Protein AF-A0A2A9MCI5-F1 (afdb_monomer)

Mean predicted aligned error: 17.47 Å

Solvent-accessible surface area (backbone atoms only — not comparable to full-atom values): 37528 Å² total; per-residue (Å²): 136,87,81,88,79,79,71,86,69,61,70,55,54,58,53,49,52,52,51,54,50,52,53,50,52,51,53,53,51,52,49,61,58,54,72,75,67,77,87,86,82,87,84,88,88,86,84,81,88,83,86,83,86,86,81,85,88,79,90,83,85,86,85,89,88,87,91,84,88,92,90,88,88,89,81,91,83,88,88,90,86,91,86,84,89,83,91,88,84,87,89,89,81,87,86,89,83,83,87,79,88,76,83,90,74,82,81,79,84,83,78,82,82,83,82,87,78,84,82,84,88,82,84,90,82,89,87,87,87,89,88,80,90,86,86,80,87,86,83,90,78,90,88,86,88,85,92,82,84,88,84,92,82,83,93,80,86,83,67,77,77,63,57,60,66,56,62,72,70,68,84,73,92,76,84,80,80,80,76,86,64,80,85,74,67,91,73,79,98,67,93,76,64,71,76,56,56,55,51,58,46,51,53,50,50,50,55,50,50,53,54,49,49,55,50,51,48,53,56,47,52,60,44,52,58,49,48,34,71,72,70,70,59,59,53,54,29,35,40,34,37,41,38,38,40,60,43,33,45,30,32,35,37,40,27,32,37,66,39,97,58,64,22,47,13,29,20,67,38,27,55,25,86,73,36,90,57,34,38,38,34,34,44,13,42,30,41,90,39,39,71,34,5,42,48,45,42,76,41,49,52,77,41,61,18,61,51,95,63,91,47,63,69,58,52,32,48,34,39,44,55,48,35,53,48,46,34,70,71,74,31,89,51,85,31,22,21,12,33,32,29,34,36,40,38,35,59,28,85,57,63,46,75,44,46,23,46,81,49,39,49,64,53,93,85,59,67,82,82,79,77,57,69,65,49,63,47,54,52,49,38,49,71,81,35,61,90,55,63,78,77,59,83,78,75,58,70,83,43,79,46,80,46,50,56,58,22,33,38,38,39,27,34,31,22,13,53,33,40,36,35,40,40,38,82,87,77,52,70,44,76,56,57,71,67,33,44,20,76,41,70,75,43,35,54,38,16,44,74,42,72,49,42,72,30,77,82,90,57,42,7,44,70,62,71,41,59,51,28,21,28,36,44,39,33,77,46,54,65,50,87,91,49,58,71,87,45,22,38,37,19,40,55,49,54,71,43,41,33,59,45,52,50,64,28,36,42,36,41,31,35,46,26,54,43,62,18,92,77,35,44,78,66,45,49,48,57,49,50,57,49,32,32,57,74,45,76,61,38,57,67,60,27,52,54,48,55,48,50,51,18,52,74,60,59,27,69,35,46,36,37,44,32,46,34,40,43,42,93,57,66,53,89,71,40,38,36,36,39,36,31,28,41,60,86,68,48,76,76,43,78,49,81,48,65,63,78,80,76,81,67,85,70,79,87,84,79,90,80,88,73,74,62,53,43,75,51,111

Organism: Besnoitia besnoiti (NCBI:txid94643)

Foldseek 3Di:
DDDDDDDPPPVVVLVVLLVVLVVVLVVLVVVVVVVVDDDDDDDDDDDDDDDDDDDDDDDDDDDYDDDDDDDDDDDDDDYDDDDDDDDDDDDDDDDDDDDDDDDDDDDDDDDDDDDDDDDDDDDDDDDDDDDDDDDDDDDDDDDDDDDDDDDDDDDDDDDPVVPVVVVVPPDDDDDDDDDPPVVPDDDDPDDDDPVVVVVVVVVVVVVSVVVSVVSVVVNVVSVVVVCCVVPVDFQLKKWKKFWAFFFKTKIKIWGFFQHPDQLKKWFRWFAQPVDNQKIKTKIKRWFPHNLFNNLCSQCLSVQVSPDPDDDQVSNQVSLQVSLVVQCVPVHLDPWTWIWMKMKMKGAQQAKDKFKDFPFFGDDPPDDPPDDDPVRVVLVVCCVPPVVCRPVADPTHDIDIDIAHGQKMKIKIWTFAAWFKKKAALVLDIGTDDDGAFCPDPVLVVLLVVQVWHWDCDPGTATNVPHRGQETRIPSVQQPSPVDDQCSTSYHSRTDITMGMGDLRMKMKTKGCLLVPQPPSDPSVLSNLLVVQCVVVVNPPNRSQSVSQVVSSVSPRSGMIIMMMMHGHSDGDPWIKMKIFIAGSVGHTPDIDIDTADDPPPPDPDPDDDPDRRTDMDD

Structure (mmCIF, N/CA/C/O backbone):
data_AF-A0A2A9MCI5-F1
#
_entry.id   AF-A0A2A9MCI5-F1
#
loop_
_atom_site.group_PDB
_atom_site.id
_atom_site.type_symbol
_atom_site.label_atom_id
_atom_site.label_alt_id
_atom_site.label_comp_id
_atom_site.label_asym_id
_atom_site.label_entity_id
_atom_site.label_seq_id
_atom_site.pdbx_PDB_ins_code
_atom_site.Cartn_x
_atom_site.Cartn_y
_atom_site.Cartn_z
_atom_site.occupancy
_atom_site.B_iso_or_equiv
_atom_site.auth_seq_id
_atom_site.auth_comp_id
_atom_site.auth_asym_id
_atom_site.auth_atom_id
_atom_site.pdbx_PDB_model_num
ATOM 1 N N . MET A 1 1 ? 26.500 -37.669 -12.107 1.00 36.81 1 MET A N 1
ATOM 2 C CA . MET A 1 1 ? 27.262 -37.295 -13.322 1.00 36.81 1 MET A CA 1
ATOM 3 C C . MET A 1 1 ? 26.331 -36.454 -14.184 1.00 36.81 1 MET A C 1
ATOM 5 O O . MET A 1 1 ? 25.213 -36.901 -14.377 1.00 36.81 1 MET A O 1
ATOM 9 N N . ALA A 1 2 ? 26.699 -35.272 -14.672 1.00 29.69 2 ALA A N 1
ATOM 10 C CA . ALA A 1 2 ? 27.986 -34.579 -14.547 1.00 29.69 2 ALA A CA 1
ATOM 11 C C . ALA A 1 2 ? 27.927 -33.404 -13.548 1.00 29.69 2 ALA A C 1
ATOM 13 O O . ALA A 1 2 ? 26.866 -32.840 -13.326 1.00 29.69 2 ALA A O 1
ATOM 14 N N . VAL A 1 3 ? 29.079 -33.043 -12.979 1.00 28.73 3 VAL A N 1
ATOM 15 C CA . VAL A 1 3 ? 29.325 -31.743 -12.332 1.00 28.73 3 VAL A CA 1
ATOM 16 C C . VAL A 1 3 ? 30.511 -31.146 -13.084 1.00 28.73 3 VAL A C 1
ATOM 18 O O . VAL A 1 3 ? 31.559 -31.788 -13.170 1.00 28.73 3 VAL A O 1
ATOM 21 N N . SER A 1 4 ? 30.323 -29.990 -13.719 1.00 32.84 4 SER A N 1
ATOM 22 C CA . SER A 1 4 ? 31.247 -29.485 -14.741 1.00 32.84 4 SER A CA 1
ATOM 23 C C . SER A 1 4 ? 32.213 -28.432 -14.194 1.00 32.84 4 SER A C 1
ATOM 25 O O . SER A 1 4 ? 31.993 -27.241 -14.365 1.00 32.84 4 SER A O 1
ATOM 27 N N . SER A 1 5 ? 33.302 -28.898 -13.577 1.00 37.72 5 SER A N 1
ATOM 28 C CA . SER A 1 5 ? 34.595 -28.193 -13.457 1.00 37.72 5 SER A CA 1
ATOM 29 C C . SER A 1 5 ? 34.567 -26.659 -13.274 1.00 37.72 5 SER A C 1
ATOM 31 O O . SER A 1 5 ? 34.862 -25.916 -14.212 1.00 37.72 5 SER A O 1
ATOM 33 N N . ALA A 1 6 ? 34.357 -26.190 -12.042 1.00 30.39 6 ALA A N 1
ATOM 34 C CA . ALA A 1 6 ? 34.857 -24.878 -11.625 1.00 30.39 6 ALA A CA 1
ATOM 35 C C . ALA A 1 6 ? 36.385 -24.948 -11.362 1.00 30.39 6 ALA A C 1
ATOM 37 O O . ALA A 1 6 ? 36.874 -25.988 -10.903 1.00 30.39 6 ALA A O 1
ATOM 38 N N . PRO A 1 7 ? 37.173 -23.893 -11.651 1.00 33.22 7 PRO A N 1
ATOM 39 C CA . PRO A 1 7 ? 38.621 -23.907 -11.441 1.00 33.22 7 PRO A CA 1
ATOM 40 C C . PRO A 1 7 ? 38.999 -23.720 -9.951 1.00 33.22 7 PRO A C 1
ATOM 42 O O . PRO A 1 7 ? 38.419 -22.860 -9.286 1.00 33.22 7 PRO A O 1
ATOM 45 N N . PRO A 1 8 ? 40.029 -24.414 -9.412 1.00 39.50 8 PRO A N 1
ATOM 46 C CA . PRO A 1 8 ? 40.414 -24.325 -7.989 1.00 39.50 8 PRO A CA 1
ATOM 47 C C . PRO A 1 8 ? 40.971 -22.969 -7.506 1.00 39.50 8 PRO A C 1
ATOM 49 O O . PRO A 1 8 ? 41.443 -22.863 -6.374 1.00 39.50 8 PRO A O 1
ATOM 52 N N . SER A 1 9 ? 40.997 -21.948 -8.365 1.00 37.62 9 SER A N 1
ATOM 53 C CA . SER A 1 9 ? 41.632 -20.650 -8.115 1.00 37.62 9 SER A CA 1
ATOM 54 C C . SER A 1 9 ? 40.729 -19.620 -7.433 1.00 37.62 9 SER A C 1
ATOM 56 O O . SER A 1 9 ? 41.255 -18.745 -6.752 1.00 37.62 9 SER A O 1
ATOM 58 N N . CYS A 1 10 ? 39.402 -19.708 -7.578 1.00 37.97 10 CYS A N 1
ATOM 59 C CA . CYS A 1 10 ? 38.479 -18.695 -7.042 1.00 37.97 10 CYS A CA 1
ATOM 60 C C . CYS A 1 10 ? 38.286 -18.825 -5.520 1.00 37.97 10 CYS A C 1
ATOM 62 O O . CYS A 1 10 ? 38.455 -17.844 -4.798 1.00 37.97 10 CYS A O 1
ATOM 64 N N . LEU A 1 11 ? 38.071 -20.050 -5.020 1.00 40.00 11 LEU A N 1
ATOM 65 C CA . LEU A 1 11 ? 37.866 -20.363 -3.591 1.00 40.00 11 LEU A CA 1
ATOM 66 C C . LEU A 1 11 ? 38.981 -19.839 -2.664 1.00 40.00 11 LEU A C 1
ATOM 68 O O . LEU A 1 11 ? 38.748 -19.562 -1.488 1.00 40.00 11 LEU A O 1
ATOM 72 N N . ARG A 1 12 ? 40.207 -19.674 -3.181 1.00 47.53 12 ARG A N 1
ATOM 73 C CA . ARG A 1 12 ? 41.339 -19.164 -2.395 1.00 47.53 12 ARG A CA 1
ATOM 74 C C . ARG A 1 12 ? 41.240 -17.668 -2.089 1.00 47.53 12 ARG A C 1
ATOM 76 O O . ARG A 1 12 ? 41.758 -17.257 -1.056 1.00 47.53 12 ARG A O 1
ATOM 83 N N . LEU A 1 13 ? 40.601 -16.861 -2.941 1.00 43.69 13 LEU A N 1
ATOM 84 C CA . LEU A 1 13 ? 40.575 -15.406 -2.752 1.00 43.69 13 LEU A CA 1
ATOM 85 C C . LEU A 1 13 ? 39.591 -15.004 -1.644 1.00 43.69 13 LEU A C 1
ATOM 87 O O . LEU A 1 13 ? 39.982 -14.277 -0.733 1.00 43.69 13 LEU A O 1
ATOM 91 N N . GLY A 1 14 ? 38.376 -15.566 -1.662 1.00 44.47 14 GLY A N 1
ATOM 92 C CA . GLY A 1 14 ? 37.394 -15.411 -0.582 1.00 44.47 14 GLY A CA 1
ATOM 93 C C . GLY A 1 14 ? 37.925 -15.934 0.754 1.00 44.47 14 GLY A C 1
ATOM 94 O O . GLY A 1 14 ? 37.888 -15.219 1.751 1.00 44.47 14 GLY A O 1
ATOM 95 N N . SER A 1 15 ? 38.550 -17.120 0.760 1.00 51.75 15 SER A N 1
ATOM 96 C CA . SER A 1 15 ? 39.195 -17.687 1.959 1.00 51.75 15 SER A CA 1
ATOM 97 C C . SER A 1 15 ? 40.247 -16.756 2.580 1.00 51.75 15 SER A C 1
ATOM 99 O O . SER A 1 15 ? 40.271 -16.576 3.797 1.00 51.75 15 SER A O 1
ATOM 101 N N . VAL A 1 16 ? 41.115 -16.146 1.762 1.00 52.47 16 VAL A N 1
ATOM 102 C CA . VAL A 1 16 ? 42.148 -15.209 2.239 1.00 52.47 16 VAL A CA 1
ATOM 103 C C . VAL A 1 16 ? 41.527 -13.898 2.720 1.00 52.47 16 VAL A C 1
ATOM 105 O O . VAL A 1 16 ? 41.902 -13.421 3.788 1.00 52.47 16 VAL A O 1
ATOM 108 N N . LEU A 1 17 ? 40.547 -13.345 2.000 1.00 52.38 17 LEU A N 1
ATOM 109 C CA . LEU A 1 17 ? 39.847 -12.131 2.423 1.00 52.38 17 LEU A CA 1
ATOM 110 C C . LEU A 1 17 ? 39.128 -12.347 3.766 1.00 52.38 17 LEU A C 1
ATOM 112 O O . LEU A 1 17 ? 39.281 -11.535 4.675 1.00 52.38 17 LEU A O 1
ATOM 116 N N . ARG A 1 18 ? 38.436 -13.482 3.931 1.00 51.47 18 ARG A N 1
ATOM 117 C CA . ARG A 1 18 ? 37.763 -13.905 5.171 1.00 51.47 18 ARG A CA 1
ATOM 118 C C . ARG A 1 18 ? 38.750 -14.055 6.333 1.00 51.47 18 ARG A C 1
ATOM 120 O O . ARG A 1 18 ? 38.462 -13.581 7.426 1.00 51.47 18 ARG A O 1
ATOM 127 N N . LEU A 1 19 ? 39.936 -14.627 6.100 1.00 56.88 19 LEU A N 1
ATOM 128 C CA . LEU A 1 19 ? 41.020 -14.691 7.092 1.00 56.88 19 LEU A CA 1
ATOM 129 C C . LEU A 1 19 ? 41.550 -13.301 7.481 1.00 56.88 19 LEU A C 1
ATOM 131 O O . LEU A 1 19 ? 41.718 -13.029 8.668 1.00 56.88 19 LEU A O 1
ATOM 135 N N . CYS A 1 20 ? 41.779 -12.407 6.515 1.00 55.34 20 CYS A N 1
ATOM 136 C CA . CYS A 1 20 ? 42.218 -11.034 6.785 1.00 55.34 20 CYS A CA 1
ATOM 137 C C . CYS A 1 20 ? 41.161 -10.222 7.551 1.00 55.34 20 CYS A C 1
ATOM 139 O O . CYS A 1 20 ? 41.506 -9.500 8.486 1.00 55.34 20 CYS A O 1
ATOM 141 N N . LEU A 1 21 ? 39.882 -10.371 7.194 1.00 54.50 21 LEU A N 1
ATOM 142 C CA . LEU A 1 21 ? 38.753 -9.736 7.873 1.00 54.50 21 LEU A CA 1
ATOM 143 C C . LEU A 1 21 ? 38.600 -10.268 9.309 1.00 54.50 21 LEU A C 1
ATOM 145 O O . LEU A 1 21 ? 38.561 -9.475 10.245 1.00 54.50 21 LEU A O 1
ATOM 149 N N . LEU A 1 22 ? 38.610 -11.588 9.521 1.00 57.66 22 LEU A N 1
ATOM 150 C CA . LEU A 1 22 ? 38.546 -12.177 10.866 1.00 57.66 22 LEU A CA 1
ATOM 151 C C . LEU A 1 22 ? 39.741 -11.765 11.744 1.00 57.66 22 LEU A C 1
ATOM 153 O O . LEU A 1 22 ? 39.554 -11.463 12.922 1.00 57.66 22 LEU A O 1
ATOM 157 N N . ALA A 1 23 ? 40.951 -11.683 11.181 1.00 59.81 23 ALA A N 1
ATOM 158 C CA . ALA A 1 23 ? 42.127 -11.189 11.900 1.00 59.81 23 ALA A CA 1
ATOM 159 C C . ALA A 1 23 ? 41.989 -9.707 12.298 1.00 59.81 23 ALA A C 1
ATOM 161 O O . ALA A 1 23 ? 42.339 -9.337 13.419 1.00 59.81 23 ALA A O 1
ATOM 162 N N . ALA A 1 24 ? 41.440 -8.866 11.416 1.00 57.31 24 ALA A N 1
ATOM 163 C CA . ALA A 1 24 ? 41.162 -7.462 11.713 1.00 57.31 24 ALA A CA 1
ATOM 164 C C . ALA A 1 24 ? 40.059 -7.300 12.779 1.00 57.31 24 ALA A C 1
ATOM 166 O O . ALA A 1 24 ? 40.243 -6.535 13.723 1.00 57.31 24 ALA A O 1
ATOM 167 N N . LEU A 1 25 ? 38.971 -8.076 12.696 1.00 54.84 25 LEU A N 1
ATOM 168 C CA . LEU A 1 25 ? 37.908 -8.106 13.706 1.00 54.84 25 LEU A CA 1
ATOM 169 C C . LEU A 1 25 ? 38.463 -8.508 15.085 1.00 54.84 25 LEU A C 1
ATOM 171 O O . LEU A 1 25 ? 38.201 -7.838 16.082 1.00 54.84 25 LEU A O 1
ATOM 175 N N . SER A 1 26 ? 39.292 -9.558 15.129 1.00 57.84 26 SER A N 1
ATOM 176 C CA . SER A 1 26 ? 39.973 -10.021 16.345 1.00 57.84 26 SER A CA 1
ATOM 177 C C . SER A 1 26 ? 40.889 -8.943 16.936 1.00 57.84 26 SER A C 1
ATOM 179 O O . SER A 1 26 ? 40.887 -8.735 18.146 1.00 57.84 26 SER A O 1
ATOM 181 N N . ALA A 1 27 ? 41.632 -8.209 16.100 1.00 55.50 27 ALA A N 1
ATOM 182 C CA . ALA A 1 27 ? 42.488 -7.110 16.546 1.00 55.50 27 ALA A CA 1
ATOM 183 C C . ALA A 1 27 ? 41.687 -5.918 17.112 1.00 55.50 27 ALA A C 1
ATOM 185 O O . ALA A 1 27 ? 42.077 -5.353 18.136 1.00 55.50 27 ALA A O 1
ATOM 186 N N . SER A 1 28 ? 40.553 -5.560 16.496 1.00 57.12 28 SER A N 1
ATOM 187 C CA . SER A 1 28 ? 39.644 -4.523 17.008 1.00 57.12 28 SER A CA 1
ATOM 188 C C . SER A 1 28 ? 39.003 -4.919 18.343 1.00 57.12 28 SER A C 1
ATOM 190 O O . SER A 1 28 ? 38.939 -4.099 19.260 1.00 57.12 28 SER A O 1
ATOM 192 N N . LEU A 1 29 ? 38.586 -6.181 18.489 1.00 51.94 29 LEU A N 1
ATOM 193 C CA . LEU A 1 29 ? 38.018 -6.708 19.734 1.00 51.94 29 LEU A CA 1
ATOM 194 C C . LEU A 1 29 ? 39.070 -6.810 20.854 1.00 51.94 29 LEU A C 1
ATOM 196 O O . LEU A 1 29 ? 38.790 -6.422 21.987 1.00 51.94 29 LEU A O 1
ATOM 200 N N . GLU A 1 30 ? 40.301 -7.241 20.552 1.00 51.06 30 GLU A N 1
ATOM 201 C CA . GLU A 1 30 ? 41.417 -7.206 21.513 1.00 51.06 30 GLU A CA 1
ATOM 202 C C . GLU A 1 30 ? 41.738 -5.785 21.995 1.00 51.06 30 GLU A C 1
ATOM 204 O O . GLU A 1 30 ? 42.097 -5.597 23.160 1.00 51.06 30 GLU A O 1
ATOM 209 N N . PHE A 1 31 ? 41.636 -4.782 21.117 1.00 47.50 31 PHE A N 1
ATOM 210 C CA . PHE A 1 31 ? 41.861 -3.386 21.484 1.00 47.50 31 PHE A CA 1
ATOM 211 C C . PHE A 1 31 ? 40.779 -2.885 22.453 1.00 47.50 31 PHE A C 1
ATOM 213 O O . PHE A 1 31 ? 41.113 -2.399 23.534 1.00 47.50 31 PHE A O 1
ATOM 220 N N . ALA A 1 32 ? 39.500 -3.099 22.122 1.00 48.38 32 ALA A N 1
ATOM 221 C CA . ALA A 1 32 ? 38.375 -2.745 22.989 1.00 48.38 32 ALA A CA 1
ATOM 222 C C . ALA A 1 32 ? 38.443 -3.447 24.363 1.00 48.38 32 ALA A C 1
ATOM 224 O O . ALA A 1 32 ? 38.189 -2.824 25.393 1.00 48.38 32 ALA A O 1
ATOM 225 N N . ALA A 1 33 ? 38.848 -4.722 24.396 1.00 46.22 33 ALA A N 1
ATOM 226 C CA . ALA A 1 33 ? 38.978 -5.492 25.632 1.00 46.22 33 ALA A CA 1
ATOM 227 C C . ALA A 1 33 ? 40.143 -5.026 26.529 1.00 46.22 33 ALA A C 1
ATOM 229 O O . ALA A 1 33 ? 40.000 -5.001 27.751 1.00 46.22 33 ALA A O 1
ATOM 230 N N . ARG A 1 34 ? 41.295 -4.642 25.954 1.00 46.84 34 ARG A N 1
ATOM 231 C CA . ARG A 1 34 ? 42.459 -4.158 26.729 1.00 46.84 34 ARG A CA 1
ATOM 232 C C . ARG A 1 34 ? 42.197 -2.816 27.406 1.00 46.84 34 ARG A C 1
ATOM 234 O O . ARG A 1 34 ? 42.654 -2.601 28.530 1.00 46.84 34 ARG A O 1
ATOM 241 N N . ASP A 1 35 ? 41.449 -1.942 26.742 1.00 44.00 35 ASP A N 1
ATOM 242 C CA . ASP A 1 35 ? 41.126 -0.602 27.232 1.00 44.00 35 ASP A CA 1
ATOM 243 C C . ASP A 1 35 ? 40.229 -0.630 28.490 1.00 44.00 35 ASP A C 1
ATOM 245 O O . ASP A 1 35 ? 40.319 0.240 29.356 1.00 44.00 35 ASP A O 1
ATOM 249 N N . ALA A 1 36 ? 39.423 -1.683 28.663 1.00 40.03 36 ALA A N 1
ATOM 250 C CA . ALA A 1 36 ? 38.566 -1.879 29.836 1.00 40.03 36 ALA A CA 1
ATOM 251 C C . ALA A 1 36 ? 39.320 -2.248 31.139 1.00 40.03 36 ALA A C 1
ATOM 253 O O . ALA A 1 36 ? 38.693 -2.357 32.193 1.00 40.03 36 ALA A O 1
ATOM 254 N N . SER A 1 37 ? 40.647 -2.448 31.105 1.00 37.16 37 SER A N 1
ATOM 255 C CA . SER A 1 37 ? 41.427 -2.966 32.245 1.00 37.16 37 SER A CA 1
ATOM 256 C C . SER A 1 37 ? 42.556 -2.036 32.725 1.00 37.16 37 SER A C 1
ATOM 258 O O . SER A 1 37 ? 43.723 -2.219 32.383 1.00 37.16 37 SER A O 1
ATOM 260 N N . ALA A 1 38 ? 42.225 -1.078 33.599 1.00 33.16 38 ALA A N 1
ATOM 261 C CA . ALA A 1 38 ? 43.195 -0.238 34.316 1.00 33.16 38 ALA A CA 1
ATOM 262 C C . ALA A 1 38 ? 42.942 -0.270 35.846 1.00 33.16 38 ALA A C 1
ATOM 264 O O . ALA A 1 38 ? 41.805 -0.066 36.271 1.00 33.16 38 ALA A O 1
ATOM 265 N N . PRO A 1 39 ? 43.954 -0.538 36.701 1.00 34.69 39 PRO A N 1
ATOM 266 C CA . PRO A 1 39 ? 43.739 -0.753 38.135 1.00 34.69 39 PRO A CA 1
ATOM 267 C C . PRO A 1 39 ? 43.819 0.534 38.973 1.00 34.69 39 PRO A C 1
ATOM 269 O O . PRO A 1 39 ? 44.818 1.255 38.942 1.00 34.69 39 PRO A O 1
ATOM 272 N N . THR A 1 40 ? 42.818 0.770 39.823 1.00 30.19 40 THR A N 1
ATOM 273 C CA . THR A 1 40 ? 42.858 1.811 40.862 1.00 30.19 40 THR A CA 1
ATOM 274 C C . THR A 1 40 ? 43.692 1.360 42.069 1.00 30.19 40 THR A C 1
ATOM 276 O O . THR A 1 40 ? 43.537 0.253 42.586 1.00 30.19 40 THR A O 1
ATOM 279 N N . VAL A 1 41 ? 44.609 2.215 42.539 1.00 30.72 41 VAL A N 1
ATOM 280 C CA . VAL A 1 41 ? 45.538 1.889 43.638 1.00 30.72 41 VAL A CA 1
ATOM 281 C C . VAL A 1 41 ? 45.021 2.428 44.973 1.00 30.72 41 VAL A C 1
ATOM 283 O O . VAL A 1 41 ? 44.809 3.627 45.138 1.00 30.72 41 VAL A O 1
ATOM 286 N N . SER A 1 42 ? 44.872 1.543 45.958 1.00 29.44 42 SER A N 1
ATOM 287 C CA . SER A 1 42 ? 44.415 1.886 47.309 1.00 29.44 42 SER A CA 1
ATOM 288 C C . SER A 1 42 ? 45.491 2.559 48.173 1.00 29.44 42 SER A C 1
ATOM 290 O O . SER A 1 42 ? 46.632 2.097 48.217 1.00 29.44 42 SER A O 1
ATOM 292 N N . SER A 1 43 ? 45.091 3.524 49.004 1.00 29.34 43 SER A N 1
ATOM 293 C CA . SER A 1 43 ? 45.783 3.874 50.258 1.00 29.34 43 SER A CA 1
ATOM 294 C C . SER A 1 43 ? 44.748 4.029 51.385 1.00 29.34 43 SER A C 1
ATOM 296 O O . SER A 1 43 ? 43.552 4.087 51.103 1.00 29.34 43 SER A O 1
ATOM 298 N N . SER A 1 44 ? 45.155 3.959 52.660 1.00 29.36 44 SER A N 1
ATOM 299 C CA . SER A 1 44 ? 44.216 3.629 53.750 1.00 29.36 44 SER A CA 1
ATOM 300 C C . SER A 1 44 ? 44.525 4.260 55.117 1.00 29.36 44 SER A C 1
ATOM 302 O O . SER A 1 44 ? 45.664 4.634 55.387 1.00 29.36 44 SER A O 1
ATOM 304 N N . LEU A 1 45 ? 43.490 4.225 55.981 1.00 29.27 45 LEU A N 1
ATOM 305 C CA . LEU A 1 45 ? 43.458 4.301 57.459 1.00 29.27 45 LEU A CA 1
ATOM 306 C C . LEU A 1 45 ? 43.014 5.609 58.155 1.00 29.27 45 LEU A C 1
ATOM 308 O O . LEU A 1 45 ? 43.204 6.719 57.678 1.00 29.27 45 LEU A O 1
ATOM 312 N N . VAL A 1 46 ? 42.513 5.377 59.382 1.00 27.30 46 VAL A N 1
ATOM 313 C CA . VAL A 1 46 ? 42.203 6.291 60.508 1.00 27.30 46 VAL A CA 1
ATOM 314 C C . VAL A 1 46 ? 40.787 6.906 60.568 1.00 27.30 46 VAL A C 1
ATOM 316 O O . VAL A 1 46 ? 40.512 8.003 60.098 1.00 27.30 46 VAL A O 1
ATOM 319 N N . SER A 1 47 ? 39.915 6.190 61.286 1.00 27.42 47 SER A N 1
ATOM 320 C CA . SER A 1 47 ? 38.722 6.664 62.020 1.00 27.42 47 SER A CA 1
ATOM 321 C C . SER A 1 47 ? 39.133 7.054 63.480 1.00 27.42 47 SER A C 1
ATOM 323 O O . SER A 1 47 ? 40.308 6.819 63.789 1.00 27.42 47 SER A O 1
ATOM 325 N N . PRO A 1 48 ? 38.290 7.614 64.407 1.00 39.06 48 PRO A N 1
ATOM 326 C CA . PRO A 1 48 ? 36.824 7.446 64.536 1.00 39.06 48 PRO A CA 1
ATOM 327 C C . PRO A 1 48 ? 35.950 8.638 65.054 1.00 39.06 48 PRO A C 1
ATOM 329 O O . PRO A 1 48 ? 36.467 9.630 65.546 1.00 39.06 48 PRO A O 1
ATOM 332 N N . LEU A 1 49 ? 34.613 8.454 64.948 1.00 25.41 49 LEU A N 1
ATOM 333 C CA . LEU A 1 49 ? 33.454 8.766 65.850 1.00 25.41 49 LEU A CA 1
ATOM 334 C C . LEU A 1 49 ? 33.497 9.923 66.903 1.00 25.41 49 LEU A C 1
ATOM 336 O O . LEU A 1 49 ? 34.566 10.190 67.441 1.00 25.41 49 LEU A O 1
ATOM 340 N N . PRO A 1 50 ? 32.342 10.506 67.357 1.00 35.69 50 PRO A N 1
ATOM 341 C CA . PRO A 1 50 ? 30.941 10.037 67.228 1.00 35.69 50 PRO A CA 1
ATOM 342 C C . PRO A 1 50 ? 29.860 11.105 66.851 1.00 35.69 50 PRO A C 1
ATOM 344 O O . PRO A 1 50 ? 30.146 12.273 66.613 1.00 35.69 50 PRO A O 1
ATOM 347 N N . SER A 1 51 ? 28.593 10.660 66.842 1.00 25.27 51 SER A N 1
ATOM 348 C CA . SER A 1 51 ? 27.288 11.380 66.798 1.00 25.27 51 SER A CA 1
ATOM 349 C C . SER A 1 51 ? 27.053 12.333 68.022 1.00 25.27 51 SER A C 1
ATOM 351 O O . SER A 1 51 ? 27.940 12.324 68.879 1.00 25.27 51 SER A O 1
ATOM 353 N N . PRO A 1 52 ? 25.909 13.076 68.237 1.00 40.31 52 PRO A N 1
ATOM 354 C CA . PRO A 1 52 ? 24.524 12.829 67.742 1.00 40.31 52 PRO A CA 1
ATOM 355 C C . PRO A 1 52 ? 23.496 14.016 67.571 1.00 40.31 52 PRO A C 1
ATOM 357 O O . PRO A 1 52 ? 23.723 15.132 68.012 1.00 40.31 52 PRO A O 1
ATOM 360 N N . LEU A 1 53 ? 22.280 13.661 67.093 1.00 25.95 53 LEU A N 1
ATOM 361 C CA . LEU A 1 53 ? 20.919 14.124 67.514 1.00 25.95 53 LEU A CA 1
ATOM 362 C C . LEU A 1 53 ? 20.385 15.577 67.308 1.00 25.95 53 LEU A C 1
ATOM 364 O O . LEU A 1 53 ? 21.072 16.556 67.553 1.00 25.95 53 LEU A O 1
ATOM 368 N N . LEU A 1 54 ? 19.043 15.642 67.116 1.00 28.67 54 LEU A N 1
ATOM 369 C CA . LEU A 1 54 ? 18.096 16.750 67.438 1.00 28.67 54 LEU A CA 1
ATOM 370 C C . LEU A 1 54 ? 18.188 18.050 66.584 1.00 28.67 54 LEU A C 1
ATOM 372 O O . LEU A 1 54 ? 19.206 18.310 65.966 1.00 28.67 54 LEU A O 1
ATOM 376 N N . SER A 1 55 ? 17.161 18.917 66.458 1.00 26.62 55 SER A N 1
ATOM 377 C CA . SER A 1 55 ? 15.743 18.888 66.890 1.00 26.62 55 SER A CA 1
ATOM 378 C C . SER A 1 55 ? 14.832 19.671 65.920 1.00 26.62 55 SER A C 1
ATOM 380 O O . SER A 1 55 ? 15.209 20.706 65.387 1.00 26.62 55 SER A O 1
ATOM 382 N N . ALA A 1 56 ? 13.588 19.202 65.808 1.00 27.23 56 ALA A N 1
ATOM 383 C CA . ALA A 1 56 ? 12.433 19.766 65.108 1.00 27.23 56 ALA A CA 1
ATOM 384 C C . ALA A 1 56 ? 11.964 21.194 65.506 1.00 27.23 56 ALA A C 1
ATOM 386 O O . ALA A 1 56 ? 12.305 21.686 66.582 1.00 27.23 56 ALA A O 1
ATOM 387 N N . ARG A 1 57 ? 10.989 21.695 64.710 1.00 28.25 57 ARG A N 1
ATOM 388 C CA . ARG A 1 57 ? 10.048 22.835 64.922 1.00 28.25 57 ARG A CA 1
ATOM 389 C C . ARG A 1 57 ? 10.626 24.258 64.770 1.00 28.25 57 ARG A C 1
ATOM 391 O O . ARG A 1 57 ? 11.799 24.462 65.026 1.00 28.25 57 ARG A O 1
ATOM 398 N N . ALA A 1 58 ? 9.842 25.305 64.464 1.00 27.42 58 ALA A N 1
ATOM 399 C CA . ALA A 1 58 ? 8.537 25.477 63.777 1.00 27.42 58 ALA A CA 1
ATOM 400 C C . ALA A 1 58 ? 8.235 27.001 63.664 1.00 27.42 58 ALA A C 1
ATOM 402 O O . ALA A 1 58 ? 8.966 27.794 64.250 1.00 27.42 58 ALA A O 1
ATOM 403 N N . SER A 1 59 ? 7.083 27.374 63.073 1.00 29.27 59 SER A N 1
ATOM 404 C CA . SER A 1 59 ? 6.354 28.659 63.256 1.00 29.27 59 SER A CA 1
ATOM 405 C C . SER A 1 59 ? 6.967 29.950 62.668 1.00 29.27 59 SER A C 1
ATOM 407 O O . SER A 1 59 ? 8.180 30.029 62.539 1.00 29.27 59 SER A O 1
ATOM 409 N N . THR A 1 60 ? 6.235 31.034 62.352 1.00 28.69 60 THR A N 1
ATOM 410 C CA . THR A 1 60 ? 4.857 31.292 61.825 1.00 28.69 60 THR A CA 1
ATOM 411 C C . THR A 1 60 ? 4.739 32.815 61.529 1.00 28.69 60 THR A C 1
ATOM 413 O O . THR A 1 60 ? 5.558 33.567 62.046 1.00 28.69 60 THR A O 1
ATOM 416 N N . LEU A 1 61 ? 3.652 33.258 60.867 1.00 30.62 61 LEU A N 1
ATOM 417 C CA . LEU A 1 61 ? 3.065 34.626 60.874 1.00 30.62 61 LEU A CA 1
ATOM 418 C C . LEU A 1 61 ? 3.627 35.712 59.915 1.00 30.62 61 LEU A C 1
ATOM 420 O O . LEU A 1 61 ? 4.655 36.335 60.152 1.00 30.62 61 LEU A O 1
ATOM 424 N N . ASP A 1 62 ? 2.811 35.961 58.883 1.00 35.41 62 ASP A N 1
ATOM 425 C CA . ASP A 1 62 ? 2.277 37.239 58.334 1.00 35.41 62 ASP A CA 1
ATOM 426 C C . ASP A 1 62 ? 2.068 38.424 59.335 1.00 35.41 62 ASP A C 1
ATOM 428 O O . ASP A 1 62 ? 2.168 38.181 60.543 1.00 35.41 62 ASP A O 1
ATOM 432 N N . PRO A 1 63 ? 1.599 39.650 58.937 1.00 52.31 63 PRO A N 1
ATOM 433 C CA . PRO A 1 63 ? 1.410 40.243 57.583 1.00 52.31 63 PRO A CA 1
ATOM 434 C C . PRO A 1 63 ? 1.747 41.769 57.406 1.00 52.31 63 PRO A C 1
ATOM 436 O O . PRO A 1 63 ? 1.840 42.525 58.371 1.00 52.31 63 PRO A O 1
ATOM 439 N N . GLY A 1 64 ? 1.717 42.265 56.149 1.00 30.73 64 GLY A N 1
ATOM 440 C CA . GLY A 1 64 ? 1.353 43.664 55.765 1.00 30.73 64 GLY A CA 1
ATOM 441 C C . GLY A 1 64 ? 2.446 44.768 55.790 1.00 30.73 64 GLY A C 1
ATOM 442 O O . GLY A 1 64 ? 3.505 44.576 56.370 1.00 30.73 64 GLY A O 1
ATOM 443 N N . SER A 1 65 ? 2.271 45.980 55.211 1.00 36.00 65 SER A N 1
ATOM 444 C CA . SER A 1 65 ? 1.225 46.537 54.304 1.00 36.00 65 SER A CA 1
ATOM 445 C C . SER A 1 65 ? 1.631 47.921 53.693 1.00 36.00 65 SER A C 1
ATOM 447 O O . SER A 1 65 ? 2.502 48.585 54.250 1.00 36.00 65 SER A O 1
ATOM 449 N N . GLY A 1 66 ? 0.964 48.385 52.610 1.00 30.17 66 GLY A N 1
ATOM 450 C CA . GLY A 1 66 ? 1.039 49.755 52.014 1.00 30.17 66 GLY A CA 1
ATOM 451 C C . GLY A 1 66 ? 1.456 49.771 50.519 1.00 30.17 66 GLY A C 1
ATOM 452 O O . GLY A 1 66 ? 2.443 49.125 50.198 1.00 30.17 66 GLY A O 1
ATOM 453 N N . ALA A 1 67 ? 0.736 50.318 49.515 1.00 36.75 67 ALA A N 1
ATOM 454 C CA . ALA A 1 67 ? 0.082 51.637 49.269 1.00 36.75 67 ALA A CA 1
ATOM 455 C C . ALA A 1 67 ? 0.959 52.569 48.372 1.00 36.75 67 ALA A C 1
ATOM 457 O O . ALA A 1 67 ? 2.157 52.641 48.615 1.00 36.75 67 ALA A O 1
ATOM 458 N N . SER A 1 68 ? 0.485 53.340 47.365 1.00 36.94 68 SER A N 1
ATOM 459 C CA . SER A 1 68 ? -0.851 53.550 46.724 1.00 36.94 68 SER A CA 1
ATOM 460 C C . SER A 1 68 ? -0.740 54.481 45.464 1.00 36.94 68 SER A C 1
ATOM 462 O O . SER A 1 68 ? 0.375 54.919 45.197 1.00 36.94 68 SER A O 1
ATOM 464 N N . ILE A 1 69 ? -1.868 54.863 44.803 1.00 33.72 69 ILE A N 1
ATOM 465 C CA . ILE A 1 69 ? -2.064 55.877 43.698 1.00 33.72 69 ILE A CA 1
ATOM 466 C C . ILE A 1 69 ? -1.856 55.301 42.259 1.00 33.72 69 ILE A C 1
ATOM 468 O O . ILE A 1 69 ? -0.810 54.700 42.042 1.00 33.72 69 ILE A O 1
ATOM 472 N N . SER A 1 70 ? -2.761 55.303 41.241 1.00 36.59 70 SER A N 1
ATOM 473 C CA . SER A 1 70 ? -3.923 56.134 40.743 1.00 36.59 70 SER A CA 1
ATOM 474 C C . SER A 1 70 ? -3.494 57.293 39.788 1.00 36.59 70 SER A C 1
ATOM 476 O O . SER A 1 70 ? -2.388 57.785 39.965 1.00 36.59 70 SER A O 1
ATOM 478 N N . VAL A 1 71 ? -4.165 57.791 38.720 1.00 35.75 71 VAL A N 1
ATOM 479 C CA . VAL A 1 71 ? -5.575 58.063 38.259 1.00 35.75 71 VAL A CA 1
ATOM 480 C C . VAL A 1 71 ? -5.540 58.278 36.696 1.00 35.75 71 VAL A C 1
ATOM 482 O O . VAL A 1 71 ? -4.471 58.667 36.232 1.00 35.75 71 VAL A O 1
ATOM 485 N N . GLU A 1 72 ? -6.560 58.240 35.800 1.00 39.78 72 GLU A N 1
ATOM 486 C CA . GLU A 1 72 ? -7.863 57.525 35.600 1.00 39.78 72 GLU A CA 1
ATOM 487 C C . GLU A 1 72 ? -8.611 58.089 34.325 1.00 39.78 72 GLU A C 1
ATOM 489 O O . GLU A 1 72 ? -8.369 59.242 33.971 1.00 39.78 72 GLU A O 1
ATOM 494 N N . GLY A 1 73 ? -9.531 57.345 33.659 1.00 32.28 73 GLY A N 1
ATOM 495 C CA . GLY A 1 73 ? -10.441 57.805 32.549 1.00 32.28 73 GLY A CA 1
ATOM 496 C C . GLY A 1 73 ? -10.041 57.434 31.090 1.00 32.28 73 GLY A C 1
ATOM 497 O O . GLY A 1 73 ? -8.851 57.293 30.826 1.00 32.28 73 GLY A O 1
ATOM 498 N N . GLY A 1 74 ? -10.919 57.237 30.076 1.00 32.59 74 GLY A N 1
ATOM 499 C CA . GLY A 1 74 ? -12.405 57.302 29.920 1.00 32.59 74 GLY A CA 1
ATOM 500 C C . GLY A 1 74 ? -12.860 58.338 28.849 1.00 32.59 74 GLY A C 1
ATOM 501 O O . GLY A 1 74 ? -12.186 59.358 28.738 1.00 32.59 74 GLY A O 1
ATOM 502 N N . ASP A 1 75 ? -13.951 58.239 28.060 1.00 38.41 75 ASP A N 1
ATOM 503 C CA . ASP A 1 75 ? -14.901 57.174 27.619 1.00 38.41 75 ASP A CA 1
ATOM 504 C C . ASP A 1 75 ? -15.805 57.755 26.458 1.00 38.41 75 ASP A C 1
ATOM 506 O O . ASP A 1 75 ? -15.582 58.905 26.075 1.00 38.41 75 ASP A O 1
ATOM 510 N N . ASP A 1 76 ? -16.826 57.023 25.960 1.00 39.50 76 ASP A N 1
ATOM 511 C CA . ASP A 1 76 ? -17.992 57.440 25.107 1.00 39.50 76 ASP A CA 1
ATOM 512 C C . ASP A 1 76 ? -17.805 57.845 23.606 1.00 39.50 76 ASP A C 1
ATOM 514 O O . ASP A 1 76 ? -16.783 58.414 23.224 1.00 39.50 76 ASP A O 1
ATOM 518 N N . GLY A 1 77 ? -18.847 57.661 22.743 1.00 33.25 77 GLY A N 1
ATOM 519 C CA . GLY A 1 77 ? -18.981 58.524 21.531 1.00 33.25 77 GLY A CA 1
ATOM 520 C C . GLY A 1 77 ? -19.754 58.192 20.214 1.00 33.25 77 GLY A C 1
ATOM 521 O O . GLY A 1 77 ? -19.477 58.902 19.261 1.00 33.25 77 GLY A O 1
ATOM 522 N N . ASN A 1 78 ? -20.649 57.193 20.110 1.00 35.03 78 ASN A N 1
ATOM 523 C CA . ASN A 1 78 ? -21.735 56.915 19.100 1.00 35.03 78 ASN A CA 1
ATOM 524 C C . ASN A 1 78 ? -21.876 57.542 17.647 1.00 35.03 78 ASN A C 1
ATOM 526 O O . ASN A 1 78 ? -21.504 58.674 17.370 1.00 35.03 78 ASN A O 1
ATOM 530 N N . ASP A 1 79 ? -22.642 56.818 16.793 1.00 35.34 79 ASP A N 1
ATOM 531 C CA . ASP A 1 79 ? -23.583 57.249 15.699 1.00 35.34 79 ASP A CA 1
ATOM 532 C C . ASP A 1 79 ? -23.213 57.551 14.200 1.00 35.34 79 ASP A C 1
ATOM 534 O O . ASP A 1 79 ? -22.637 58.580 13.854 1.00 35.34 79 ASP A O 1
ATOM 538 N N . SER A 1 80 ? -23.863 56.763 13.306 1.00 38.47 80 SER A N 1
ATOM 539 C CA . SER A 1 80 ? -24.731 57.150 12.140 1.00 38.47 80 SER A CA 1
ATOM 540 C C . SER A 1 80 ? -24.271 57.250 10.644 1.00 38.47 80 SER A C 1
ATOM 542 O O . SER A 1 80 ? -23.351 57.976 10.285 1.00 38.47 80 SER A O 1
ATOM 544 N N . ASP A 1 81 ? -25.058 56.543 9.802 1.00 36.88 81 ASP A N 1
ATOM 545 C CA . ASP A 1 81 ? -25.722 56.858 8.500 1.00 36.88 81 ASP A CA 1
ATOM 546 C C . ASP A 1 81 ? -25.031 57.053 7.105 1.00 36.88 81 ASP A C 1
ATOM 548 O O . ASP A 1 81 ? -24.366 58.046 6.824 1.00 36.88 81 ASP A O 1
ATOM 552 N N . ASP A 1 82 ? -25.404 56.127 6.191 1.00 37.19 82 ASP A N 1
ATOM 553 C CA . ASP A 1 82 ? -26.029 56.259 4.838 1.00 37.19 82 ASP A CA 1
ATOM 554 C C . ASP A 1 82 ? -25.390 56.879 3.555 1.00 37.19 82 ASP A C 1
ATOM 556 O O . ASP A 1 82 ? -24.602 57.821 3.559 1.00 37.19 82 ASP A O 1
ATOM 560 N N . GLY A 1 83 ? -25.868 56.351 2.400 1.00 31.58 83 GLY A N 1
ATOM 561 C CA . GLY A 1 83 ? -25.692 56.842 1.008 1.00 31.58 83 GLY A CA 1
ATOM 562 C C . GLY A 1 83 ? -24.762 55.970 0.132 1.00 31.58 83 GLY A C 1
ATOM 563 O O . GLY A 1 83 ? -23.551 56.054 0.289 1.00 31.58 83 GLY A O 1
ATOM 564 N N . GLU A 1 84 ? -25.157 55.044 -0.762 1.00 36.31 84 GLU A N 1
ATOM 565 C CA . GLU A 1 84 ? -26.246 54.880 -1.768 1.00 36.31 84 GLU A CA 1
ATOM 566 C C . GLU A 1 84 ? -25.849 55.295 -3.224 1.00 36.31 84 GLU A C 1
ATOM 568 O O . GLU A 1 84 ? -25.213 56.321 -3.439 1.00 36.31 84 GLU A O 1
ATOM 573 N N . TYR A 1 85 ? -26.267 54.491 -4.226 1.00 36.41 85 TYR A N 1
ATOM 574 C CA . TYR A 1 85 ? -26.045 54.589 -5.698 1.00 36.41 85 TYR A CA 1
ATOM 575 C C . TYR A 1 85 ? -24.606 54.363 -6.244 1.00 36.41 85 TYR A C 1
ATOM 577 O O . TYR A 1 85 ? -23.615 54.654 -5.593 1.00 36.41 85 TYR A O 1
ATOM 585 N N . GLY A 1 86 ? -24.396 53.858 -7.476 1.00 31.77 86 GLY A N 1
ATOM 586 C CA . GLY A 1 86 ? -25.348 53.195 -8.385 1.00 31.77 86 GLY A CA 1
ATOM 587 C C . GLY A 1 86 ? -24.953 53.132 -9.884 1.00 31.77 86 GLY A C 1
ATOM 588 O O . GLY A 1 86 ? -24.829 54.160 -10.537 1.00 31.77 86 GLY A O 1
ATOM 589 N N . THR A 1 87 ? -24.972 51.917 -10.461 1.00 34.03 87 THR A N 1
ATOM 590 C CA . THR A 1 87 ? -25.234 51.571 -11.894 1.00 34.03 87 THR A CA 1
ATOM 591 C C . THR A 1 87 ? -24.161 51.701 -13.015 1.00 34.03 87 THR A C 1
ATOM 593 O O . THR A 1 87 ? -23.300 52.569 -13.015 1.00 34.03 87 THR A O 1
ATOM 596 N N . HIS A 1 88 ? -24.360 50.844 -14.042 1.00 34.28 88 HIS A N 1
ATOM 597 C CA . HIS A 1 88 ? -24.085 50.996 -15.494 1.00 34.28 88 HIS A CA 1
ATOM 598 C C . HIS A 1 88 ? -22.824 50.428 -16.222 1.00 34.28 88 HIS A C 1
ATOM 600 O O . HIS A 1 88 ? -21.817 51.093 -16.418 1.00 34.28 88 HIS A O 1
ATOM 606 N N . SER A 1 89 ? -23.063 49.288 -16.907 1.00 31.95 89 SER A N 1
ATOM 607 C CA . SER A 1 89 ? -23.016 49.147 -18.393 1.00 31.95 89 SER A CA 1
ATOM 608 C C . SER A 1 89 ? -21.767 48.652 -19.168 1.00 31.95 89 SER A C 1
ATOM 610 O O . SER A 1 89 ? -21.066 49.437 -19.792 1.00 31.95 89 SER A O 1
ATOM 612 N N . ARG A 1 90 ? -21.766 47.324 -19.410 1.00 32.03 90 ARG A N 1
ATOM 613 C CA . ARG A 1 90 ? -21.563 46.621 -20.715 1.00 32.03 90 ARG A CA 1
ATOM 614 C C . ARG A 1 90 ? -20.181 46.655 -21.447 1.00 32.03 90 ARG A C 1
ATOM 616 O O . ARG A 1 90 ? -19.310 47.436 -21.094 1.00 32.03 90 ARG A O 1
ATOM 623 N N . PRO A 1 91 ? -19.938 45.727 -22.414 1.00 45.53 91 PRO A N 1
ATOM 624 C CA . PRO A 1 91 ? -18.581 45.267 -22.758 1.00 45.53 91 PRO A CA 1
ATOM 625 C C . PRO A 1 91 ? -18.043 45.716 -24.131 1.00 45.53 91 PRO A C 1
ATOM 627 O O . PRO A 1 91 ? -18.795 46.152 -25.004 1.00 45.53 91 PRO A O 1
ATOM 630 N N . THR A 1 92 ? -16.749 45.463 -24.363 1.00 32.69 92 THR A N 1
ATOM 631 C CA . THR A 1 92 ? -16.082 45.529 -25.677 1.00 32.69 92 THR A CA 1
ATOM 632 C C . THR A 1 92 ? -15.100 44.365 -25.900 1.00 32.69 92 THR A C 1
ATOM 634 O O . THR A 1 92 ? -14.598 43.753 -24.962 1.00 32.69 92 THR A O 1
ATOM 637 N N . ALA A 1 93 ? -14.845 44.063 -27.175 1.00 29.92 93 ALA A N 1
ATOM 638 C CA . ALA A 1 93 ? -13.833 43.147 -27.722 1.00 29.92 93 ALA A CA 1
ATOM 639 C C . ALA A 1 93 ? -13.587 43.558 -29.199 1.00 29.92 93 ALA A C 1
ATOM 641 O O . ALA A 1 93 ? -14.368 44.375 -29.702 1.00 29.92 93 ALA A O 1
ATOM 642 N N . PRO A 1 94 ? -12.620 42.995 -29.959 1.00 50.19 94 PRO A N 1
ATOM 643 C CA . PRO A 1 94 ? -11.477 42.134 -29.616 1.00 50.19 94 PRO A CA 1
ATOM 644 C C . PRO A 1 94 ? -10.140 42.909 -29.875 1.00 50.19 94 PRO A C 1
ATOM 646 O O . PRO A 1 94 ? -10.179 44.131 -29.730 1.00 50.19 94 PRO A O 1
ATOM 649 N N . PRO A 1 95 ? -8.962 42.307 -30.206 1.00 38.91 95 PRO A N 1
ATOM 650 C CA . PRO A 1 95 ? -8.727 41.623 -31.493 1.00 38.91 95 PRO A CA 1
ATOM 651 C C . PRO A 1 95 ? -7.807 40.376 -31.455 1.00 38.91 95 PRO A C 1
ATOM 653 O O . PRO A 1 95 ? -7.079 40.107 -30.506 1.00 38.91 95 PRO A O 1
ATOM 656 N N . SER A 1 96 ? -7.799 39.627 -32.560 1.00 31.48 96 SER A N 1
ATOM 657 C CA . SER A 1 96 ? -6.921 38.472 -32.805 1.00 31.48 96 SER A CA 1
ATOM 658 C C . SER A 1 96 ? -5.487 38.852 -33.205 1.00 31.48 96 SER A C 1
ATOM 660 O O . SER A 1 96 ? -5.301 39.794 -33.977 1.00 31.48 96 SER A O 1
ATOM 662 N N . SER A 1 97 ? -4.494 38.017 -32.874 1.00 32.09 97 SER A N 1
ATOM 663 C CA . SER A 1 97 ? -3.220 37.963 -33.617 1.00 32.09 97 SER A CA 1
ATOM 664 C C . SER A 1 97 ? -2.692 36.525 -33.754 1.00 32.09 97 SER A C 1
ATOM 666 O O . SER A 1 97 ? -2.981 35.669 -32.922 1.00 32.09 97 SER A O 1
ATOM 668 N N . LYS A 1 98 ? -1.970 36.236 -34.848 1.00 30.97 98 LYS A N 1
ATOM 669 C CA . LYS A 1 98 ? -1.371 34.917 -35.144 1.00 30.97 98 LYS A CA 1
ATOM 670 C C . LYS A 1 98 ? 0.058 34.808 -34.574 1.00 30.97 98 LYS A C 1
ATOM 672 O O . LYS A 1 98 ? 0.712 35.836 -34.394 1.00 30.97 98 LYS A O 1
ATOM 677 N N . PRO A 1 99 ? 0.557 33.590 -34.283 1.00 32.81 99 PRO A N 1
ATOM 678 C CA . PRO A 1 99 ? 1.717 33.405 -33.412 1.00 32.81 99 PRO A CA 1
ATOM 679 C C . PRO A 1 99 ? 3.045 33.829 -34.050 1.00 32.81 99 PRO A C 1
ATOM 681 O O . PRO A 1 99 ? 3.336 33.511 -35.204 1.00 32.81 99 PRO A O 1
ATOM 684 N N . LYS A 1 100 ? 3.909 34.463 -33.248 1.00 29.12 100 LYS A N 1
ATOM 685 C CA . LYS A 1 100 ? 5.344 34.564 -33.541 1.00 29.12 100 LYS A CA 1
ATOM 686 C C . LYS A 1 100 ? 6.048 33.312 -33.025 1.00 29.12 100 LYS A C 1
ATOM 688 O O . LYS A 1 100 ? 6.040 33.063 -31.824 1.00 29.12 100 LYS A O 1
ATOM 693 N N . ARG A 1 101 ? 6.732 32.578 -33.910 1.00 34.12 101 ARG A N 1
ATOM 694 C CA . ARG A 1 101 ? 7.786 31.643 -33.485 1.00 34.12 101 ARG A CA 1
ATOM 695 C C . ARG A 1 101 ? 8.834 32.414 -32.672 1.00 34.12 101 ARG A C 1
ATOM 697 O O . ARG A 1 101 ? 9.307 33.457 -33.125 1.00 34.12 101 ARG A O 1
ATOM 704 N N . ARG A 1 102 ? 9.244 31.869 -31.528 1.00 31.12 102 ARG A N 1
ATOM 705 C CA . ARG A 1 102 ? 10.534 32.173 -30.895 1.00 31.12 102 ARG A CA 1
ATOM 706 C C . ARG A 1 102 ? 11.361 30.895 -30.790 1.00 31.12 102 ARG A C 1
ATOM 708 O O . ARG A 1 102 ? 10.825 29.795 -30.857 1.00 31.12 102 ARG A O 1
ATOM 715 N N . SER A 1 103 ? 12.673 31.081 -30.751 1.00 30.52 103 SER A N 1
ATOM 716 C CA . SER A 1 103 ? 13.684 30.029 -30.788 1.00 30.52 103 SER A CA 1
ATOM 717 C C . SER A 1 103 ? 13.753 29.245 -29.482 1.00 30.52 103 SER A C 1
ATOM 719 O O . SER A 1 103 ? 13.628 29.821 -28.405 1.00 30.52 103 SER A O 1
ATOM 721 N N . SER A 1 104 ? 14.051 27.954 -29.600 1.00 33.81 104 SER A N 1
ATOM 722 C CA . SER A 1 104 ? 14.497 27.103 -28.501 1.00 33.81 104 SER A CA 1
ATOM 723 C C . SER A 1 104 ? 15.781 27.642 -27.862 1.00 33.81 104 SER A C 1
ATOM 725 O O . SER A 1 104 ? 16.777 27.847 -28.557 1.00 33.81 104 SER A O 1
ATOM 727 N N . SER A 1 105 ? 15.775 27.787 -26.542 1.00 31.52 105 SER A N 1
ATOM 728 C CA . SER A 1 105 ? 16.973 27.835 -25.701 1.00 31.52 105 SER A CA 1
ATOM 729 C C . SER A 1 105 ? 16.922 26.625 -24.774 1.00 31.52 105 SER A C 1
ATOM 731 O O . SER A 1 105 ? 15.971 26.504 -24.003 1.00 31.52 105 SER A O 1
ATOM 733 N N . ALA A 1 106 ? 17.899 25.724 -24.873 1.00 35.22 106 ALA A N 1
ATOM 734 C CA . ALA A 1 106 ? 18.011 24.607 -23.940 1.00 35.22 106 ALA A CA 1
ATOM 735 C C . ALA A 1 106 ? 18.354 25.125 -22.527 1.00 35.22 106 ALA A C 1
ATOM 737 O O . ALA A 1 106 ? 19.058 26.137 -22.421 1.00 35.22 106 ALA A O 1
ATOM 738 N N . PRO A 1 107 ? 17.886 24.463 -21.453 1.00 36.97 107 PRO A N 1
ATOM 739 C CA . PRO A 1 107 ? 18.381 24.734 -20.108 1.00 36.97 107 PRO A CA 1
ATOM 740 C C . PRO A 1 107 ? 19.870 24.346 -19.995 1.00 36.97 107 PRO A C 1
ATOM 742 O O . PRO A 1 107 ? 20.336 23.479 -20.742 1.00 36.97 107 PRO A O 1
ATOM 745 N N . PRO A 1 108 ? 20.638 24.975 -19.088 1.00 34.69 108 PRO A N 1
ATOM 746 C CA . PRO A 1 108 ? 22.001 24.544 -18.789 1.00 34.69 108 PRO A CA 1
ATOM 747 C C . PRO A 1 108 ? 22.000 23.173 -18.082 1.00 34.69 108 PRO A C 1
ATOM 749 O O . PRO A 1 108 ? 21.020 22.837 -17.416 1.00 34.69 108 PRO A O 1
ATOM 752 N N . PRO A 1 109 ? 23.088 22.387 -18.184 1.00 34.44 109 PRO A N 1
ATOM 753 C CA . PRO A 1 109 ? 23.235 21.166 -17.398 1.00 34.44 109 PRO A CA 1
ATOM 754 C C . PRO A 1 109 ? 23.347 21.500 -15.904 1.00 34.44 109 PRO A C 1
ATOM 756 O O . PRO A 1 109 ? 24.043 22.445 -15.526 1.00 34.44 109 PRO A O 1
ATOM 759 N N . PHE A 1 110 ? 22.689 20.707 -15.058 1.00 36.88 110 PHE A N 1
ATOM 760 C CA . PHE A 1 110 ? 22.854 20.795 -13.608 1.00 36.88 110 PHE A CA 1
ATOM 761 C C . PHE A 1 110 ? 24.243 20.296 -13.185 1.00 36.88 110 PHE A C 1
ATOM 763 O O . PHE A 1 110 ? 24.782 19.342 -13.747 1.00 36.88 110 PHE A O 1
ATOM 770 N N . SER A 1 111 ? 24.826 20.955 -12.185 1.00 37.50 111 SER A N 1
ATOM 771 C CA . SER A 1 111 ? 26.063 20.528 -11.531 1.00 37.50 111 SER A CA 1
ATOM 772 C C . SER A 1 111 ? 25.799 19.387 -10.548 1.00 37.50 111 SER A C 1
ATOM 774 O O . SER A 1 111 ? 24.793 19.415 -9.842 1.00 37.50 111 SER A O 1
ATOM 776 N N . ALA A 1 112 ? 26.732 18.436 -10.456 1.00 34.47 112 ALA A N 1
ATOM 777 C CA . ALA A 1 112 ? 26.700 17.363 -9.461 1.00 34.47 112 ALA A CA 1
ATOM 778 C C . ALA A 1 112 ? 26.640 17.905 -8.011 1.00 34.47 112 ALA A C 1
ATOM 780 O O . ALA A 1 112 ? 27.158 19.001 -7.755 1.00 34.47 112 ALA A O 1
ATOM 781 N N . PRO A 1 113 ? 26.033 17.162 -7.064 1.00 35.72 113 PRO A N 1
ATOM 782 C CA . PRO A 1 113 ? 25.927 17.583 -5.669 1.00 35.72 113 PRO A CA 1
ATOM 783 C C . PRO A 1 113 ? 27.297 17.633 -4.961 1.00 35.72 113 PRO A C 1
ATOM 785 O O . PRO A 1 113 ? 28.213 16.891 -5.329 1.00 35.72 113 PRO A O 1
ATOM 788 N N . PRO A 1 114 ? 27.460 18.495 -3.939 1.00 34.50 114 PRO A N 1
ATOM 789 C CA . PRO A 1 114 ? 28.661 18.531 -3.108 1.00 34.50 114 PRO A CA 1
ATOM 790 C C . PRO A 1 114 ? 28.716 17.338 -2.128 1.00 34.50 114 PRO A C 1
ATOM 792 O O . PRO A 1 114 ? 27.672 16.788 -1.778 1.00 34.50 114 PRO A O 1
ATOM 795 N N . PRO A 1 115 ? 29.912 16.950 -1.643 1.00 33.84 115 PRO A N 1
ATOM 796 C CA . PRO A 1 115 ? 30.057 15.912 -0.624 1.00 33.84 115 PRO A CA 1
ATOM 797 C C . PRO A 1 115 ? 29.536 16.363 0.753 1.00 33.84 115 PRO A C 1
ATOM 799 O O . PRO A 1 115 ? 29.504 17.554 1.063 1.00 33.84 115 PRO A O 1
ATOM 802 N N . PHE A 1 116 ? 29.163 15.382 1.578 1.00 33.03 116 PHE A N 1
ATOM 803 C CA . PHE A 1 116 ? 28.544 15.558 2.895 1.00 33.03 116 PHE A CA 1
ATOM 804 C C . PHE A 1 116 ? 29.355 16.423 3.877 1.00 33.03 116 PHE A C 1
ATOM 806 O O . PHE A 1 116 ? 30.572 16.283 4.010 1.00 33.03 116 PHE A O 1
ATOM 813 N N . SER A 1 117 ? 28.642 17.247 4.647 1.00 32.78 117 SER A N 1
ATOM 814 C CA . SER A 1 117 ? 29.117 17.866 5.890 1.00 32.78 117 SER A CA 1
ATOM 815 C C . SER A 1 117 ? 28.681 17.031 7.097 1.00 32.78 117 SER A C 1
ATOM 817 O O . SER A 1 117 ? 27.510 16.667 7.184 1.00 32.78 117 SER A O 1
ATOM 819 N N . ALA A 1 118 ? 29.593 16.759 8.033 1.00 32.00 118 ALA A N 1
ATOM 820 C CA . ALA A 1 118 ? 29.298 15.978 9.237 1.00 32.00 118 ALA A CA 1
ATOM 821 C C . ALA A 1 118 ? 28.324 16.702 10.202 1.00 32.00 118 ALA A C 1
ATOM 823 O O . ALA A 1 118 ? 28.361 17.936 10.276 1.00 32.00 118 ALA A O 1
ATOM 824 N N . PRO A 1 119 ? 27.482 15.962 10.952 1.00 35.47 119 PRO A N 1
ATOM 825 C CA . PRO A 1 119 ? 26.568 16.529 11.945 1.00 35.47 119 PRO A CA 1
ATOM 826 C C . PRO A 1 119 ? 27.294 16.997 13.226 1.00 35.47 119 PRO A C 1
ATOM 828 O O . PRO A 1 119 ? 28.410 16.549 13.505 1.00 35.47 119 PRO A O 1
ATOM 831 N N . PRO A 1 120 ? 26.678 17.892 14.025 1.00 32.41 120 PRO A N 1
ATOM 832 C CA . PRO A 1 120 ? 27.174 18.271 15.349 1.00 32.41 120 PRO A CA 1
ATOM 833 C C . PRO A 1 120 ? 26.922 17.166 16.400 1.00 32.41 120 PRO A C 1
ATOM 835 O O . PRO A 1 120 ? 26.027 16.342 16.212 1.00 32.41 120 PRO A O 1
ATOM 838 N N . PRO A 1 121 ? 27.669 17.147 17.521 1.00 32.19 121 PRO A N 1
ATOM 839 C CA . PRO A 1 121 ? 27.449 16.190 18.606 1.00 32.19 121 PRO A CA 1
ATOM 840 C C . PRO A 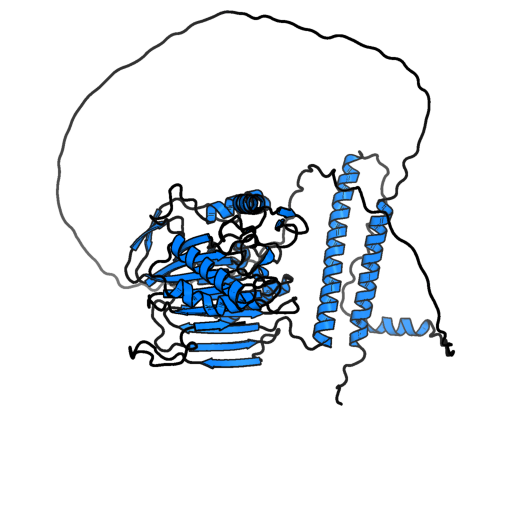1 121 ? 26.169 16.494 19.402 1.00 32.19 121 PRO A C 1
ATOM 842 O O . PRO A 1 121 ? 25.827 17.657 19.627 1.00 32.19 121 PRO A O 1
ATOM 845 N N . LEU A 1 122 ? 25.498 15.437 19.869 1.00 33.34 122 LEU A N 1
ATOM 846 C CA . LEU A 1 122 ? 24.364 15.504 20.797 1.00 33.34 122 LEU A CA 1
ATOM 847 C C . LEU A 1 122 ? 24.833 15.429 22.260 1.00 33.34 122 LEU A C 1
ATOM 849 O O . LEU A 1 122 ? 25.887 14.874 22.564 1.00 33.34 122 LEU A O 1
ATOM 853 N N . SER A 1 123 ? 24.044 16.012 23.163 1.00 30.44 123 SER A N 1
ATOM 854 C CA . SER A 1 123 ? 24.320 16.080 24.604 1.00 30.44 123 SER A CA 1
ATOM 855 C C . SER A 1 123 ? 23.925 14.802 25.349 1.00 30.44 123 SER A C 1
ATOM 857 O O . SER A 1 123 ? 22.915 14.184 25.024 1.00 30.44 123 SER A O 1
ATOM 859 N N . SER A 1 124 ? 24.679 14.459 26.394 1.00 32.91 124 SER A N 1
ATOM 860 C CA . SER A 1 124 ? 24.475 13.269 27.226 1.00 32.91 124 SER A CA 1
ATOM 861 C C . SER A 1 124 ? 23.255 13.343 28.159 1.00 32.91 124 SER A C 1
ATOM 863 O O . SER A 1 124 ? 22.911 14.406 28.679 1.00 32.91 124 SER A O 1
ATOM 865 N N . GLY A 1 125 ? 22.654 12.175 28.414 1.00 29.83 125 GLY A N 1
ATOM 866 C CA . GLY A 1 125 ? 21.599 11.957 29.405 1.00 29.83 125 GLY A CA 1
ATOM 867 C C . GLY A 1 125 ? 21.396 10.465 29.705 1.00 29.83 125 GLY A C 1
ATOM 868 O O . GLY A 1 125 ? 20.983 9.718 28.828 1.00 29.83 125 GLY A O 1
ATOM 869 N N . ASP A 1 126 ? 21.700 10.075 30.944 1.00 29.92 126 ASP A N 1
ATOM 870 C CA . ASP A 1 126 ? 21.194 8.911 31.691 1.00 29.92 126 ASP A CA 1
ATOM 871 C C . ASP A 1 126 ? 21.285 7.485 31.073 1.00 29.92 126 ASP A C 1
ATOM 873 O O . ASP A 1 126 ? 20.276 6.848 30.778 1.00 29.92 126 ASP A O 1
ATOM 877 N N . GLU A 1 127 ? 22.496 6.905 31.045 1.00 29.64 127 GLU A N 1
ATOM 878 C CA . GLU A 1 127 ? 22.701 5.441 31.145 1.00 29.64 127 GLU A CA 1
ATOM 879 C C . GLU A 1 127 ? 23.028 5.051 32.607 1.00 29.64 127 GLU A C 1
ATOM 881 O O . GLU A 1 127 ? 24.137 5.345 33.051 1.00 29.64 127 GLU A O 1
ATOM 886 N N . ASP A 1 128 ? 22.139 4.367 33.357 1.00 29.03 128 ASP A N 1
ATOM 887 C CA . ASP A 1 128 ? 22.534 3.737 34.649 1.00 29.03 128 ASP A CA 1
ATOM 888 C C . ASP A 1 128 ? 21.629 2.591 35.197 1.00 29.03 128 ASP A C 1
ATOM 890 O O . ASP A 1 128 ? 21.449 2.473 36.410 1.00 29.03 128 ASP A O 1
ATOM 894 N N . GLU A 1 129 ? 21.045 1.701 34.369 1.00 33.94 129 GLU A N 1
ATOM 895 C CA . GLU A 1 129 ? 20.420 0.464 34.913 1.00 33.94 129 GLU A CA 1
ATOM 896 C C . GLU A 1 129 ? 20.459 -0.784 33.997 1.00 33.94 129 GLU A C 1
ATOM 898 O O . GLU A 1 129 ? 19.429 -1.348 33.635 1.00 33.94 129 GLU A O 1
ATOM 903 N N . LEU A 1 130 ? 21.656 -1.288 33.650 1.00 27.48 130 LEU A N 1
ATOM 904 C CA . LEU A 1 130 ? 21.787 -2.587 32.953 1.00 27.48 130 LEU A CA 1
ATOM 905 C C . LEU A 1 130 ? 23.077 -3.363 33.309 1.00 27.48 130 LEU A C 1
ATOM 907 O O . LEU A 1 130 ? 23.955 -3.595 32.480 1.00 27.48 130 LEU A O 1
ATOM 911 N N . SER A 1 131 ? 23.230 -3.767 34.580 1.00 27.77 131 SER A N 1
ATOM 912 C CA . SER A 1 131 ? 24.373 -4.594 35.034 1.00 27.77 131 SER A CA 1
ATOM 913 C C . SER A 1 131 ? 24.105 -5.434 36.298 1.00 27.77 131 SER A C 1
ATOM 915 O O . SER A 1 131 ? 24.827 -5.339 37.294 1.00 27.77 131 SER A O 1
ATOM 917 N N . ARG A 1 132 ? 23.089 -6.311 36.264 1.00 28.58 132 ARG A N 1
ATOM 918 C CA . ARG A 1 132 ? 22.954 -7.452 37.197 1.00 28.58 132 ARG A CA 1
ATOM 919 C C . ARG A 1 132 ? 22.398 -8.702 36.497 1.00 28.58 132 ARG A C 1
ATOM 921 O O . ARG A 1 132 ? 21.696 -8.598 35.505 1.00 28.58 132 ARG A O 1
ATOM 928 N N . GLU A 1 133 ? 22.722 -9.860 37.075 1.00 28.45 133 GLU A N 1
ATOM 929 C CA . GLU A 1 133 ? 22.155 -11.195 36.796 1.00 28.45 133 GLU A CA 1
ATOM 930 C C . GLU A 1 133 ? 22.408 -11.839 35.415 1.00 28.45 133 GLU A C 1
ATOM 932 O O . GLU A 1 133 ? 21.487 -12.189 34.686 1.00 28.45 133 GLU A O 1
ATOM 937 N N . VAL A 1 134 ? 23.670 -12.205 35.152 1.00 26.22 134 VAL A N 1
ATOM 938 C CA . VAL A 1 134 ? 23.965 -13.489 34.483 1.00 26.22 134 VAL A CA 1
ATOM 939 C C . VAL A 1 134 ? 24.946 -14.282 35.343 1.00 26.22 134 VAL A C 1
ATOM 941 O O . VAL A 1 134 ? 26.104 -13.896 35.491 1.00 26.22 134 VAL A O 1
ATOM 944 N N . GLY A 1 135 ? 24.490 -15.403 35.910 1.00 25.45 135 GLY A N 1
ATOM 945 C CA . GLY A 1 135 ? 25.374 -16.359 36.577 1.00 25.45 135 GLY A CA 1
ATOM 946 C C . GLY A 1 135 ? 24.718 -17.198 37.669 1.00 25.45 135 GLY A C 1
ATOM 947 O O . GLY A 1 135 ? 24.678 -16.765 38.816 1.00 25.45 135 GLY A O 1
ATOM 948 N N . LEU A 1 136 ? 24.290 -18.418 37.316 1.00 27.44 136 LEU A N 1
ATOM 949 C CA . LEU A 1 136 ? 24.396 -19.657 38.110 1.00 27.44 136 LEU A CA 1
ATOM 950 C C . LEU A 1 136 ? 23.715 -20.832 37.373 1.00 27.44 136 LEU A C 1
ATOM 952 O O . LEU A 1 136 ? 22.787 -20.608 36.604 1.00 27.44 136 LEU A O 1
ATOM 956 N N . PHE A 1 137 ? 24.135 -22.063 37.708 1.00 26.17 137 PHE A N 1
ATOM 957 C CA . PHE A 1 137 ? 23.546 -23.364 37.319 1.00 26.17 137 PHE A CA 1
ATOM 958 C C . PHE A 1 137 ? 23.682 -23.770 35.826 1.00 26.17 137 PHE A C 1
ATOM 960 O O . PHE A 1 137 ? 23.443 -22.966 34.937 1.00 26.17 137 PHE A O 1
ATOM 967 N N . LEU A 1 138 ? 24.073 -25.004 35.464 1.00 26.83 138 LEU A N 1
ATOM 968 C CA . LEU A 1 138 ? 24.351 -26.238 36.234 1.00 26.83 138 LEU A CA 1
ATOM 969 C C . LEU A 1 138 ? 25.520 -27.052 35.620 1.00 26.83 138 LEU A C 1
ATOM 971 O O . LEU A 1 138 ? 25.933 -26.794 34.493 1.00 26.83 138 LEU A O 1
ATOM 975 N N . ASP A 1 139 ? 26.008 -28.043 36.372 1.00 26.94 139 ASP A N 1
ATOM 976 C CA . ASP A 1 139 ? 26.966 -29.097 35.971 1.00 26.94 139 ASP A CA 1
ATOM 977 C C . ASP A 1 139 ? 26.341 -30.486 36.301 1.00 26.94 139 ASP A C 1
ATOM 979 O O . ASP A 1 139 ? 25.200 -30.527 36.767 1.00 26.94 139 ASP A O 1
ATOM 983 N N . ASP A 1 140 ? 27.082 -31.584 36.096 1.00 30.12 140 ASP A N 1
ATOM 984 C CA . ASP A 1 140 ? 26.696 -33.017 36.104 1.00 30.12 140 ASP A CA 1
ATOM 985 C C . ASP A 1 140 ? 25.965 -33.513 34.824 1.00 30.12 140 ASP A C 1
ATOM 987 O O . ASP A 1 140 ? 24.982 -32.931 34.375 1.00 30.12 140 ASP A O 1
ATOM 991 N N . GLY A 1 141 ? 26.333 -34.647 34.200 1.00 28.06 141 GLY A N 1
ATOM 992 C CA . GLY A 1 141 ? 27.510 -35.503 34.426 1.00 28.06 141 GLY A CA 1
ATOM 993 C C . GLY A 1 141 ? 27.442 -36.887 33.733 1.00 28.06 141 GLY A C 1
ATOM 994 O O . GLY A 1 141 ? 26.388 -37.513 33.715 1.00 28.06 141 GLY A O 1
ATOM 995 N N . ALA A 1 142 ? 28.593 -37.387 33.242 1.00 27.38 142 ALA A N 1
ATOM 996 C CA . ALA A 1 142 ? 28.875 -38.747 32.707 1.00 27.38 142 ALA A CA 1
ATOM 997 C C . ALA A 1 142 ? 28.069 -39.227 31.458 1.00 27.38 142 ALA A C 1
ATOM 999 O O . ALA A 1 142 ? 26.848 -39.241 31.433 1.00 27.38 142 ALA A O 1
ATOM 1000 N N . SER A 1 143 ? 28.675 -39.771 30.392 1.00 29.05 143 SER A N 1
ATOM 1001 C CA . SER A 1 143 ? 29.628 -40.902 30.392 1.00 29.05 143 SER A CA 1
ATOM 1002 C C . SER A 1 143 ? 30.319 -41.131 29.013 1.00 29.05 143 SER A C 1
ATOM 1004 O O . SER A 1 143 ? 30.147 -40.357 28.074 1.00 29.05 143 SER A O 1
ATOM 1006 N N . HIS A 1 144 ? 31.165 -42.166 28.908 1.00 30.52 144 HIS A N 1
ATOM 1007 C CA . HIS A 1 144 ? 32.096 -42.492 27.800 1.00 30.52 144 HIS A CA 1
ATOM 1008 C C . HIS A 1 144 ? 32.366 -44.024 27.783 1.00 30.52 144 HIS A C 1
ATOM 1010 O O . HIS A 1 144 ? 31.950 -44.671 28.751 1.00 30.52 144 HIS A O 1
ATOM 1016 N N . PRO A 1 145 ? 33.113 -44.633 26.822 1.00 43.78 145 PRO A N 1
ATOM 1017 C CA . PRO A 1 145 ? 33.716 -44.115 25.576 1.00 43.78 145 PRO A CA 1
ATOM 1018 C C . PRO A 1 145 ? 33.434 -45.015 24.329 1.00 43.78 145 PRO A C 1
ATOM 1020 O O . PRO A 1 145 ? 32.622 -45.937 24.386 1.00 43.78 145 PRO A O 1
ATOM 1023 N N . GLY A 1 146 ? 34.166 -44.804 23.223 1.00 27.17 146 GLY A N 1
ATOM 1024 C CA . GLY A 1 146 ? 34.322 -45.778 22.127 1.00 27.17 146 GLY A CA 1
ATOM 1025 C C . GLY A 1 146 ? 35.503 -45.444 21.198 1.00 27.17 146 GLY A C 1
ATOM 1026 O O . GLY A 1 146 ? 35.469 -44.421 20.521 1.00 27.17 146 GLY A O 1
ATOM 1027 N N . ASP A 1 147 ? 36.545 -46.283 21.178 1.00 27.22 147 ASP A N 1
ATOM 1028 C CA . ASP A 1 147 ? 37.827 -46.010 20.499 1.00 27.22 147 ASP A CA 1
ATOM 1029 C C . ASP A 1 147 ? 37.853 -46.333 18.991 1.00 27.22 147 ASP A C 1
ATOM 1031 O O . ASP A 1 147 ? 37.354 -47.375 18.562 1.00 27.22 147 ASP A O 1
ATOM 1035 N N . VAL A 1 148 ? 38.589 -45.524 18.211 1.00 28.50 148 VAL A N 1
ATOM 1036 C CA . VAL A 1 148 ? 39.240 -45.934 16.946 1.00 28.50 148 VAL A CA 1
ATOM 1037 C C . VAL A 1 148 ? 40.617 -45.253 16.841 1.00 28.50 148 VAL A C 1
ATOM 1039 O O . VAL A 1 148 ? 40.758 -44.079 17.174 1.00 28.50 148 VAL A O 1
ATOM 1042 N N . HIS A 1 149 ? 41.642 -45.986 16.392 1.00 28.55 149 HIS A N 1
ATOM 1043 C CA . HIS A 1 149 ? 43.028 -45.502 16.265 1.00 28.55 149 HIS A CA 1
ATOM 1044 C C . HIS A 1 149 ? 43.269 -44.585 15.041 1.00 28.55 149 HIS A C 1
ATOM 1046 O O . HIS A 1 149 ? 42.616 -44.768 14.012 1.00 28.55 149 HIS A O 1
ATOM 1052 N N . PRO A 1 150 ? 44.273 -43.683 15.097 1.00 32.41 150 PRO A N 1
ATOM 1053 C CA . PRO A 1 150 ? 44.825 -42.996 13.926 1.00 32.41 150 PRO A CA 1
ATOM 1054 C C . PRO A 1 150 ? 45.908 -43.828 13.203 1.00 32.41 150 PRO A C 1
ATOM 1056 O O . PRO A 1 150 ? 46.622 -44.605 13.838 1.00 32.41 150 PRO A O 1
ATOM 1059 N N . GLU A 1 151 ? 46.093 -43.598 11.897 1.00 28.78 151 GLU A N 1
ATOM 1060 C CA . GLU A 1 151 ? 47.320 -43.953 11.156 1.00 28.78 151 GLU A CA 1
ATOM 1061 C C . GLU A 1 151 ? 48.095 -42.689 10.749 1.00 28.78 151 GLU A C 1
ATOM 1063 O O . GLU A 1 151 ? 47.510 -41.650 10.444 1.00 28.78 151 GLU A O 1
ATOM 1068 N N . GLU A 1 152 ? 49.424 -42.792 10.712 1.00 30.47 152 GLU A N 1
ATOM 1069 C CA . GLU A 1 152 ? 50.343 -41.706 10.358 1.00 30.47 152 GLU A CA 1
ATOM 1070 C C . GLU A 1 152 ? 50.530 -41.557 8.834 1.00 30.47 152 GLU A C 1
ATOM 1072 O O . GLU A 1 152 ? 50.648 -42.561 8.114 1.00 30.47 152 GLU A O 1
ATOM 1077 N N . ARG A 1 153 ? 50.718 -40.312 8.354 1.00 28.30 153 ARG A N 1
ATOM 1078 C CA . ARG A 1 153 ? 51.686 -40.022 7.273 1.00 28.30 153 ARG A CA 1
ATOM 1079 C C . ARG A 1 153 ? 51.971 -38.534 7.023 1.00 28.30 153 ARG A C 1
ATOM 1081 O O . ARG A 1 153 ? 51.060 -37.780 6.714 1.00 28.30 153 ARG A O 1
ATOM 1088 N N . GLY A 1 154 ? 53.266 -38.206 6.973 1.00 27.42 154 GLY A N 1
ATOM 1089 C CA . GLY A 1 154 ? 53.829 -37.219 6.042 1.00 27.42 154 GLY A CA 1
ATOM 1090 C C . GLY A 1 154 ? 53.748 -35.741 6.429 1.00 27.42 154 GLY A C 1
ATOM 1091 O O . GLY A 1 154 ? 52.916 -35.014 5.899 1.00 27.42 154 GLY A O 1
ATOM 1092 N N . GLU A 1 155 ? 54.700 -35.275 7.239 1.00 30.33 155 GLU A N 1
ATOM 1093 C CA . GLU A 1 155 ? 55.138 -33.875 7.183 1.00 30.33 155 GLU A CA 1
ATOM 1094 C C . GLU A 1 155 ? 56.143 -33.714 6.028 1.00 30.33 155 GLU A C 1
ATOM 1096 O O . GLU A 1 155 ? 57.254 -34.235 6.107 1.00 30.33 155 GLU A O 1
ATOM 1101 N N . ASP A 1 156 ? 55.773 -32.981 4.974 1.00 32.00 156 ASP A N 1
ATOM 1102 C CA . ASP A 1 156 ? 56.706 -32.467 3.960 1.00 32.00 156 ASP A CA 1
ATOM 1103 C C . ASP A 1 156 ? 56.697 -30.933 4.036 1.00 32.00 156 ASP A C 1
ATOM 1105 O O . ASP A 1 156 ? 55.704 -30.281 3.705 1.00 32.00 156 ASP A O 1
ATOM 1109 N N . ALA A 1 157 ? 57.799 -30.346 4.507 1.00 35.22 157 ALA A N 1
ATOM 1110 C CA . ALA A 1 157 ? 57.935 -28.900 4.652 1.00 35.22 157 ALA A CA 1
ATOM 1111 C C . ALA A 1 157 ? 58.333 -28.240 3.320 1.00 35.22 157 ALA A C 1
ATOM 1113 O O . ALA A 1 157 ? 59.362 -28.578 2.733 1.00 35.22 157 ALA A O 1
ATOM 1114 N N . LEU A 1 158 ? 57.547 -27.258 2.871 1.00 33.34 158 LEU A N 1
ATOM 1115 C CA . LEU A 1 158 ? 57.924 -26.363 1.773 1.00 33.34 158 LEU A CA 1
ATOM 1116 C C . LEU A 1 158 ? 58.815 -25.233 2.313 1.00 33.34 158 LEU A C 1
ATOM 1118 O O . LEU A 1 158 ? 58.517 -24.660 3.360 1.00 33.34 158 LEU A O 1
ATOM 1122 N N . GLY A 1 159 ? 59.916 -24.946 1.615 1.00 33.75 159 GL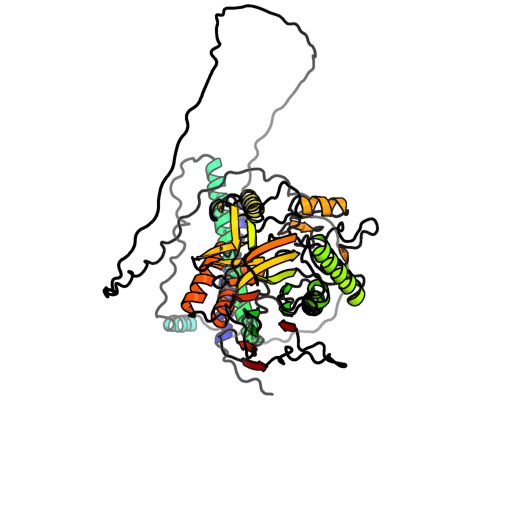Y A N 1
ATOM 1123 C CA . GLY A 1 159 ? 60.905 -23.941 2.021 1.00 33.75 159 GLY A CA 1
ATOM 1124 C C . GLY A 1 159 ? 60.542 -22.510 1.611 1.00 33.75 159 GLY A C 1
ATOM 1125 O O . GLY A 1 159 ? 59.742 -22.296 0.701 1.00 33.75 159 GLY A O 1
ATOM 1126 N N . ASP A 1 160 ? 61.173 -21.531 2.263 1.00 39.81 160 ASP A N 1
ATOM 1127 C CA . ASP A 1 160 ? 60.836 -20.102 2.146 1.00 39.81 160 ASP A CA 1
ATOM 1128 C C . ASP A 1 160 ? 61.016 -19.497 0.732 1.00 39.81 160 ASP A C 1
ATOM 1130 O O . ASP A 1 160 ? 60.381 -18.491 0.406 1.00 39.81 160 ASP A O 1
ATOM 1134 N N . ASP A 1 161 ? 61.837 -20.112 -0.130 1.00 39.62 161 ASP A N 1
ATOM 1135 C CA . ASP A 1 161 ? 62.231 -19.564 -1.441 1.00 39.62 161 ASP A CA 1
ATOM 1136 C C . ASP A 1 161 ? 61.074 -19.451 -2.467 1.00 39.62 161 ASP A C 1
ATOM 1138 O O . ASP A 1 161 ? 61.134 -18.620 -3.376 1.00 39.62 161 ASP A O 1
ATOM 1142 N N . ASP A 1 162 ? 59.992 -20.233 -2.335 1.00 43.47 162 ASP A N 1
ATOM 1143 C CA . ASP A 1 162 ? 58.848 -20.185 -3.272 1.00 43.47 162 ASP A CA 1
ATOM 1144 C C . ASP A 1 162 ? 57.920 -18.967 -3.047 1.00 43.47 162 ASP A C 1
ATOM 1146 O O . ASP A 1 162 ? 57.146 -18.587 -3.935 1.00 43.47 162 ASP A O 1
ATOM 1150 N N . MET A 1 163 ? 57.992 -18.311 -1.881 1.00 37.47 163 MET A N 1
ATOM 1151 C CA . MET A 1 163 ? 57.092 -17.203 -1.526 1.00 37.47 163 MET A CA 1
ATOM 1152 C C . MET A 1 163 ? 57.413 -15.910 -2.299 1.00 37.47 163 MET A C 1
ATOM 1154 O O . MET A 1 163 ? 56.511 -15.181 -2.726 1.00 37.47 163 MET A O 1
ATOM 1158 N N . GLU A 1 164 ? 58.699 -15.624 -2.526 1.00 37.53 164 GLU A N 1
ATOM 1159 C CA . GLU A 1 164 ? 59.147 -14.395 -3.197 1.00 37.53 164 GLU A CA 1
ATOM 1160 C C . GLU A 1 164 ? 58.801 -14.407 -4.702 1.00 37.53 164 GLU A C 1
ATOM 1162 O O . GLU A 1 164 ? 58.394 -13.388 -5.273 1.00 37.53 164 GLU A O 1
ATOM 1167 N N . ALA A 1 165 ? 58.834 -15.589 -5.330 1.00 37.00 165 ALA A N 1
ATOM 1168 C CA . ALA A 1 165 ? 58.419 -15.794 -6.719 1.00 37.00 165 ALA A CA 1
ATOM 1169 C C . ALA A 1 165 ? 56.913 -15.553 -6.951 1.00 37.00 165 ALA A C 1
ATOM 1171 O O . ALA A 1 165 ? 56.511 -15.156 -8.052 1.00 37.00 165 ALA A O 1
ATOM 1172 N N . LEU A 1 166 ? 56.075 -15.760 -5.927 1.00 36.50 166 LEU A N 1
ATOM 1173 C CA . LEU A 1 166 ? 54.640 -15.475 -5.983 1.00 36.50 166 LEU A CA 1
ATOM 1174 C C . LEU A 1 166 ? 54.374 -13.960 -5.924 1.00 36.50 166 LEU A C 1
ATOM 1176 O O . LEU A 1 166 ? 53.644 -13.424 -6.762 1.00 36.50 166 LEU A O 1
ATOM 1180 N N . MET A 1 167 ? 55.028 -13.260 -4.990 1.00 37.44 167 MET A N 1
ATOM 1181 C CA . MET A 1 167 ? 54.900 -11.806 -4.806 1.00 37.44 167 MET A CA 1
ATOM 1182 C C . MET A 1 167 ? 55.331 -11.010 -6.046 1.00 37.44 167 MET A C 1
ATOM 1184 O O . MET A 1 167 ? 54.669 -10.044 -6.429 1.00 37.44 167 MET A O 1
ATOM 1188 N N . ALA A 1 168 ? 56.382 -11.456 -6.743 1.00 36.88 168 ALA A N 1
ATOM 1189 C CA . ALA A 1 168 ? 56.878 -10.820 -7.966 1.00 36.88 168 ALA A CA 1
ATOM 1190 C C . ALA A 1 168 ? 55.856 -10.771 -9.128 1.00 36.88 168 ALA A C 1
ATOM 1192 O O . ALA A 1 168 ? 56.076 -10.062 -10.114 1.00 36.88 168 ALA A O 1
ATOM 1193 N N . ARG A 1 169 ? 54.741 -11.513 -9.041 1.00 35.78 169 ARG A N 1
ATOM 1194 C CA . ARG A 1 169 ? 53.763 -11.686 -10.129 1.00 35.78 169 ARG A CA 1
ATOM 1195 C C . ARG A 1 169 ? 52.480 -10.856 -10.009 1.00 35.78 169 ARG A C 1
ATOM 1197 O O . ARG A 1 169 ? 51.730 -10.802 -10.978 1.00 35.78 169 ARG A O 1
ATOM 1204 N N . VAL A 1 170 ? 52.245 -10.192 -8.874 1.00 34.84 170 VAL A N 1
ATOM 1205 C CA . VAL A 1 170 ? 51.011 -9.416 -8.592 1.00 34.84 170 VAL A CA 1
ATOM 1206 C C . VAL A 1 170 ? 51.190 -7.904 -8.862 1.00 34.84 170 VAL A C 1
ATOM 1208 O O . VAL A 1 170 ? 50.263 -7.107 -8.755 1.00 34.84 170 VAL A O 1
ATOM 1211 N N . GLY A 1 171 ? 52.387 -7.471 -9.269 1.00 29.52 171 GLY A N 1
ATOM 1212 C CA . GLY A 1 171 ? 52.737 -6.055 -9.417 1.00 29.52 171 GLY A CA 1
ATOM 1213 C C . GLY A 1 171 ? 52.166 -5.330 -10.646 1.00 29.52 171 GLY A C 1
ATOM 1214 O O . GLY A 1 171 ? 52.911 -5.099 -11.605 1.00 29.52 171 GLY A O 1
ATOM 1215 N N . ARG A 1 172 ? 50.899 -4.875 -10.585 1.00 31.44 172 ARG A N 1
ATOM 1216 C CA . ARG A 1 172 ? 50.411 -3.632 -11.239 1.00 31.44 172 ARG A CA 1
ATOM 1217 C C . ARG A 1 172 ? 48.985 -3.228 -10.811 1.00 31.44 172 ARG A C 1
ATOM 1219 O O . ARG A 1 172 ? 48.068 -4.027 -10.907 1.00 31.44 172 ARG A O 1
ATOM 1226 N N . HIS A 1 173 ? 48.815 -1.946 -10.467 1.00 36.09 173 HIS A N 1
ATOM 1227 C CA . HIS A 1 173 ? 47.538 -1.235 -10.251 1.00 36.09 173 HIS A CA 1
ATOM 1228 C C . HIS A 1 173 ? 46.612 -1.703 -9.109 1.00 36.09 173 HIS A C 1
ATOM 1230 O O . HIS A 1 173 ? 45.440 -1.987 -9.328 1.00 36.09 173 HIS A O 1
ATOM 1236 N N . GLN A 1 174 ? 47.092 -1.576 -7.871 1.00 29.80 174 GLN A N 1
ATOM 1237 C CA . GLN A 1 174 ? 46.316 -0.911 -6.812 1.00 29.80 174 GLN A CA 1
ATOM 1238 C C . GLN A 1 174 ? 47.238 0.085 -6.090 1.00 29.80 174 GLN A C 1
ATOM 1240 O O . GLN A 1 174 ? 48.437 -0.177 -5.962 1.00 29.80 174 GLN A O 1
ATOM 1245 N N . GLU A 1 175 ? 46.712 1.234 -5.659 1.00 28.42 175 GLU A N 1
ATOM 1246 C CA . GLU A 1 175 ? 47.449 2.134 -4.762 1.00 28.42 175 GLU A CA 1
ATOM 1247 C C . GLU A 1 175 ? 47.322 1.617 -3.319 1.00 28.42 175 GLU A C 1
ATOM 1249 O O . GLU A 1 175 ? 46.226 1.225 -2.912 1.00 28.42 175 GLU A O 1
ATOM 1254 N N . PRO A 1 176 ? 48.414 1.562 -2.536 1.00 30.38 176 PRO A N 1
ATOM 1255 C CA . PRO A 1 176 ? 48.366 0.988 -1.199 1.00 30.38 176 PRO A CA 1
ATOM 1256 C C . PRO A 1 176 ? 47.635 1.915 -0.225 1.00 30.38 176 PRO A C 1
ATOM 1258 O O . PRO A 1 176 ? 47.994 3.085 -0.072 1.00 30.38 176 PRO A O 1
ATOM 1261 N N . ILE A 1 177 ? 46.667 1.356 0.505 1.00 33.09 177 ILE A N 1
ATOM 1262 C CA . ILE A 1 177 ? 46.080 1.995 1.688 1.00 33.09 177 ILE A CA 1
ATOM 1263 C C . ILE A 1 177 ? 47.222 2.351 2.654 1.00 33.09 177 ILE A C 1
ATOM 1265 O O . ILE A 1 177 ? 48.041 1.498 3.005 1.00 33.09 177 ILE A O 1
ATOM 1269 N N . MET A 1 178 ? 47.297 3.623 3.058 1.00 27.03 178 MET A N 1
ATOM 1270 C CA . MET A 1 178 ? 48.348 4.126 3.950 1.00 27.03 178 MET A CA 1
ATOM 1271 C C . MET A 1 178 ? 48.394 3.317 5.260 1.00 27.03 178 MET A C 1
ATOM 1273 O O . MET A 1 178 ? 47.359 3.165 5.912 1.00 27.03 178 MET A O 1
ATOM 1277 N N . PRO A 1 179 ? 49.571 2.830 5.699 1.00 34.72 179 PRO A N 1
ATOM 1278 C CA . PRO A 1 179 ? 49.674 2.069 6.938 1.00 34.72 179 PRO A CA 1
ATOM 1279 C C . PRO A 1 179 ? 49.384 2.952 8.159 1.00 34.72 179 PRO A C 1
ATOM 1281 O O . PRO A 1 179 ? 49.785 4.117 8.205 1.00 34.72 179 PRO A O 1
ATOM 1284 N N . LEU A 1 180 ? 48.751 2.356 9.176 1.00 34.94 180 LEU A N 1
ATOM 1285 C CA . LEU A 1 180 ? 48.293 2.956 10.442 1.00 34.94 180 LEU A CA 1
ATOM 1286 C C . LEU A 1 180 ? 49.442 3.458 11.347 1.00 34.94 180 LEU A C 1
ATOM 1288 O O . LEU A 1 180 ? 49.606 3.019 12.480 1.00 34.94 180 LEU A O 1
ATOM 1292 N N . ARG A 1 181 ? 50.280 4.379 10.858 1.00 28.59 181 ARG A N 1
ATOM 1293 C CA . ARG A 1 181 ? 51.501 4.835 11.547 1.00 28.59 181 ARG A CA 1
ATOM 1294 C C . ARG A 1 181 ? 51.319 6.111 12.377 1.00 28.59 181 ARG A C 1
ATOM 1296 O O . ARG A 1 181 ? 52.172 6.408 13.211 1.00 28.59 181 ARG A O 1
ATOM 1303 N N . GLY A 1 182 ? 50.211 6.831 12.175 1.00 32.00 182 GLY A N 1
ATOM 1304 C CA . GLY A 1 182 ? 49.850 8.030 12.944 1.00 32.00 182 GLY A CA 1
ATOM 1305 C C . GLY A 1 182 ? 49.390 7.742 14.379 1.00 32.00 182 GLY A C 1
ATOM 1306 O O . GLY A 1 182 ? 49.624 8.557 15.260 1.00 32.00 182 GLY A O 1
ATOM 1307 N N . LEU A 1 183 ? 48.823 6.557 14.634 1.00 36.22 183 LEU A N 1
ATOM 1308 C CA . LEU A 1 183 ? 48.293 6.145 15.945 1.00 36.22 183 LEU A CA 1
ATOM 1309 C C . LEU A 1 183 ? 49.366 5.753 16.984 1.00 36.22 183 LEU A C 1
ATOM 1311 O O . LEU A 1 183 ? 49.032 5.496 18.134 1.00 36.22 183 LEU A O 1
ATOM 1315 N N . PHE A 1 184 ? 50.649 5.699 16.604 1.00 37.41 184 PHE A N 1
ATOM 1316 C CA . PHE A 1 184 ? 51.712 5.089 17.423 1.00 37.41 184 PHE A CA 1
ATOM 1317 C C . PHE A 1 184 ? 52.895 6.015 17.762 1.00 37.41 184 PHE A C 1
ATOM 1319 O O . PHE A 1 184 ? 53.969 5.532 18.114 1.00 37.41 184 PHE A O 1
ATOM 1326 N N . HIS A 1 185 ? 52.731 7.340 17.671 1.00 32.84 185 HIS A N 1
ATOM 1327 C CA . HIS A 1 185 ? 53.744 8.307 18.121 1.00 32.84 185 HIS A CA 1
ATOM 1328 C C . HIS A 1 185 ? 53.156 9.284 19.143 1.00 32.84 185 HIS A C 1
ATOM 1330 O O . HIS A 1 185 ? 52.598 10.318 18.787 1.00 32.84 185 HIS A O 1
ATOM 1336 N N . GLY A 1 186 ? 53.305 8.953 20.428 1.00 38.03 186 GLY A N 1
ATOM 1337 C CA . GLY A 1 186 ? 52.882 9.821 21.526 1.00 38.03 186 GLY A CA 1
ATOM 1338 C C . GLY A 1 186 ? 53.704 11.112 21.591 1.00 38.03 186 GLY A C 1
ATOM 1339 O O . GLY A 1 186 ? 54.936 11.076 21.568 1.00 38.03 186 GLY A O 1
ATOM 1340 N N . ALA A 1 187 ? 53.018 12.246 21.721 1.00 32.78 187 ALA A N 1
ATOM 1341 C CA . ALA A 1 187 ? 53.618 13.565 21.880 1.00 32.78 187 ALA A CA 1
ATOM 1342 C C . ALA A 1 187 ? 53.110 14.225 23.169 1.00 32.78 187 ALA A C 1
ATOM 1344 O O . ALA A 1 187 ? 51.908 14.375 23.338 1.00 32.78 187 ALA A O 1
ATOM 1345 N N . GLY A 1 188 ? 54.034 14.645 24.042 1.00 31.98 188 GLY A N 1
ATOM 1346 C CA . GLY A 1 188 ? 53.777 15.577 25.150 1.00 31.98 188 GLY A CA 1
ATOM 1347 C C . GLY A 1 188 ? 52.850 15.089 26.273 1.00 31.98 188 GLY A C 1
ATOM 1348 O O . GLY A 1 188 ? 51.632 15.139 26.160 1.00 31.98 188 GLY A O 1
ATOM 1349 N N . ARG A 1 189 ? 53.422 14.757 27.440 1.00 42.44 189 ARG A N 1
ATOM 1350 C CA . ARG A 1 189 ? 52.663 14.802 28.701 1.00 42.44 189 ARG A CA 1
ATOM 1351 C C . ARG A 1 189 ? 52.402 16.264 29.077 1.00 42.44 189 ARG A C 1
ATOM 1353 O O . ARG A 1 189 ? 53.271 16.896 29.674 1.00 42.44 189 ARG A O 1
ATOM 1360 N N . GLU A 1 190 ? 51.202 16.750 28.802 1.00 38.19 190 GLU A N 1
ATOM 1361 C CA . GLU A 1 190 ? 50.599 17.885 29.505 1.00 38.19 190 GLU A CA 1
ATOM 1362 C C . GLU A 1 190 ? 49.258 17.428 30.088 1.00 38.19 190 GLU A C 1
ATOM 1364 O O . GLU A 1 190 ? 48.557 16.623 29.477 1.00 38.19 190 GLU A O 1
ATOM 1369 N N . ALA A 1 191 ? 48.937 17.863 31.308 1.00 42.78 191 ALA A N 1
ATOM 1370 C CA . ALA A 1 191 ? 47.764 17.373 32.026 1.00 42.78 191 ALA A CA 1
ATOM 1371 C C . ALA A 1 191 ? 46.480 17.977 31.440 1.00 42.78 191 ALA A C 1
ATOM 1373 O O . ALA A 1 191 ? 46.226 19.172 31.601 1.00 42.78 191 ALA A O 1
ATOM 1374 N N . ARG A 1 192 ? 45.679 17.141 30.775 1.00 40.34 192 ARG A N 1
ATOM 1375 C CA . ARG A 1 192 ? 44.282 17.436 30.437 1.00 40.34 192 ARG A CA 1
ATOM 1376 C C . ARG A 1 192 ? 43.374 17.051 31.607 1.00 40.34 192 ARG A C 1
ATOM 1378 O O . ARG A 1 192 ? 43.793 16.337 32.513 1.00 40.34 192 ARG A O 1
ATOM 1385 N N . SER A 1 193 ? 42.156 17.581 31.606 1.00 49.28 193 SER A N 1
ATOM 1386 C CA . SER A 1 193 ? 41.108 17.238 32.569 1.00 49.28 193 SER A CA 1
ATOM 1387 C C . SER A 1 193 ? 40.349 15.991 32.129 1.00 49.28 193 SER A C 1
ATOM 1389 O O . SER A 1 193 ? 39.942 15.918 30.971 1.00 49.28 193 SER A O 1
ATOM 1391 N N . ASP A 1 194 ? 40.101 15.087 33.077 1.00 49.34 194 ASP A N 1
ATOM 1392 C CA . ASP A 1 194 ? 39.514 13.750 32.893 1.00 49.34 194 ASP A CA 1
ATOM 1393 C C . ASP A 1 194 ? 38.295 13.719 31.943 1.00 49.34 194 ASP A C 1
ATOM 1395 O O . ASP A 1 194 ? 38.202 12.853 31.079 1.00 49.34 194 ASP A O 1
ATOM 1399 N N . ALA A 1 195 ? 37.414 14.726 32.016 1.00 48.66 195 ALA A N 1
ATOM 1400 C CA . ALA A 1 195 ? 36.211 14.841 31.181 1.00 48.66 195 ALA A CA 1
ATOM 1401 C C . ALA A 1 195 ? 36.466 14.837 29.656 1.00 48.66 195 ALA A C 1
ATOM 1403 O O . ALA A 1 195 ? 35.595 14.421 28.899 1.00 48.66 195 ALA A O 1
ATOM 1404 N N . ASN A 1 196 ? 37.642 15.275 29.189 1.00 49.31 196 ASN A N 1
ATOM 1405 C CA . ASN A 1 196 ? 37.992 15.202 27.766 1.00 49.31 196 ASN A CA 1
ATOM 1406 C C . ASN A 1 196 ? 38.428 13.796 27.332 1.00 49.31 196 ASN A C 1
ATOM 1408 O O . ASN A 1 196 ? 38.290 13.467 26.158 1.00 49.31 196 ASN A O 1
ATOM 1412 N N . GLU A 1 197 ? 38.966 12.982 28.246 1.00 51.81 197 GLU A N 1
ATOM 1413 C CA . GLU A 1 197 ? 39.418 11.630 27.907 1.00 51.81 197 GLU A CA 1
ATOM 1414 C C . GLU A 1 197 ? 38.222 10.691 27.691 1.00 51.81 197 GLU A C 1
ATOM 1416 O O . GLU A 1 197 ? 38.280 9.848 26.800 1.00 51.81 197 GLU A O 1
ATOM 1421 N N . ASP A 1 198 ? 37.110 10.882 28.411 1.00 49.53 198 ASP A N 1
ATOM 1422 C CA . ASP A 1 198 ? 35.882 10.105 28.194 1.00 49.53 198 ASP A CA 1
ATOM 1423 C C . ASP A 1 198 ? 35.128 10.496 26.903 1.00 49.53 198 ASP A C 1
ATOM 1425 O O . ASP A 1 198 ? 34.604 9.604 26.235 1.00 49.53 198 ASP A O 1
ATOM 1429 N N . GLU A 1 199 ? 35.132 11.769 26.474 1.00 51.09 199 GLU A N 1
ATOM 1430 C CA . GLU A 1 199 ? 34.600 12.168 25.152 1.00 51.09 199 GLU A CA 1
ATOM 1431 C C . GLU A 1 199 ? 35.433 11.582 23.998 1.00 51.09 199 GLU A C 1
ATOM 1433 O O . GLU A 1 199 ? 34.880 10.904 23.124 1.00 51.09 199 GLU A O 1
ATOM 1438 N N . ASP A 1 200 ? 36.764 11.771 24.020 1.00 49.69 200 ASP A N 1
ATOM 1439 C CA . ASP A 1 200 ? 37.691 11.198 23.026 1.00 49.69 200 ASP A CA 1
ATOM 1440 C C . ASP A 1 200 ? 37.513 9.661 22.942 1.00 49.69 200 ASP A C 1
ATOM 1442 O O . ASP A 1 200 ? 37.547 9.062 21.862 1.00 49.69 200 ASP A O 1
ATOM 1446 N N . ARG A 1 201 ? 37.261 9.008 24.085 1.00 51.47 201 ARG A N 1
ATOM 1447 C CA . ARG A 1 201 ? 37.053 7.558 24.210 1.00 51.47 201 ARG A CA 1
ATOM 1448 C C . ARG A 1 201 ? 35.676 7.088 23.748 1.00 51.47 201 ARG A C 1
ATOM 1450 O O . ARG A 1 201 ? 35.593 6.039 23.108 1.00 51.47 201 ARG A O 1
ATOM 1457 N N . ALA A 1 202 ? 34.606 7.830 24.025 1.00 51.75 202 ALA A N 1
ATOM 1458 C CA . ALA A 1 202 ? 33.273 7.543 23.497 1.00 51.75 202 ALA A CA 1
ATOM 1459 C C . ALA A 1 202 ? 33.261 7.661 21.965 1.00 51.75 202 ALA A C 1
ATOM 1461 O O . ALA A 1 202 ? 32.762 6.769 21.273 1.00 51.75 202 ALA A O 1
ATOM 1462 N N . GLN A 1 203 ? 33.908 8.696 21.420 1.00 53.47 203 GLN A N 1
ATOM 1463 C CA . GLN A 1 203 ? 34.039 8.879 19.977 1.00 53.47 203 GLN A CA 1
ATOM 1464 C C . GLN A 1 203 ? 34.919 7.791 19.334 1.00 53.47 203 GLN A C 1
ATOM 1466 O O . GLN A 1 203 ? 34.557 7.254 18.285 1.00 53.47 203 GLN A O 1
ATOM 1471 N N . ALA A 1 204 ? 36.014 7.381 19.987 1.00 52.19 204 ALA A N 1
ATOM 1472 C CA . ALA A 1 204 ? 36.834 6.252 19.543 1.00 52.19 204 ALA A CA 1
ATOM 1473 C C . ALA A 1 204 ? 36.078 4.909 19.575 1.00 52.19 204 ALA A C 1
ATOM 1475 O O . ALA A 1 204 ? 36.224 4.107 18.651 1.00 52.19 204 ALA A O 1
ATOM 1476 N N . ARG A 1 205 ? 35.240 4.663 20.595 1.00 53.75 205 ARG A N 1
ATOM 1477 C CA . ARG A 1 205 ? 34.361 3.480 20.669 1.00 53.75 205 ARG A CA 1
ATOM 1478 C C . ARG A 1 205 ? 33.319 3.482 19.555 1.00 53.75 205 ARG A C 1
ATOM 1480 O O . ARG A 1 205 ? 33.163 2.460 18.898 1.00 53.75 205 ARG A O 1
ATOM 1487 N N . SER A 1 206 ? 32.667 4.618 19.303 1.00 56.56 206 SER A N 1
ATOM 1488 C CA . SER A 1 206 ? 31.694 4.770 18.213 1.00 56.56 206 SER A CA 1
ATOM 1489 C C . SER A 1 206 ? 32.331 4.480 16.846 1.00 56.56 206 SER A C 1
ATOM 1491 O O . SER A 1 206 ? 31.865 3.604 16.119 1.00 56.56 206 SER A O 1
ATOM 1493 N N . ALA A 1 207 ? 33.482 5.094 16.547 1.00 56.16 207 ALA A N 1
ATOM 1494 C CA . ALA A 1 207 ? 34.228 4.834 15.314 1.00 56.16 207 ALA A CA 1
ATOM 1495 C C . ALA A 1 207 ? 34.711 3.372 15.196 1.00 56.16 207 ALA A C 1
ATOM 1497 O O . ALA A 1 207 ? 34.697 2.799 14.105 1.00 56.16 207 ALA A O 1
ATOM 1498 N N . ALA A 1 208 ? 35.111 2.737 16.304 1.00 57.53 208 ALA A N 1
ATOM 1499 C CA . ALA A 1 208 ? 35.465 1.318 16.321 1.00 57.53 208 ALA A CA 1
ATOM 1500 C C . ALA A 1 208 ? 34.249 0.410 16.064 1.00 57.53 208 ALA A C 1
ATOM 1502 O O . ALA A 1 208 ? 34.375 -0.573 15.335 1.00 57.53 208 ALA A O 1
ATOM 1503 N N . MET A 1 209 ? 33.078 0.752 16.608 1.00 59.09 209 MET A N 1
ATOM 1504 C CA . MET A 1 209 ? 31.826 0.020 16.400 1.00 59.09 209 MET A CA 1
ATOM 1505 C C . MET A 1 209 ? 31.323 0.161 14.959 1.00 59.09 209 MET A C 1
ATOM 1507 O O . MET A 1 209 ? 30.907 -0.825 14.357 1.00 59.09 209 MET A O 1
ATOM 1511 N N . GLU A 1 210 ? 31.446 1.351 14.364 1.00 58.19 210 GLU A N 1
ATOM 1512 C CA . GLU A 1 210 ? 31.161 1.575 12.944 1.00 58.19 210 GLU A CA 1
ATOM 1513 C C . GLU A 1 210 ? 32.109 0.754 12.052 1.00 58.19 210 GLU A C 1
ATOM 1515 O O . GLU A 1 210 ? 31.665 0.068 11.129 1.00 58.19 210 GLU A O 1
ATOM 1520 N N . HIS A 1 211 ? 33.411 0.745 12.361 1.00 63.62 211 HIS A N 1
ATOM 1521 C CA . HIS A 1 211 ? 34.384 -0.101 11.667 1.00 63.62 211 HIS A CA 1
ATOM 1522 C C . HIS A 1 211 ? 34.068 -1.597 11.803 1.00 63.62 211 HIS A C 1
ATOM 1524 O O . HIS A 1 211 ? 34.162 -2.318 10.812 1.00 63.62 211 HIS A O 1
ATOM 1530 N N . ILE A 1 212 ? 33.671 -2.065 12.991 1.00 67.25 212 ILE A N 1
ATOM 1531 C CA . ILE A 1 212 ? 33.233 -3.448 13.229 1.00 67.25 212 ILE A CA 1
ATOM 1532 C C . ILE A 1 212 ? 31.973 -3.764 12.415 1.00 67.25 212 ILE A C 1
ATOM 1534 O O . ILE A 1 212 ? 31.937 -4.800 11.754 1.00 67.25 212 ILE A O 1
ATOM 1538 N N . SER A 1 213 ? 30.983 -2.868 12.392 1.00 61.19 213 SER A N 1
ATOM 1539 C CA . SER A 1 213 ? 29.744 -3.032 11.622 1.00 61.19 213 SER A CA 1
ATOM 1540 C C . SER A 1 213 ? 30.025 -3.170 10.122 1.00 61.19 213 SER A C 1
ATOM 1542 O O . SER A 1 213 ? 29.652 -4.176 9.519 1.00 61.19 213 SER A O 1
ATOM 1544 N N . ARG A 1 214 ? 30.808 -2.248 9.540 1.00 64.31 214 ARG A N 1
ATOM 1545 C CA . ARG A 1 214 ? 31.261 -2.322 8.137 1.00 64.31 214 ARG A CA 1
ATOM 1546 C C . ARG A 1 214 ? 32.019 -3.619 7.836 1.00 64.31 214 ARG A C 1
ATOM 1548 O O . ARG A 1 214 ? 31.867 -4.196 6.764 1.00 64.31 214 ARG A O 1
ATOM 1555 N N . LEU A 1 215 ? 32.831 -4.103 8.775 1.00 66.81 215 LEU A N 1
ATOM 1556 C CA . LEU A 1 215 ? 33.620 -5.324 8.597 1.00 66.81 215 LEU A CA 1
ATOM 1557 C C . LEU A 1 215 ? 32.743 -6.589 8.679 1.00 66.81 215 LEU A C 1
ATOM 1559 O O . LEU A 1 215 ? 32.934 -7.520 7.898 1.00 66.81 215 LEU A O 1
ATOM 1563 N N . VAL A 1 216 ? 31.725 -6.597 9.544 1.00 67.75 216 VAL A N 1
ATOM 1564 C CA . VAL A 1 216 ? 30.678 -7.632 9.576 1.00 67.75 216 VAL A CA 1
ATOM 1565 C C . VAL A 1 216 ? 29.831 -7.602 8.299 1.00 67.75 216 VAL A C 1
ATOM 1567 O O . VAL A 1 216 ? 29.568 -8.664 7.743 1.00 67.75 216 VAL A O 1
ATOM 1570 N N . GLN A 1 217 ? 29.471 -6.424 7.779 1.00 65.88 217 GLN A N 1
ATOM 1571 C CA . GLN A 1 217 ? 28.794 -6.278 6.482 1.00 65.88 217 GLN A CA 1
ATOM 1572 C C . GLN A 1 217 ? 29.641 -6.854 5.335 1.00 65.88 217 GLN A C 1
ATOM 1574 O O . GLN A 1 217 ? 29.136 -7.652 4.553 1.00 65.88 217 GLN A O 1
ATOM 1579 N N . MET A 1 218 ? 30.945 -6.549 5.278 1.00 67.38 218 MET A N 1
ATOM 1580 C CA . MET A 1 218 ? 31.862 -7.146 4.292 1.00 67.38 218 MET A CA 1
ATOM 1581 C C . MET A 1 218 ? 31.976 -8.673 4.424 1.00 67.38 218 MET A C 1
ATOM 1583 O O . MET A 1 218 ? 32.076 -9.366 3.415 1.00 67.38 218 MET A O 1
ATOM 1587 N N . LEU A 1 219 ? 31.957 -9.211 5.650 1.00 67.12 219 LEU A N 1
ATOM 1588 C CA . LEU A 1 219 ? 31.953 -10.659 5.893 1.00 67.12 219 LEU A CA 1
ATOM 1589 C C . LEU A 1 219 ? 30.630 -11.326 5.485 1.00 67.12 219 LEU A C 1
ATOM 1591 O O . LEU A 1 219 ? 30.670 -12.466 5.027 1.00 67.12 219 LEU A O 1
ATOM 1595 N N . ARG A 1 220 ? 29.488 -10.637 5.632 1.00 66.50 220 ARG A N 1
ATOM 1596 C CA . ARG A 1 220 ? 28.179 -11.105 5.144 1.00 66.50 220 ARG A CA 1
ATOM 1597 C C . ARG A 1 220 ? 28.127 -11.095 3.622 1.00 66.50 220 ARG A C 1
ATOM 1599 O O . ARG A 1 220 ? 27.905 -12.151 3.052 1.00 66.50 220 ARG A O 1
ATOM 1606 N N . ALA A 1 221 ? 28.446 -9.974 2.974 1.00 63.44 221 ALA A N 1
ATOM 1607 C CA . ALA A 1 221 ? 28.474 -9.870 1.512 1.00 63.44 221 ALA A CA 1
ATOM 1608 C C . ALA A 1 221 ? 29.384 -10.939 0.874 1.00 63.44 221 ALA A C 1
ATOM 1610 O O . ALA A 1 221 ? 28.967 -11.645 -0.034 1.00 63.44 221 ALA A O 1
ATOM 1611 N N . ALA A 1 222 ? 30.583 -11.163 1.426 1.00 64.31 222 ALA A N 1
ATOM 1612 C CA . ALA A 1 222 ? 31.487 -12.211 0.944 1.00 64.31 222 ALA A CA 1
ATOM 1613 C C . ALA A 1 222 ? 30.994 -13.655 1.198 1.00 64.31 222 ALA A C 1
ATOM 1615 O O . ALA A 1 222 ? 31.532 -14.586 0.600 1.00 64.31 222 ALA A O 1
ATOM 1616 N N . GLN A 1 223 ? 30.018 -13.862 2.092 1.00 64.00 223 GLN A N 1
ATOM 1617 C CA . GLN A 1 223 ? 29.317 -15.141 2.256 1.00 64.00 223 GLN A CA 1
ATOM 1618 C C . GLN A 1 223 ? 28.078 -15.225 1.351 1.00 64.00 223 GLN A C 1
ATOM 1620 O O . GLN A 1 223 ? 27.826 -16.290 0.803 1.00 64.00 223 GLN A O 1
ATOM 1625 N N . GLU A 1 224 ? 27.344 -14.130 1.154 1.00 63.19 224 GLU A N 1
ATOM 1626 C CA . GLU A 1 224 ? 26.230 -14.030 0.202 1.00 63.19 224 GLU A CA 1
ATOM 1627 C C . GLU A 1 224 ? 26.717 -14.346 -1.225 1.00 63.19 224 GLU A C 1
ATOM 1629 O O . GLU A 1 224 ? 26.147 -15.225 -1.869 1.00 63.19 224 GLU A O 1
ATOM 1634 N N . ASP A 1 225 ? 27.841 -13.749 -1.651 1.00 64.75 225 ASP A N 1
ATOM 1635 C CA . ASP A 1 225 ? 28.558 -14.067 -2.899 1.00 64.75 225 ASP A CA 1
ATOM 1636 C C . ASP A 1 225 ? 28.921 -15.566 -3.002 1.00 64.75 225 ASP A C 1
ATOM 1638 O O . ASP A 1 225 ? 28.849 -16.171 -4.074 1.00 64.75 225 ASP A O 1
ATOM 1642 N N . GLU A 1 226 ? 29.359 -16.180 -1.894 1.00 65.19 226 GLU A N 1
ATOM 1643 C CA . GLU A 1 226 ? 29.782 -17.587 -1.850 1.00 65.19 226 GLU A CA 1
ATOM 1644 C C . GLU A 1 226 ? 28.574 -18.540 -1.894 1.00 65.19 226 GLU A C 1
ATOM 1646 O O . GLU A 1 226 ? 28.636 -19.556 -2.585 1.00 65.19 226 GLU A O 1
ATOM 1651 N N . GLU A 1 227 ? 27.465 -18.204 -1.228 1.00 64.56 227 GLU A N 1
ATOM 1652 C CA . GLU A 1 227 ? 26.198 -18.948 -1.251 1.00 64.56 227 GLU A CA 1
ATOM 1653 C C . GLU A 1 227 ? 25.503 -18.870 -2.614 1.00 64.56 227 GLU A C 1
ATOM 1655 O O . GLU A 1 227 ? 25.091 -19.903 -3.147 1.00 64.56 227 GLU A O 1
ATOM 1660 N N . GLU A 1 228 ? 25.398 -17.675 -3.201 1.00 66.75 228 GLU A N 1
ATOM 1661 C CA . GLU A 1 228 ? 24.776 -17.471 -4.514 1.00 66.75 228 GLU A CA 1
ATOM 1662 C C . GLU A 1 228 ? 25.522 -18.287 -5.587 1.00 66.75 228 GLU A C 1
ATOM 1664 O O . GLU A 1 228 ? 24.910 -19.044 -6.348 1.00 66.75 228 GLU A O 1
ATOM 1669 N N . LEU A 1 229 ? 26.862 -18.273 -5.542 1.00 66.31 229 LEU A N 1
ATOM 1670 C CA . LEU A 1 229 ? 27.723 -19.066 -6.423 1.00 66.31 229 LEU A CA 1
ATOM 1671 C C . LEU A 1 229 ? 27.693 -20.585 -6.137 1.00 66.31 229 LEU A C 1
ATOM 1673 O O . LEU A 1 229 ? 27.888 -21.376 -7.064 1.00 66.31 229 LEU A O 1
ATOM 1677 N N . LEU A 1 230 ? 27.483 -21.021 -4.885 1.00 66.81 230 LEU A N 1
ATOM 1678 C CA . LEU A 1 230 ? 27.410 -22.450 -4.529 1.00 66.81 230 LEU A CA 1
ATOM 1679 C C . LEU A 1 230 ? 26.080 -23.093 -4.923 1.00 66.81 230 LEU A C 1
ATOM 1681 O O . LEU A 1 230 ? 26.064 -24.244 -5.367 1.00 66.81 230 LEU A O 1
ATOM 1685 N N . PHE A 1 231 ? 24.977 -22.381 -4.693 1.00 71.00 231 PHE A N 1
ATOM 1686 C CA . PHE A 1 231 ? 23.627 -22.924 -4.814 1.00 71.00 231 PHE A CA 1
ATOM 1687 C C . PHE A 1 231 ? 22.937 -22.546 -6.129 1.00 71.00 231 PHE A C 1
ATOM 1689 O O . PHE A 1 231 ? 21.962 -23.202 -6.494 1.00 71.00 231 PHE A O 1
ATOM 1696 N N . GLY A 1 232 ? 23.457 -21.558 -6.868 1.00 70.50 232 GLY A N 1
ATOM 1697 C CA . GLY A 1 232 ? 22.837 -21.077 -8.105 1.00 70.50 232 GLY A CA 1
ATOM 1698 C C . GLY A 1 232 ? 21.499 -20.384 -7.852 1.00 70.50 232 GLY A C 1
ATOM 1699 O O . GLY A 1 232 ? 20.588 -20.495 -8.669 1.00 70.50 232 GLY A O 1
ATOM 1700 N N . LEU A 1 233 ? 21.379 -19.736 -6.691 1.00 77.62 233 LEU A N 1
ATOM 1701 C CA . LEU A 1 233 ? 20.285 -18.820 -6.388 1.00 77.62 233 LEU A CA 1
ATOM 1702 C C . LEU A 1 233 ? 20.484 -17.526 -7.189 1.00 77.62 233 LEU A C 1
ATOM 1704 O O . LEU A 1 233 ? 21.593 -17.228 -7.626 1.00 77.62 233 LEU A O 1
ATOM 1708 N N . ASP A 1 234 ? 19.416 -16.757 -7.357 1.00 85.00 234 ASP A N 1
ATOM 1709 C CA . ASP A 1 234 ? 19.477 -15.388 -7.864 1.00 85.00 234 ASP A CA 1
ATOM 1710 C C . ASP A 1 234 ? 18.681 -14.518 -6.890 1.00 85.00 234 ASP A C 1
ATOM 1712 O O . ASP A 1 234 ? 17.455 -14.421 -6.967 1.00 85.00 234 ASP A O 1
ATOM 1716 N N . ARG A 1 235 ? 19.371 -13.944 -5.899 1.00 85.69 235 ARG A N 1
ATOM 1717 C CA . ARG A 1 235 ? 18.739 -13.170 -4.814 1.00 85.69 235 ARG A CA 1
ATOM 1718 C C . ARG A 1 235 ? 18.116 -11.865 -5.311 1.00 85.69 235 ARG A C 1
ATOM 1720 O O . ARG A 1 235 ? 17.316 -11.253 -4.604 1.00 85.69 235 ARG A O 1
ATOM 1727 N N . LYS A 1 236 ? 18.470 -11.448 -6.530 1.00 92.00 236 LYS A N 1
ATOM 1728 C CA . LYS A 1 236 ? 17.945 -10.266 -7.213 1.00 92.00 236 LYS A CA 1
ATOM 1729 C C . LYS A 1 236 ? 16.934 -10.615 -8.320 1.00 92.00 236 LYS A C 1
ATOM 1731 O O . LYS A 1 236 ? 16.532 -9.687 -9.032 1.00 92.00 236 LYS A O 1
ATOM 1736 N N . GLU A 1 237 ? 16.501 -11.880 -8.453 1.00 95.50 237 GLU A N 1
ATOM 1737 C CA . GLU A 1 237 ? 15.406 -12.276 -9.354 1.00 95.50 237 GLU A CA 1
ATOM 1738 C C . GLU A 1 237 ? 14.133 -11.491 -9.007 1.00 95.50 237 GLU A C 1
ATOM 1740 O O . GLU A 1 237 ? 13.749 -11.387 -7.841 1.00 95.50 237 GLU A O 1
ATOM 1745 N N . LYS A 1 238 ? 13.472 -10.931 -10.025 1.00 96.69 238 LYS A N 1
ATOM 1746 C CA . LYS A 1 238 ? 12.239 -10.149 -9.875 1.00 96.69 238 LYS A CA 1
ATOM 1747 C C . LYS A 1 238 ? 11.108 -10.802 -10.648 1.00 96.69 238 LYS A C 1
ATOM 1749 O O . LYS A 1 238 ? 11.208 -10.999 -11.863 1.00 96.69 238 LYS A O 1
ATOM 1754 N N . ARG A 1 239 ? 10.001 -11.071 -9.962 1.00 97.88 239 ARG A N 1
ATOM 1755 C CA . ARG A 1 239 ? 8.728 -11.453 -10.588 1.00 97.88 239 ARG A CA 1
ATOM 1756 C C . ARG A 1 239 ? 7.902 -10.182 -10.749 1.00 97.88 239 ARG A C 1
ATOM 1758 O O . ARG A 1 239 ? 7.777 -9.419 -9.795 1.00 97.88 239 ARG A O 1
ATOM 1765 N N . THR A 1 240 ? 7.391 -9.912 -11.949 1.00 98.19 240 THR A N 1
ATOM 1766 C CA . THR A 1 240 ? 6.697 -8.652 -12.267 1.00 98.19 240 THR A CA 1
ATOM 1767 C C . THR A 1 240 ? 5.380 -8.883 -13.001 1.00 98.19 240 THR A C 1
ATOM 1769 O O . THR A 1 240 ? 5.208 -9.872 -13.719 1.00 98.19 240 THR A O 1
ATOM 1772 N N . VAL A 1 241 ? 4.445 -7.943 -12.838 1.00 98.25 241 VAL A N 1
ATOM 1773 C CA . VAL A 1 241 ? 3.173 -7.890 -13.566 1.00 98.25 241 VAL A CA 1
ATOM 1774 C C . VAL A 1 241 ? 2.905 -6.473 -14.047 1.00 98.25 241 VAL A C 1
ATOM 1776 O O . VAL A 1 241 ? 2.679 -5.572 -13.241 1.00 98.25 241 VAL A O 1
ATOM 1779 N N . THR A 1 242 ? 2.847 -6.292 -15.365 1.00 98.25 242 THR A N 1
ATOM 1780 C CA . THR A 1 242 ? 2.318 -5.078 -15.999 1.00 98.25 242 THR A CA 1
ATOM 1781 C C . THR A 1 242 ? 0.852 -5.299 -16.375 1.00 98.25 242 THR A C 1
ATOM 1783 O O . THR A 1 242 ? 0.560 -6.098 -17.264 1.00 98.25 242 THR A O 1
ATOM 1786 N N . ALA A 1 243 ? -0.071 -4.573 -15.745 1.00 97.06 243 ALA A N 1
ATOM 1787 C CA . ALA A 1 243 ? -1.503 -4.586 -16.038 1.00 97.06 243 ALA A CA 1
ATOM 1788 C C . ALA A 1 243 ? -1.957 -3.240 -16.632 1.00 97.06 243 ALA A C 1
ATOM 1790 O O . ALA A 1 243 ? -1.895 -2.200 -15.975 1.00 97.06 243 ALA A O 1
ATOM 1791 N N . ASN A 1 244 ? -2.447 -3.263 -17.872 1.00 96.62 244 ASN A N 1
ATOM 1792 C CA . ASN A 1 244 ? -3.084 -2.133 -18.548 1.00 96.62 244 ASN A CA 1
ATOM 1793 C C . ASN A 1 244 ? -4.588 -2.399 -18.616 1.00 96.62 244 ASN A C 1
ATOM 1795 O O . ASN A 1 244 ? -5.041 -3.168 -19.462 1.00 96.62 244 ASN A O 1
ATOM 1799 N N . GLU A 1 245 ? -5.375 -1.797 -17.729 1.00 94.81 245 GLU A N 1
ATOM 1800 C CA . GLU A 1 245 ? -6.829 -1.980 -17.714 1.00 94.81 245 GLU A CA 1
ATOM 1801 C C . GLU A 1 245 ? -7.545 -0.774 -17.098 1.00 94.81 245 GLU A C 1
ATOM 1803 O O . GLU A 1 245 ? -6.920 0.105 -16.503 1.00 94.81 245 GLU A O 1
ATOM 1808 N N . TRP A 1 246 ? -8.867 -0.697 -17.284 1.00 95.06 246 TRP A N 1
ATOM 1809 C CA . TRP A 1 246 ? -9.679 0.429 -16.812 1.00 95.06 246 TRP A CA 1
ATOM 1810 C C . TRP A 1 246 ? -9.069 1.777 -17.247 1.00 95.06 246 TRP A C 1
ATOM 1812 O O . TRP A 1 246 ? -8.919 1.992 -18.448 1.00 95.06 246 TRP A O 1
ATOM 1822 N N . TYR A 1 247 ? -8.724 2.666 -16.316 1.00 97.06 247 TYR A N 1
ATOM 1823 C CA . TYR A 1 247 ? -8.055 3.951 -16.557 1.00 97.06 247 TYR A CA 1
ATOM 1824 C C . TYR A 1 247 ? -6.637 3.977 -15.953 1.00 97.06 247 TYR A C 1
ATOM 1826 O O . TYR A 1 247 ? -6.160 5.033 -15.544 1.00 97.06 247 TYR A O 1
ATOM 1834 N N . THR A 1 248 ? -5.965 2.827 -15.848 1.00 98.00 248 THR A N 1
ATOM 1835 C CA . THR A 1 248 ? -4.675 2.701 -15.147 1.00 98.00 248 THR A CA 1
ATOM 1836 C C . THR A 1 248 ? -3.698 1.782 -15.868 1.00 98.00 248 THR A C 1
ATOM 1838 O O . THR A 1 248 ? -4.074 0.694 -16.305 1.00 98.00 248 THR A O 1
ATOM 1841 N N . THR A 1 249 ? -2.425 2.179 -15.909 1.00 98.25 249 THR A N 1
ATOM 1842 C CA . THR A 1 249 ? -1.317 1.237 -16.105 1.00 98.25 249 THR A CA 1
ATOM 1843 C C . THR A 1 249 ? -0.666 1.014 -14.750 1.00 98.25 249 THR A C 1
ATOM 1845 O O . THR A 1 249 ? -0.142 1.948 -14.144 1.00 98.25 249 THR A O 1
ATOM 1848 N N . THR A 1 250 ? -0.707 -0.224 -14.271 1.00 98.69 250 THR A N 1
ATOM 1849 C CA . THR A 1 250 ? -0.056 -0.654 -13.034 1.00 98.69 250 THR A CA 1
ATOM 1850 C C . THR A 1 250 ? 1.101 -1.575 -13.375 1.00 98.69 250 THR A C 1
ATOM 1852 O O . THR A 1 250 ? 0.926 -2.512 -14.150 1.00 98.69 250 THR A O 1
ATOM 1855 N N . VAL A 1 251 ? 2.256 -1.349 -12.760 1.00 98.81 251 VAL A N 1
ATOM 1856 C CA . VAL A 1 251 ? 3.311 -2.354 -12.638 1.00 98.81 251 VAL A CA 1
ATOM 1857 C C . VAL A 1 251 ? 3.448 -2.717 -11.171 1.00 98.81 251 VAL A C 1
ATOM 1859 O O . VAL A 1 251 ? 3.600 -1.829 -10.338 1.00 98.81 251 VAL A O 1
ATOM 1862 N N . ALA A 1 252 ? 3.410 -4.009 -10.874 1.00 98.81 252 ALA A N 1
ATOM 1863 C CA . ALA A 1 252 ? 3.815 -4.576 -9.595 1.00 98.81 252 ALA A CA 1
ATOM 1864 C C . ALA A 1 252 ? 5.048 -5.462 -9.788 1.00 98.81 252 ALA A C 1
ATOM 1866 O O . ALA A 1 252 ? 5.199 -6.085 -10.842 1.00 98.81 252 ALA A O 1
ATOM 1867 N N . ALA A 1 253 ? 5.898 -5.547 -8.772 1.00 98.69 253 ALA A N 1
ATOM 1868 C CA . ALA A 1 253 ? 6.999 -6.493 -8.712 1.00 98.69 253 ALA A CA 1
ATOM 1869 C C . ALA A 1 253 ? 7.312 -6.887 -7.264 1.00 98.69 253 ALA A C 1
ATOM 1871 O O . ALA A 1 253 ? 7.106 -6.084 -6.355 1.00 98.69 253 ALA A O 1
ATOM 1872 N N . THR A 1 254 ? 7.842 -8.097 -7.082 1.00 98.56 254 THR A N 1
ATOM 1873 C CA . THR A 1 254 ? 8.445 -8.576 -5.826 1.00 98.56 254 THR A CA 1
ATOM 1874 C C . THR A 1 254 ? 9.808 -9.225 -6.101 1.00 98.56 254 THR A C 1
ATOM 1876 O O . THR A 1 254 ? 10.062 -9.714 -7.212 1.00 98.56 254 THR A O 1
ATOM 1879 N N . MET A 1 255 ? 10.683 -9.211 -5.095 1.00 97.50 255 MET A N 1
ATOM 1880 C CA . MET A 1 255 ? 11.892 -10.027 -5.023 1.00 97.50 255 MET A CA 1
ATOM 1881 C C . MET A 1 255 ? 12.153 -10.531 -3.602 1.00 97.50 255 MET A C 1
ATOM 1883 O O . MET A 1 255 ? 11.992 -9.808 -2.619 1.00 97.50 255 MET A O 1
ATOM 1887 N N . THR A 1 256 ? 12.684 -11.749 -3.523 1.00 96.06 256 THR A N 1
ATOM 1888 C CA . THR A 1 256 ? 12.974 -12.444 -2.262 1.00 96.06 256 THR A CA 1
ATOM 1889 C C . THR A 1 256 ? 14.106 -11.778 -1.474 1.00 96.06 256 THR A C 1
ATOM 1891 O O . THR A 1 256 ? 14.107 -11.804 -0.244 1.00 96.06 256 THR A O 1
ATOM 1894 N N . GLY A 1 257 ? 15.062 -11.158 -2.174 1.00 94.31 257 GLY A N 1
ATOM 1895 C CA . GLY A 1 257 ? 16.148 -10.402 -1.564 1.00 94.31 257 GLY A CA 1
ATOM 1896 C C . GLY A 1 257 ? 17.059 -11.269 -0.695 1.00 94.31 257 GLY A C 1
ATOM 1897 O O . GLY A 1 257 ? 17.595 -12.295 -1.128 1.00 94.31 257 GLY A O 1
ATOM 1898 N N . LYS A 1 258 ? 17.294 -10.828 0.545 1.00 92.56 258 LYS A N 1
ATOM 1899 C CA . LYS A 1 258 ? 18.219 -11.517 1.463 1.00 92.56 258 LYS A CA 1
ATOM 1900 C C . LYS A 1 258 ? 17.542 -12.597 2.310 1.00 92.56 258 LYS A C 1
ATOM 1902 O O . LYS A 1 258 ? 18.234 -13.509 2.779 1.00 92.56 258 LYS A O 1
ATOM 1907 N N . ARG A 1 259 ? 16.211 -12.559 2.437 1.00 93.00 259 ARG A N 1
ATOM 1908 C CA . ARG A 1 259 ? 15.404 -13.574 3.133 1.00 93.00 259 ARG A CA 1
ATOM 1909 C C . ARG A 1 259 ? 15.470 -14.950 2.430 1.00 93.00 259 ARG A C 1
ATOM 1911 O O . ARG A 1 259 ? 15.878 -15.039 1.272 1.00 93.00 259 ARG A O 1
ATOM 1918 N N . PRO A 1 260 ? 15.137 -16.056 3.128 1.00 89.81 260 PRO A N 1
ATOM 1919 C CA . PRO A 1 260 ? 15.140 -17.408 2.551 1.00 89.81 260 PRO A CA 1
ATOM 1920 C C . PRO A 1 260 ? 13.851 -17.753 1.783 1.00 89.81 260 PRO A C 1
ATOM 1922 O O . PRO A 1 260 ? 13.820 -18.740 1.049 1.00 89.81 260 PRO A O 1
ATOM 1925 N N . THR A 1 261 ? 12.793 -16.974 1.996 1.00 94.50 261 THR A N 1
ATOM 1926 C CA . THR A 1 261 ? 11.435 -17.137 1.468 1.00 94.50 261 THR A CA 1
ATOM 1927 C C . THR A 1 261 ? 10.878 -15.769 1.096 1.00 94.50 261 THR A C 1
ATOM 1929 O O . THR A 1 261 ? 11.365 -14.751 1.585 1.00 94.50 261 THR A O 1
ATOM 1932 N N . ASP A 1 262 ? 9.887 -15.761 0.208 1.00 96.62 262 ASP A N 1
ATOM 1933 C CA . ASP A 1 262 ? 9.166 -14.571 -0.244 1.00 96.62 262 ASP A CA 1
ATOM 1934 C C . ASP A 1 262 ? 7.767 -14.628 0.373 1.00 96.62 262 ASP A C 1
ATOM 1936 O O . ASP A 1 262 ? 6.928 -15.438 -0.042 1.00 96.62 262 ASP A O 1
ATOM 1940 N N . GLU A 1 263 ? 7.565 -13.876 1.454 1.00 97.81 263 GLU A N 1
ATOM 1941 C CA . GLU A 1 263 ? 6.317 -13.917 2.224 1.00 97.81 263 GLU A CA 1
ATOM 1942 C C . GLU A 1 263 ? 5.320 -12.835 1.780 1.00 97.81 263 GLU A C 1
ATOM 1944 O O . GLU A 1 263 ? 4.170 -12.857 2.218 1.00 97.81 263 GLU A O 1
ATOM 1949 N N . ASP A 1 264 ? 5.707 -11.976 0.836 1.00 98.69 264 ASP A N 1
ATOM 1950 C CA . ASP A 1 264 ? 4.870 -10.934 0.245 1.00 98.69 264 ASP A CA 1
ATOM 1951 C C . ASP A 1 264 ? 3.766 -11.483 -0.678 1.00 98.69 264 ASP A C 1
ATOM 1953 O O . ASP A 1 264 ? 3.884 -12.526 -1.332 1.00 98.69 264 ASP A O 1
ATOM 1957 N N . ALA A 1 265 ? 2.676 -10.723 -0.784 1.00 98.81 265 ALA A N 1
ATOM 1958 C CA . ALA A 1 265 ? 1.616 -10.936 -1.759 1.00 98.81 265 ALA A CA 1
ATOM 1959 C C . ALA A 1 265 ? 1.027 -9.605 -2.245 1.00 98.81 265 ALA A C 1
ATOM 1961 O O . ALA A 1 265 ? 0.718 -8.707 -1.459 1.00 98.81 265 ALA A O 1
ATOM 1962 N N . ILE A 1 266 ? 0.812 -9.481 -3.555 1.00 98.88 266 ILE A N 1
ATOM 1963 C CA . ILE A 1 266 ? 0.363 -8.236 -4.184 1.00 98.88 266 ILE A CA 1
ATOM 1964 C C . ILE A 1 266 ? -0.967 -8.444 -4.910 1.00 98.88 266 ILE A C 1
ATOM 1966 O O . ILE A 1 266 ? -1.075 -9.247 -5.839 1.00 98.88 266 ILE A O 1
ATOM 1970 N N . LEU A 1 267 ? -1.968 -7.637 -4.553 1.00 98.75 267 LEU A N 1
ATOM 1971 C CA . LEU A 1 267 ? -3.189 -7.457 -5.334 1.00 98.75 267 LEU A CA 1
ATOM 1972 C C . LEU A 1 267 ? -2.960 -6.341 -6.363 1.00 98.75 267 LEU A C 1
ATOM 1974 O O . LEU A 1 267 ? -3.118 -5.156 -6.067 1.00 98.75 267 LEU A O 1
ATOM 1978 N N . VAL A 1 268 ? -2.586 -6.724 -7.584 1.00 98.50 268 VAL A N 1
ATOM 1979 C CA . VAL A 1 268 ? -2.214 -5.802 -8.671 1.00 98.50 268 VAL A CA 1
ATOM 1980 C C . VAL A 1 268 ? -3.429 -5.018 -9.176 1.00 98.50 268 VAL A C 1
ATOM 1982 O O . VAL A 1 268 ? -3.336 -3.817 -9.438 1.00 98.50 268 VAL A O 1
ATOM 1985 N N . THR A 1 269 ? -4.585 -5.675 -9.315 1.00 97.56 269 THR A N 1
ATOM 1986 C CA . THR A 1 269 ? -5.886 -5.023 -9.551 1.00 97.56 269 THR A CA 1
ATOM 1987 C C . THR A 1 269 ? -7.028 -5.989 -9.217 1.00 97.56 269 THR A C 1
ATOM 1989 O O . THR A 1 269 ? -6.925 -7.186 -9.481 1.00 97.56 269 THR A O 1
ATOM 1992 N N . ALA A 1 270 ? -8.146 -5.467 -8.720 1.00 96.88 270 ALA A N 1
ATOM 1993 C CA . ALA A 1 270 ? -9.453 -6.121 -8.774 1.00 96.88 270 ALA A CA 1
ATOM 1994 C C . ALA A 1 270 ? -10.556 -5.091 -9.047 1.00 96.88 270 ALA A C 1
ATOM 1996 O O . ALA A 1 270 ? -10.473 -3.937 -8.613 1.00 96.88 270 ALA A O 1
ATOM 1997 N N . ALA A 1 271 ? -11.606 -5.507 -9.754 1.00 94.19 271 ALA A N 1
ATOM 1998 C CA . ALA A 1 271 ? -12.827 -4.719 -9.902 1.00 94.19 271 ALA A CA 1
ATOM 1999 C C . ALA A 1 271 ? -13.725 -4.831 -8.654 1.00 94.19 271 ALA A C 1
ATOM 2001 O O . ALA A 1 271 ? -13.801 -5.885 -8.026 1.00 94.19 271 ALA A O 1
ATOM 2002 N N . SER A 1 272 ? -14.462 -3.767 -8.315 1.00 94.50 272 SER A N 1
ATOM 2003 C CA . SER A 1 272 ? -15.599 -3.902 -7.394 1.00 94.50 272 SER A CA 1
ATOM 2004 C C . SER A 1 272 ? -16.771 -4.574 -8.114 1.00 94.50 272 SER A C 1
ATOM 2006 O O . SER A 1 272 ? -17.124 -4.197 -9.232 1.00 94.50 272 SER A O 1
ATOM 2008 N N . SER A 1 273 ? -17.409 -5.535 -7.443 1.00 92.56 273 SER A N 1
ATOM 2009 C CA . SER A 1 273 ? -18.576 -6.266 -7.951 1.00 92.56 273 SER A CA 1
ATOM 2010 C C . SER A 1 273 ? -19.861 -5.429 -7.966 1.00 92.56 273 SER A C 1
ATOM 2012 O O . SER A 1 273 ? -20.816 -5.785 -8.656 1.00 92.56 273 SER A O 1
ATOM 2014 N N . VAL A 1 274 ? -19.886 -4.306 -7.237 1.00 94.75 274 VAL A N 1
ATOM 2015 C CA . VAL A 1 274 ? -21.022 -3.369 -7.167 1.00 94.75 274 VAL A CA 1
ATOM 2016 C C . VAL A 1 274 ? -20.733 -1.997 -7.792 1.00 94.75 274 VAL A C 1
ATOM 2018 O O . VAL A 1 274 ? -21.676 -1.281 -8.133 1.00 94.75 274 VAL A O 1
ATOM 2021 N N . ARG A 1 275 ? -19.458 -1.625 -7.982 1.00 93.75 275 ARG A N 1
ATOM 2022 C CA . ARG A 1 275 ? -19.030 -0.311 -8.491 1.00 93.75 275 ARG A CA 1
ATOM 2023 C C . ARG A 1 275 ? -18.069 -0.422 -9.692 1.00 93.75 275 ARG A C 1
ATOM 2025 O O . ARG A 1 275 ? -16.859 -0.563 -9.511 1.00 93.75 275 ARG A O 1
ATOM 2032 N N . PRO A 1 276 ? -18.556 -0.297 -10.945 1.00 91.81 276 PRO A N 1
ATOM 2033 C CA . PRO A 1 276 ? -17.717 -0.402 -12.149 1.00 91.81 276 PRO A CA 1
ATOM 2034 C C . PRO A 1 276 ? -16.768 0.798 -12.352 1.00 91.81 276 PRO A C 1
ATOM 2036 O O . PRO A 1 276 ? -15.922 0.787 -13.250 1.00 91.81 276 PRO A O 1
ATOM 2039 N N . ASP A 1 277 ? -16.921 1.841 -11.536 1.00 95.06 277 ASP A N 1
ATOM 2040 C CA . ASP A 1 277 ? -16.071 3.026 -11.433 1.00 95.06 277 ASP A CA 1
ATOM 2041 C C . ASP A 1 277 ? -14.947 2.885 -10.389 1.00 95.06 277 ASP A C 1
ATOM 2043 O O . ASP A 1 277 ? -14.281 3.878 -10.102 1.00 95.06 277 ASP A O 1
ATOM 2047 N N . VAL A 1 278 ? -14.727 1.681 -9.838 1.00 97.62 278 VAL A N 1
ATOM 2048 C CA . VAL A 1 278 ? -13.733 1.412 -8.786 1.00 97.62 278 VAL A CA 1
ATOM 2049 C C . VAL A 1 278 ? -12.716 0.336 -9.183 1.00 97.62 278 VAL A C 1
ATOM 2051 O O . VAL A 1 278 ? -13.039 -0.645 -9.868 1.00 97.62 278 VAL A O 1
ATOM 2054 N N . ARG A 1 279 ? -11.483 0.501 -8.689 1.00 98.06 279 ARG A N 1
ATOM 2055 C CA . ARG A 1 279 ? -10.453 -0.543 -8.590 1.00 98.06 279 ARG A CA 1
ATOM 2056 C C . ARG A 1 279 ? -9.910 -0.669 -7.175 1.00 98.06 279 ARG A C 1
ATOM 2058 O O . ARG A 1 279 ? -9.862 0.313 -6.447 1.00 98.06 279 ARG A O 1
ATOM 2065 N N . ILE A 1 280 ? -9.486 -1.873 -6.811 1.00 98.75 280 ILE A N 1
ATOM 2066 C CA . ILE A 1 280 ? -8.816 -2.177 -5.543 1.00 98.75 280 ILE A CA 1
ATOM 2067 C C . ILE A 1 280 ? -7.405 -2.664 -5.864 1.00 98.75 280 ILE A C 1
ATOM 2069 O O . ILE A 1 280 ? -7.229 -3.477 -6.775 1.00 98.75 280 ILE A O 1
ATOM 2073 N N . LYS A 1 281 ? -6.413 -2.147 -5.139 1.00 98.88 281 LYS A N 1
ATOM 2074 C CA . LYS A 1 281 ? -5.001 -2.544 -5.217 1.00 98.88 281 LYS A CA 1
ATOM 2075 C C . LYS A 1 281 ? -4.443 -2.664 -3.805 1.00 98.88 281 LYS A C 1
ATOM 2077 O O . LYS A 1 281 ? -4.869 -1.903 -2.939 1.00 98.88 281 LYS A O 1
ATOM 2082 N N . ALA A 1 282 ? -3.521 -3.589 -3.563 1.00 98.94 282 ALA A N 1
ATOM 2083 C CA . ALA A 1 282 ? -2.891 -3.727 -2.252 1.00 98.94 282 ALA A CA 1
ATOM 2084 C C . ALA A 1 282 ? -1.530 -4.425 -2.311 1.00 98.94 282 ALA A C 1
ATOM 2086 O O . ALA A 1 282 ? -1.265 -5.186 -3.243 1.00 98.94 282 ALA A O 1
ATOM 2087 N N . ILE A 1 283 ? -0.714 -4.203 -1.281 1.00 98.88 283 ILE A N 1
ATOM 2088 C CA . ILE A 1 283 ? 0.437 -5.042 -0.928 1.00 98.88 283 ILE A CA 1
ATOM 2089 C C . ILE A 1 283 ? 0.210 -5.558 0.495 1.00 98.88 283 ILE A C 1
ATOM 2091 O O . ILE A 1 283 ? -0.259 -4.815 1.360 1.00 98.88 283 ILE A O 1
ATOM 2095 N N . PHE A 1 284 ? 0.515 -6.834 0.698 1.00 98.94 284 PHE A N 1
ATOM 2096 C CA . PHE A 1 284 ? 0.462 -7.546 1.966 1.00 98.94 284 PHE A CA 1
ATOM 2097 C C . PHE A 1 284 ? 1.840 -8.179 2.175 1.00 98.94 284 PHE A C 1
ATOM 2099 O O . PHE A 1 284 ? 2.120 -9.207 1.558 1.00 98.94 284 PHE A O 1
ATOM 2106 N N . ASP A 1 285 ? 2.713 -7.570 2.980 1.00 98.81 285 ASP A N 1
ATOM 2107 C CA . ASP A 1 285 ? 3.934 -8.259 3.422 1.00 98.81 285 ASP A CA 1
ATOM 2108 C C . ASP A 1 285 ? 3.543 -9.310 4.479 1.00 98.81 285 ASP A C 1
ATOM 2110 O O . ASP A 1 285 ? 2.542 -9.147 5.191 1.00 98.81 285 ASP A O 1
ATOM 2114 N N . GLY A 1 286 ? 4.241 -10.442 4.504 1.00 98.50 286 GLY A N 1
ATOM 2115 C CA . GLY A 1 286 ? 3.912 -11.588 5.351 1.00 98.50 286 GLY A CA 1
ATOM 2116 C C . GLY A 1 286 ? 4.999 -11.882 6.375 1.00 98.50 286 GLY A C 1
ATOM 2117 O O . GLY A 1 286 ? 6.188 -11.808 6.070 1.00 98.50 286 GLY A O 1
ATOM 2118 N N . HIS A 1 287 ? 4.596 -12.299 7.580 1.00 98.00 287 HIS A N 1
ATOM 2119 C CA . HIS A 1 287 ? 5.551 -12.677 8.621 1.00 98.00 287 HIS A CA 1
ATOM 2120 C C . HIS A 1 287 ? 5.202 -13.995 9.316 1.00 98.00 287 HIS A C 1
ATOM 2122 O O . HIS A 1 287 ? 4.075 -14.238 9.756 1.00 98.00 287 HIS A O 1
ATOM 2128 N N . ALA A 1 288 ? 6.226 -14.841 9.459 1.00 96.12 288 ALA A N 1
ATOM 2129 C CA . ALA A 1 288 ? 6.131 -16.224 9.933 1.00 96.12 288 ALA A CA 1
ATOM 2130 C C . ALA A 1 288 ? 5.291 -17.150 9.022 1.00 96.12 288 ALA A C 1
ATOM 2132 O O . ALA A 1 288 ? 4.828 -18.206 9.463 1.00 96.12 288 ALA A O 1
ATOM 2133 N N . GLY A 1 289 ? 5.145 -16.780 7.747 1.00 95.38 289 GLY A N 1
ATOM 2134 C CA . GLY A 1 289 ? 4.658 -17.622 6.663 1.00 95.38 289 GLY A CA 1
ATOM 2135 C C . GLY A 1 289 ? 3.699 -16.913 5.701 1.00 95.38 289 GLY A C 1
ATOM 2136 O O . GLY A 1 289 ? 2.605 -16.506 6.089 1.00 95.38 289 GLY A O 1
ATOM 2137 N N . GLU A 1 290 ? 4.039 -16.960 4.409 1.00 97.00 290 GLU A N 1
ATOM 2138 C CA . GLU A 1 290 ? 3.266 -16.582 3.199 1.00 97.00 290 GLU A CA 1
ATOM 2139 C C . GLU A 1 290 ? 1.748 -16.911 3.173 1.00 97.00 290 GLU A C 1
ATOM 2141 O O . GLU A 1 290 ? 1.009 -16.450 2.304 1.00 97.00 290 GLU A O 1
ATOM 2146 N N . SER A 1 291 ? 1.254 -17.754 4.082 1.00 97.94 291 SER A N 1
ATOM 2147 C CA . SER A 1 291 ? -0.132 -18.232 4.099 1.00 97.94 291 SER A CA 1
ATOM 2148 C C . SER A 1 291 ? -1.179 -17.139 4.345 1.00 97.94 291 SER A C 1
ATOM 2150 O O . SER A 1 291 ? -2.281 -17.239 3.807 1.00 97.94 291 SER A O 1
ATOM 2152 N N . THR A 1 292 ? -0.853 -16.103 5.127 1.00 98.56 292 THR A N 1
ATOM 2153 C CA . THR A 1 292 ? -1.803 -15.034 5.479 1.00 98.56 292 THR A CA 1
ATOM 2154 C C . THR A 1 292 ? -1.815 -13.934 4.422 1.00 98.56 292 THR A C 1
ATOM 2156 O O . THR A 1 292 ? -2.890 -13.580 3.943 1.00 98.56 292 THR A O 1
ATOM 2159 N N . SER A 1 293 ? -0.645 -13.457 3.991 1.00 98.75 293 SER A N 1
ATOM 2160 C CA . SER A 1 293 ? -0.493 -12.442 2.937 1.00 98.75 293 SER A CA 1
ATOM 2161 C C . SER A 1 293 ? -1.152 -12.873 1.626 1.00 98.75 293 SER A C 1
ATOM 2163 O O . SER A 1 293 ? -1.988 -12.145 1.082 1.00 98.75 293 SER A O 1
ATOM 2165 N N . ARG A 1 294 ? -0.879 -14.099 1.151 1.00 98.56 294 ARG A N 1
ATOM 2166 C CA . ARG A 1 294 ? -1.526 -14.638 -0.060 1.00 98.56 294 ARG A CA 1
ATOM 2167 C C . ARG A 1 294 ? -3.035 -14.784 0.112 1.00 98.56 294 ARG A C 1
ATOM 2169 O O . ARG A 1 294 ? -3.783 -14.433 -0.795 1.00 98.56 294 ARG A O 1
ATOM 2176 N N . TYR A 1 295 ? -3.508 -15.203 1.290 1.00 98.44 295 TYR A N 1
ATOM 2177 C CA . TYR A 1 295 ? -4.947 -15.252 1.558 1.00 98.44 295 TYR A CA 1
ATOM 2178 C C . TYR A 1 295 ? -5.597 -13.860 1.503 1.00 98.44 295 TYR A C 1
ATOM 2180 O O . TYR A 1 295 ? -6.684 -13.714 0.933 1.00 98.44 295 TYR A O 1
ATOM 2188 N N . CYS A 1 296 ? -4.940 -12.838 2.058 1.00 98.75 296 CYS A N 1
ATOM 2189 C CA . CYS A 1 296 ? -5.385 -11.450 1.974 1.00 98.75 296 CYS A CA 1
ATOM 2190 C C . CYS A 1 296 ? -5.463 -10.974 0.518 1.00 98.75 296 CYS A C 1
ATOM 2192 O O . CYS A 1 296 ? -6.524 -10.504 0.102 1.00 98.75 296 CYS A O 1
ATOM 2194 N N . ALA A 1 297 ? -4.398 -11.161 -0.270 1.00 98.50 297 ALA A N 1
ATOM 2195 C CA . ALA A 1 297 ? -4.365 -10.799 -1.689 1.00 98.50 297 ALA A CA 1
ATOM 2196 C C . ALA A 1 297 ? -5.503 -11.461 -2.486 1.00 98.50 297 ALA A C 1
ATOM 2198 O O . ALA A 1 297 ? -6.204 -10.784 -3.241 1.00 98.50 297 ALA A O 1
ATOM 2199 N N . ASP A 1 298 ? -5.749 -12.751 -2.255 1.00 97.69 298 ASP A N 1
ATOM 2200 C CA . ASP A 1 298 ? -6.774 -13.537 -2.948 1.00 97.69 298 ASP A CA 1
ATOM 2201 C C . ASP A 1 298 ? -8.215 -13.141 -2.593 1.00 97.69 298 ASP A C 1
ATOM 2203 O O . ASP A 1 298 ? -9.113 -13.281 -3.426 1.00 97.69 298 ASP A O 1
ATOM 2207 N N . ASN A 1 299 ? -8.470 -12.664 -1.366 1.00 98.06 299 ASN A N 1
ATOM 2208 C CA . ASN A 1 299 ? -9.837 -12.557 -0.837 1.00 98.06 299 ASN A CA 1
ATOM 2209 C C . ASN A 1 299 ? -10.289 -11.136 -0.464 1.00 98.06 299 ASN A C 1
ATOM 2211 O O . ASN A 1 299 ? -11.498 -10.902 -0.443 1.00 98.06 299 ASN A O 1
ATOM 2215 N N . ILE A 1 300 ? -9.393 -10.168 -0.225 1.00 98.12 300 ILE A N 1
ATOM 2216 C CA . ILE A 1 300 ? -9.760 -8.800 0.211 1.00 98.12 300 ILE A CA 1
ATOM 2217 C C . ILE A 1 300 ? -10.773 -8.111 -0.724 1.00 98.12 300 ILE A C 1
ATOM 2219 O O . ILE A 1 300 ? -11.680 -7.408 -0.270 1.00 98.12 300 ILE A O 1
ATOM 2223 N N . SER A 1 301 ? -10.676 -8.369 -2.030 1.00 97.12 301 SER A N 1
ATOM 2224 C CA . SER A 1 301 ? -11.589 -7.862 -3.061 1.00 97.12 301 SER A CA 1
ATOM 2225 C C . SER A 1 301 ? -13.023 -8.377 -2.897 1.00 97.12 301 SER A C 1
ATOM 2227 O O . SER A 1 301 ? -13.971 -7.651 -3.187 1.00 97.12 301 SER A O 1
ATOM 2229 N N . SER A 1 302 ? -13.205 -9.594 -2.374 1.00 96.81 302 SER A N 1
ATOM 2230 C CA . SER A 1 302 ? -14.524 -10.180 -2.099 1.00 96.81 302 SER A CA 1
ATOM 2231 C C . SER A 1 302 ? -15.214 -9.538 -0.891 1.00 96.81 302 SER A C 1
ATOM 2233 O O . SER A 1 302 ? -16.429 -9.666 -0.758 1.00 96.81 302 SER A O 1
ATOM 2235 N N . TYR A 1 303 ? -14.464 -8.822 -0.048 1.00 98.00 303 TYR A N 1
ATOM 2236 C CA . TYR A 1 303 ? -14.991 -8.023 1.056 1.00 98.00 303 TYR A CA 1
ATOM 2237 C C . TYR A 1 303 ? -15.173 -6.565 0.616 1.00 98.00 303 TYR A C 1
ATOM 2239 O O . TYR A 1 303 ? -16.300 -6.129 0.368 1.00 98.00 303 TYR A O 1
ATOM 2247 N N . LEU A 1 304 ? -14.074 -5.827 0.422 1.00 98.00 304 LEU A N 1
ATOM 2248 C CA . LEU A 1 304 ? -14.104 -4.396 0.089 1.00 98.00 304 LEU A CA 1
ATOM 2249 C C . LEU A 1 304 ? -14.796 -4.110 -1.251 1.00 98.00 304 LEU A C 1
ATOM 2251 O O . LEU A 1 304 ? -15.496 -3.110 -1.387 1.00 98.00 304 LEU A O 1
ATOM 2255 N N . GLY A 1 305 ? -14.676 -5.008 -2.231 1.00 95.75 305 GLY A N 1
ATOM 2256 C CA . GLY A 1 305 ? -15.307 -4.861 -3.544 1.00 95.75 305 GLY A CA 1
ATOM 2257 C C . GLY A 1 305 ? -16.830 -4.985 -3.537 1.00 95.75 305 GLY A C 1
ATOM 2258 O O . GLY A 1 305 ? -17.431 -4.715 -4.575 1.00 95.75 305 GLY A O 1
ATOM 2259 N N . THR A 1 306 ? -17.453 -5.342 -2.408 1.00 96.31 306 THR A N 1
ATOM 2260 C CA . THR A 1 306 ? -18.919 -5.369 -2.235 1.00 96.31 306 THR A CA 1
ATOM 2261 C C . THR A 1 306 ? -19.492 -4.103 -1.588 1.00 96.31 306 THR A C 1
ATOM 2263 O O . THR A 1 306 ? -20.712 -3.932 -1.574 1.00 96.31 306 THR A O 1
ATOM 2266 N N . LEU A 1 307 ? -18.641 -3.206 -1.076 1.00 97.25 307 LEU A N 1
ATOM 2267 C CA . LEU A 1 307 ? -19.071 -1.985 -0.397 1.00 97.25 307 LEU A CA 1
ATOM 2268 C C . LEU A 1 307 ? -19.566 -0.931 -1.398 1.00 97.25 307 LEU A C 1
ATOM 2270 O O . LEU A 1 307 ? -18.964 -0.707 -2.450 1.00 97.25 307 LEU A O 1
ATOM 2274 N N . THR A 1 308 ? -20.654 -0.239 -1.056 1.00 95.69 308 THR A N 1
ATOM 2275 C CA . THR A 1 308 ? -21.170 0.884 -1.859 1.00 95.69 308 THR A CA 1
ATOM 2276 C C . THR A 1 308 ? -20.433 2.193 -1.579 1.00 95.69 308 THR A C 1
ATOM 2278 O O . THR A 1 308 ? -20.320 3.032 -2.471 1.00 95.69 308 THR A O 1
ATOM 2281 N N . GLU A 1 309 ? -19.911 2.365 -0.363 1.00 93.50 309 GLU A N 1
ATOM 2282 C CA . GLU A 1 309 ? -19.192 3.555 0.101 1.00 93.50 309 GLU A CA 1
ATOM 2283 C C . GLU A 1 309 ? -18.005 3.125 0.977 1.00 93.50 309 GLU A C 1
ATOM 2285 O O . GLU A 1 309 ? -18.129 2.196 1.773 1.00 93.50 309 GLU A O 1
ATOM 2290 N N . PHE A 1 310 ? -16.855 3.795 0.852 1.00 96.00 310 PHE A N 1
ATOM 2291 C CA . PHE A 1 310 ? -15.631 3.456 1.593 1.00 96.00 310 PHE A CA 1
ATOM 2292 C C . PHE A 1 310 ? -15.483 4.283 2.878 1.00 96.00 310 PHE A C 1
ATOM 2294 O O . PHE A 1 310 ? -14.468 4.938 3.110 1.00 96.00 310 PHE A O 1
ATOM 2301 N N . VAL A 1 311 ? -16.528 4.272 3.707 1.00 94.25 311 VAL A N 1
ATOM 2302 C CA . VAL A 1 311 ? -16.522 4.897 5.040 1.00 94.25 311 VAL A CA 1
ATOM 2303 C C . VAL A 1 311 ? -15.816 4.006 6.067 1.00 94.25 311 VAL A C 1
ATOM 2305 O O . VAL A 1 311 ? -15.808 2.782 5.930 1.00 94.25 311 VAL A O 1
ATOM 2308 N N . TYR A 1 312 ? -15.244 4.618 7.111 1.00 95.12 312 TYR A N 1
ATOM 2309 C CA . TYR A 1 312 ? -14.418 3.934 8.116 1.00 95.12 312 TYR A CA 1
ATOM 2310 C C . TYR A 1 312 ? -15.065 2.663 8.686 1.00 95.12 312 TYR A C 1
ATOM 2312 O O . TYR A 1 312 ? -14.423 1.619 8.676 1.00 95.12 312 TYR A O 1
ATOM 2320 N N . ASP A 1 313 ? -16.325 2.719 9.132 1.00 95.88 313 ASP A N 1
ATOM 2321 C CA . ASP A 1 313 ? -16.976 1.576 9.791 1.00 95.88 313 ASP A CA 1
ATOM 2322 C C . ASP A 1 313 ? -17.180 0.373 8.853 1.00 95.88 313 ASP A C 1
ATOM 2324 O O . ASP A 1 313 ? -16.958 -0.766 9.262 1.00 95.88 313 ASP A O 1
ATOM 2328 N N . GLU A 1 314 ? -17.538 0.608 7.587 1.00 97.25 314 GLU A N 1
ATOM 2329 C CA . GLU A 1 314 ? -17.718 -0.453 6.585 1.00 97.25 314 GLU A CA 1
ATOM 2330 C C . GLU A 1 314 ? -16.373 -1.071 6.171 1.00 97.25 314 GLU A C 1
ATOM 2332 O O . GLU A 1 314 ? -16.245 -2.293 6.087 1.00 97.25 314 GLU A O 1
ATOM 2337 N N . VAL A 1 315 ? -15.336 -0.244 5.989 1.00 98.38 315 VAL A N 1
ATOM 2338 C CA . VAL A 1 315 ? -13.972 -0.703 5.669 1.00 98.38 315 VAL A CA 1
ATOM 2339 C C . VAL A 1 315 ? -13.353 -1.458 6.856 1.00 98.38 315 VAL A C 1
ATOM 2341 O O . VAL A 1 315 ? -12.804 -2.545 6.676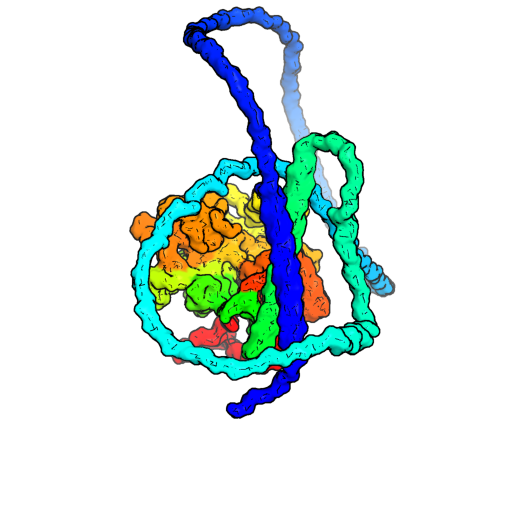 1.00 98.38 315 VAL A O 1
ATOM 2344 N N . LYS A 1 316 ? -13.519 -0.955 8.087 1.00 98.50 316 LYS A N 1
ATOM 2345 C CA . LYS A 1 316 ? -13.142 -1.646 9.330 1.00 98.50 316 LYS A CA 1
ATOM 2346 C C . LYS A 1 316 ? -13.841 -2.995 9.446 1.00 98.50 316 LYS A C 1
ATOM 2348 O O . LYS A 1 316 ? -13.187 -3.996 9.733 1.00 98.50 316 LYS A O 1
ATOM 2353 N N . LYS A 1 317 ? -15.157 -3.035 9.225 1.00 98.56 317 LYS A N 1
ATOM 2354 C CA . LYS A 1 317 ? -15.938 -4.273 9.281 1.00 98.56 317 LYS A CA 1
ATOM 2355 C C . LYS A 1 317 ? -15.449 -5.282 8.239 1.00 98.56 317 LYS A C 1
ATOM 2357 O O . LYS A 1 317 ? -15.252 -6.441 8.586 1.00 98.56 317 LYS A O 1
ATOM 2362 N N . ALA A 1 318 ? -15.199 -4.848 7.005 1.00 98.69 318 ALA A N 1
ATOM 2363 C CA . ALA A 1 318 ? -14.676 -5.699 5.940 1.00 98.69 318 ALA A CA 1
ATOM 2364 C C . ALA A 1 318 ? -13.313 -6.330 6.292 1.00 98.69 318 ALA A C 1
ATOM 2366 O O . ALA A 1 318 ? -13.136 -7.531 6.089 1.00 98.69 318 ALA A O 1
ATOM 2367 N N . CYS A 1 319 ? -12.379 -5.566 6.874 1.00 98.88 319 CYS A N 1
ATOM 2368 C CA . CYS A 1 319 ? -11.094 -6.110 7.330 1.00 98.88 319 CYS A CA 1
ATOM 2369 C C . CYS A 1 319 ? -11.250 -7.082 8.513 1.00 98.88 319 CYS A C 1
ATOM 2371 O O . CYS A 1 319 ? -10.629 -8.144 8.514 1.00 98.88 319 CYS A O 1
ATOM 2373 N N . LEU A 1 320 ? -12.114 -6.778 9.488 1.00 98.81 320 LEU A N 1
ATOM 2374 C CA . LEU A 1 320 ? -12.376 -7.671 10.625 1.00 98.81 320 LEU A CA 1
ATOM 2375 C C . LEU A 1 320 ? -13.088 -8.974 10.214 1.00 98.81 320 LEU A C 1
ATOM 2377 O O . LEU A 1 320 ? -12.781 -10.031 10.764 1.00 98.81 320 LEU A O 1
ATOM 2381 N N . ASP A 1 321 ? -14.003 -8.925 9.242 1.00 98.75 321 ASP A N 1
ATOM 2382 C CA . ASP A 1 321 ? -14.663 -10.122 8.705 1.00 98.75 321 ASP A CA 1
ATOM 2383 C C . ASP A 1 321 ? -13.681 -11.009 7.905 1.00 98.75 321 ASP A C 1
ATOM 2385 O O . ASP A 1 321 ? -13.800 -12.237 7.942 1.00 98.75 321 ASP A O 1
ATOM 2389 N N . LEU A 1 322 ? -12.702 -10.411 7.208 1.00 98.69 322 LEU A N 1
ATOM 2390 C CA . LEU A 1 322 ? -11.617 -11.135 6.533 1.00 98.69 322 LEU A CA 1
ATOM 2391 C C . LEU A 1 322 ? -10.659 -11.785 7.545 1.00 98.69 322 LEU A C 1
ATOM 2393 O O . LEU A 1 322 ? -10.358 -12.968 7.417 1.00 98.69 322 LEU A O 1
ATOM 2397 N N . ASP A 1 323 ? -10.221 -11.052 8.573 1.00 98.69 323 ASP A N 1
ATOM 2398 C CA . ASP A 1 323 ? -9.344 -11.567 9.638 1.00 98.69 323 ASP A CA 1
ATOM 2399 C C . ASP A 1 323 ? -9.987 -12.747 10.391 1.00 98.69 323 ASP A C 1
ATOM 2401 O O . ASP A 1 323 ? -9.343 -13.761 10.673 1.00 98.69 323 ASP A O 1
ATOM 2405 N N . ALA A 1 324 ? -11.299 -12.666 10.632 1.00 98.19 324 ALA A N 1
ATOM 2406 C CA . ALA A 1 324 ? -12.075 -13.766 11.189 1.00 98.19 324 ALA A CA 1
ATOM 2407 C C . ALA A 1 324 ? -12.129 -14.992 10.254 1.00 98.19 324 ALA A C 1
ATOM 2409 O O . ALA A 1 324 ? -12.075 -16.124 10.741 1.00 98.19 324 ALA A O 1
ATOM 2410 N N . GLU A 1 325 ? -12.209 -14.806 8.930 1.00 98.19 325 GLU A N 1
ATOM 2411 C CA . GLU A 1 325 ? -12.172 -15.920 7.971 1.00 98.19 325 GLU A CA 1
ATOM 2412 C C . GLU A 1 325 ? -10.769 -16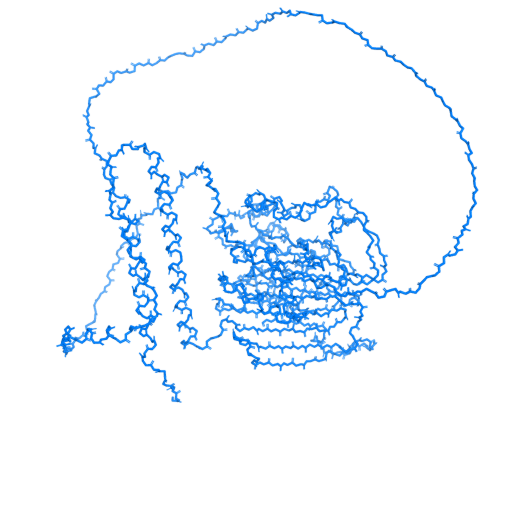.543 7.857 1.00 98.19 325 GLU A C 1
ATOM 2414 O O . GLU A 1 325 ? -10.651 -17.770 7.831 1.00 98.19 325 GLU A O 1
ATOM 2419 N N . ILE A 1 326 ? -9.715 -15.720 7.870 1.00 98.12 326 ILE A N 1
ATOM 2420 C CA . ILE A 1 326 ? -8.304 -16.138 7.910 1.00 98.12 326 ILE A CA 1
ATOM 2421 C C . ILE A 1 326 ? -8.065 -17.070 9.100 1.00 98.12 326 ILE A C 1
ATOM 2423 O O . ILE A 1 326 ? -7.649 -18.217 8.919 1.00 98.12 326 ILE A O 1
ATOM 2427 N N . ILE A 1 327 ? -8.407 -16.630 10.314 1.00 97.12 327 ILE A N 1
ATOM 2428 C CA . ILE A 1 327 ? -8.219 -17.425 11.537 1.00 97.12 327 ILE A CA 1
ATOM 2429 C C . ILE A 1 327 ? -9.129 -18.670 11.533 1.00 97.12 327 ILE A C 1
ATOM 2431 O O . ILE A 1 327 ? -8.730 -19.739 11.999 1.00 97.12 327 ILE A O 1
ATOM 2435 N N . ALA A 1 328 ? -10.329 -18.595 10.949 1.00 96.44 328 ALA A N 1
ATOM 2436 C CA . ALA A 1 328 ? -11.212 -19.756 10.818 1.00 96.44 328 ALA A CA 1
ATOM 2437 C C . ALA A 1 328 ? -10.707 -20.819 9.819 1.00 96.44 328 ALA A C 1
ATOM 2439 O O . ALA A 1 328 ? -11.010 -22.001 10.003 1.00 96.44 328 ALA A O 1
ATOM 2440 N N . LYS A 1 329 ? -9.962 -20.430 8.771 1.00 95.12 329 LYS A N 1
ATOM 2441 C CA . LYS A 1 329 ? -9.465 -21.340 7.720 1.00 95.12 329 LYS A CA 1
ATOM 2442 C C . LYS A 1 329 ? -8.045 -21.845 7.956 1.00 95.12 329 LYS A C 1
ATOM 2444 O O . LYS A 1 329 ? -7.809 -23.037 7.774 1.00 95.12 329 LYS A O 1
ATOM 2449 N N . LEU A 1 330 ? -7.118 -20.969 8.343 1.00 92.69 330 LEU A N 1
ATOM 2450 C CA . LEU A 1 330 ? -5.709 -21.324 8.557 1.00 92.69 330 LEU A CA 1
ATOM 2451 C C . LEU A 1 330 ? -5.491 -22.012 9.918 1.00 92.69 330 LEU A C 1
ATOM 2453 O O . LEU A 1 330 ? -4.604 -22.852 10.051 1.00 92.69 330 LEU A O 1
ATOM 2457 N N . GLY A 1 331 ? -6.360 -21.740 10.897 1.00 82.50 331 GLY A N 1
ATOM 2458 C CA . GLY A 1 331 ? -6.443 -22.463 12.166 1.00 82.50 331 GLY A CA 1
ATOM 2459 C C . GLY A 1 331 ? -6.568 -21.532 13.377 1.00 82.50 331 GLY A C 1
ATOM 2460 O O . GLY A 1 331 ? -6.179 -20.375 13.323 1.00 82.50 331 GLY A O 1
ATOM 2461 N N . PRO A 1 332 ? -7.065 -22.006 14.531 1.00 82.56 332 PRO A N 1
ATOM 2462 C CA . PRO A 1 332 ? -7.287 -21.143 15.695 1.00 82.56 332 PRO A CA 1
ATOM 2463 C C . PRO A 1 332 ? -6.006 -20.780 16.476 1.00 82.56 332 PRO A C 1
ATOM 2465 O O . PRO A 1 332 ? -6.119 -20.226 17.567 1.00 82.56 332 PRO A O 1
ATOM 2468 N N . ARG A 1 333 ? -4.813 -21.164 15.995 1.00 87.62 333 ARG A N 1
ATOM 2469 C CA . ARG A 1 333 ? -3.493 -20.963 16.628 1.00 87.62 333 ARG A CA 1
ATOM 2470 C C . ARG A 1 333 ? -2.387 -20.964 15.584 1.00 87.62 333 ARG A C 1
ATOM 2472 O O . ARG A 1 333 ? -2.536 -21.634 14.566 1.00 87.62 333 ARG A O 1
ATOM 2479 N N . HIS A 1 334 ? -1.270 -20.306 15.894 1.00 91.62 334 HIS A N 1
ATOM 2480 C CA . HIS A 1 334 ? -0.063 -20.256 15.053 1.00 91.62 334 HIS A CA 1
ATOM 2481 C C . HIS A 1 334 ? -0.315 -19.838 13.588 1.00 91.62 334 HIS A C 1
ATOM 2483 O O . HIS A 1 334 ? 0.457 -20.188 12.700 1.00 91.62 334 HIS A O 1
ATOM 2489 N N . VAL A 1 335 ? -1.389 -19.082 13.337 1.00 96.12 335 VAL A N 1
ATOM 2490 C CA . VAL A 1 335 ? -1.604 -18.378 12.066 1.00 96.12 335 VAL A CA 1
ATOM 2491 C C . VAL A 1 335 ? -0.532 -17.306 11.936 1.00 96.12 335 VAL A C 1
ATOM 2493 O O . VAL A 1 335 ? -0.419 -16.471 12.839 1.00 96.12 335 VAL A O 1
ATOM 2496 N N . ALA A 1 336 ? 0.213 -17.346 10.831 1.00 97.38 336 ALA A N 1
ATOM 2497 C CA . ALA A 1 336 ? 1.154 -16.308 10.422 1.00 97.38 336 ALA A CA 1
ATOM 2498 C C . ALA A 1 336 ? 0.472 -14.934 10.373 1.00 97.38 336 ALA A C 1
ATOM 2500 O O . ALA A 1 336 ? -0.752 -14.851 10.220 1.00 97.38 336 ALA A O 1
ATOM 2501 N N . GLY A 1 337 ? 1.230 -13.855 10.499 1.00 98.44 337 GLY A N 1
ATOM 2502 C CA . GLY A 1 337 ? 0.676 -12.518 10.331 1.00 98.44 337 GLY A CA 1
ATOM 2503 C C . GLY A 1 337 ? 0.905 -11.961 8.933 1.00 98.44 337 GLY A C 1
ATOM 2504 O O . GLY A 1 337 ? 1.553 -12.582 8.088 1.00 98.44 337 GLY A O 1
ATOM 2505 N N . SER A 1 338 ? 0.308 -10.803 8.677 1.00 98.81 338 SER A N 1
ATOM 2506 C CA . SER A 1 338 ? 0.564 -10.018 7.474 1.00 98.81 338 SER A CA 1
ATOM 2507 C C . SER A 1 338 ? 0.138 -8.567 7.681 1.00 98.81 338 SER A C 1
ATOM 2509 O O . SER A 1 338 ? -0.924 -8.305 8.263 1.00 98.81 338 SER A O 1
ATOM 2511 N N . THR A 1 339 ? 0.940 -7.627 7.185 1.00 98.81 339 THR A N 1
ATOM 2512 C CA . THR A 1 339 ? 0.523 -6.230 7.013 1.00 98.81 339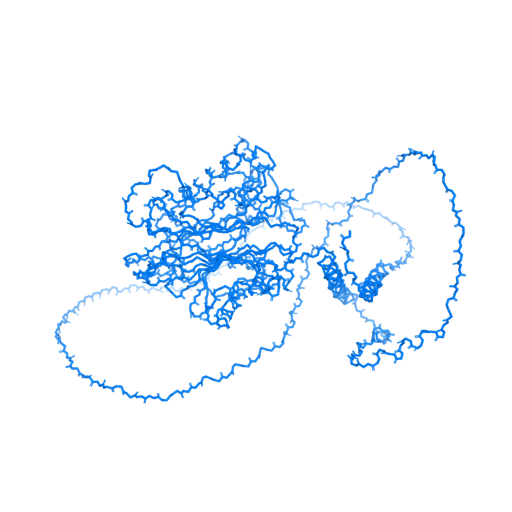 THR A CA 1
ATOM 2513 C C . THR A 1 339 ? -0.480 -6.117 5.860 1.00 98.81 339 THR A C 1
ATOM 2515 O O . THR A 1 339 ? -0.886 -7.110 5.261 1.00 98.81 339 THR A O 1
ATOM 2518 N N . GLY A 1 340 ? -0.954 -4.915 5.553 1.00 98.75 340 GLY A N 1
ATOM 2519 C CA . GLY A 1 340 ? -1.850 -4.682 4.430 1.00 98.75 340 GLY A CA 1
ATOM 2520 C C . GLY A 1 340 ? -2.031 -3.203 4.145 1.00 98.75 340 GLY A C 1
ATOM 2521 O O . GLY A 1 340 ? -2.831 -2.539 4.807 1.00 98.75 340 GLY A O 1
ATOM 2522 N N . ILE A 1 341 ? -1.340 -2.709 3.116 1.00 98.94 341 ILE A N 1
ATOM 2523 C CA . ILE A 1 341 ? -1.575 -1.379 2.553 1.00 98.94 341 ILE A CA 1
ATOM 2524 C C . ILE A 1 341 ? -2.525 -1.504 1.359 1.00 98.94 341 ILE A C 1
ATOM 2526 O O . ILE A 1 341 ? -2.168 -2.027 0.304 1.00 98.94 341 ILE A O 1
ATOM 2530 N N . ILE A 1 342 ? -3.768 -1.055 1.532 1.00 98.94 342 ILE A N 1
ATOM 2531 C CA . ILE A 1 342 ? -4.861 -1.250 0.571 1.00 98.94 342 ILE A CA 1
ATOM 2532 C C . ILE A 1 342 ? -5.339 0.109 0.056 1.00 98.94 342 ILE A C 1
ATOM 2534 O O . ILE A 1 342 ? -5.528 1.042 0.834 1.00 98.94 342 ILE A O 1
ATOM 2538 N N . VAL A 1 343 ? -5.586 0.227 -1.251 1.00 98.94 343 VAL A N 1
ATOM 2539 C CA . VAL A 1 343 ? -6.124 1.441 -1.881 1.00 98.94 343 VAL A CA 1
ATOM 2540 C C . VAL A 1 343 ? -7.331 1.115 -2.760 1.00 98.94 343 VAL A C 1
ATOM 2542 O O . VAL A 1 343 ? -7.228 0.383 -3.748 1.00 98.94 343 VAL A O 1
ATOM 2545 N N . MET A 1 344 ? -8.470 1.724 -2.431 1.00 98.75 344 MET A N 1
ATOM 2546 C CA . MET A 1 344 ? -9.657 1.792 -3.280 1.00 98.75 344 MET A CA 1
ATOM 2547 C C . MET A 1 344 ? -9.586 3.064 -4.130 1.00 98.75 344 MET A C 1
ATOM 2549 O O . MET A 1 344 ? -9.544 4.178 -3.609 1.00 98.75 344 MET A O 1
ATOM 2553 N N . ILE A 1 345 ? -9.557 2.894 -5.450 1.00 98.69 345 ILE A N 1
ATOM 2554 C CA . ILE A 1 345 ? -9.400 3.956 -6.444 1.00 98.69 345 ILE A CA 1
ATOM 2555 C C . ILE A 1 345 ? -10.745 4.183 -7.139 1.00 98.69 345 ILE A C 1
ATOM 2557 O O . ILE A 1 345 ? -11.215 3.300 -7.856 1.00 98.69 345 ILE A O 1
ATOM 2561 N N . GLU A 1 346 ? -11.352 5.360 -6.975 1.00 98.12 346 GLU A N 1
ATOM 2562 C CA . GLU A 1 346 ? -12.627 5.730 -7.614 1.00 98.12 346 GLU A CA 1
ATOM 2563 C C . GLU A 1 346 ? -12.425 6.731 -8.761 1.00 98.12 346 GLU A C 1
ATOM 2565 O O . GLU A 1 346 ? -11.740 7.739 -8.583 1.00 98.12 346 GLU A O 1
ATOM 2570 N N . LEU A 1 347 ? -13.081 6.544 -9.912 1.00 97.75 347 LEU A N 1
ATOM 2571 C CA . LEU A 1 347 ? -13.073 7.538 -10.996 1.00 97.75 347 LEU A CA 1
ATOM 2572 C C . LEU A 1 347 ? -14.063 8.686 -10.725 1.00 97.75 347 LEU A C 1
ATOM 2574 O O . LEU A 1 347 ? -15.280 8.495 -10.666 1.00 97.75 347 LEU A O 1
ATOM 2578 N N . VAL A 1 348 ? -13.567 9.925 -10.678 1.00 97.06 348 VAL A N 1
ATOM 2579 C CA . VAL A 1 348 ? -14.397 11.129 -10.528 1.00 97.06 348 VAL A CA 1
ATOM 2580 C C . VAL A 1 348 ? -15.109 11.436 -11.853 1.00 97.06 348 VAL A C 1
ATOM 2582 O O . VAL A 1 348 ? -14.614 12.162 -12.710 1.00 97.06 348 VAL A O 1
ATOM 2585 N N . SER A 1 349 ? -16.304 10.871 -12.037 1.00 94.12 349 SER A N 1
ATOM 2586 C CA . SER A 1 349 ? -17.110 11.021 -13.264 1.00 94.12 349 SER A CA 1
ATOM 2587 C C . SER A 1 349 ? -17.760 12.404 -13.450 1.00 94.12 349 SER A C 1
ATOM 2589 O O . SER A 1 349 ? -18.185 12.748 -14.555 1.00 94.12 349 SER A O 1
ATOM 2591 N N . LYS A 1 350 ? -17.847 13.210 -12.386 1.00 94.81 350 LYS A N 1
ATOM 2592 C CA . LYS A 1 350 ? -18.377 14.586 -12.369 1.00 94.81 350 LYS A CA 1
ATOM 2593 C C . LYS A 1 350 ? -17.520 15.438 -11.429 1.00 94.81 350 LYS A C 1
ATOM 2595 O O . LYS A 1 350 ? -17.126 14.899 -10.394 1.00 94.81 350 LYS A O 1
ATOM 2600 N N . PRO A 1 351 ? -17.274 16.730 -11.719 1.00 95.00 351 PRO A N 1
ATOM 2601 C CA . PRO A 1 351 ? -16.511 17.580 -10.814 1.00 95.00 351 PRO A CA 1
ATOM 2602 C C . PRO A 1 351 ? -17.194 17.679 -9.446 1.00 95.00 351 PRO A C 1
ATOM 2604 O O . PRO A 1 351 ? -18.426 17.735 -9.375 1.00 95.00 351 PRO A O 1
ATOM 2607 N N . ARG A 1 352 ? -16.401 17.713 -8.375 1.00 94.62 352 ARG A N 1
ATOM 2608 C CA . ARG A 1 352 ? -16.878 17.891 -6.995 1.00 94.62 352 ARG A CA 1
ATOM 2609 C C . ARG A 1 352 ? -16.011 18.913 -6.262 1.00 94.62 352 ARG A C 1
ATOM 2611 O O . ARG A 1 352 ? -14.830 19.040 -6.567 1.00 94.62 352 ARG A O 1
ATOM 2618 N N . VAL A 1 353 ? -16.592 19.617 -5.295 1.00 95.31 353 VAL A N 1
ATOM 2619 C CA . VAL A 1 353 ? -15.855 20.493 -4.371 1.00 95.31 353 VAL A CA 1
ATOM 2620 C C . VAL A 1 353 ? -15.771 19.795 -3.017 1.00 95.31 353 VAL A C 1
ATOM 2622 O O . VAL A 1 353 ? -16.758 19.198 -2.591 1.00 95.31 353 VAL A O 1
ATOM 2625 N N . ALA A 1 354 ? -14.612 19.849 -2.364 1.00 94.88 354 ALA A N 1
ATOM 2626 C CA . ALA A 1 354 ? -14.379 19.255 -1.047 1.00 94.88 354 ALA A CA 1
ATOM 2627 C C . ALA A 1 354 ? -13.474 20.153 -0.187 1.00 94.88 354 ALA A C 1
ATOM 2629 O O . ALA A 1 354 ? -12.660 20.902 -0.729 1.00 94.88 354 ALA A O 1
ATOM 2630 N N . ARG A 1 355 ? -13.579 20.045 1.145 1.00 95.94 355 ARG A N 1
ATOM 2631 C CA . ARG A 1 355 ? -12.546 20.542 2.070 1.00 95.94 355 ARG A CA 1
ATOM 2632 C C . ARG A 1 355 ? -11.332 19.614 1.989 1.00 95.94 355 ARG A C 1
ATOM 2634 O O . ARG A 1 355 ? -11.507 18.396 2.003 1.00 95.94 355 ARG A O 1
ATOM 2641 N N . ALA A 1 356 ? -10.125 20.168 1.943 1.00 96.69 356 ALA A N 1
ATOM 2642 C CA . ALA A 1 356 ? -8.895 19.386 1.888 1.00 96.69 356 ALA A CA 1
ATOM 2643 C C . ALA A 1 356 ? -7.737 20.028 2.663 1.00 96.69 356 ALA A C 1
ATOM 2645 O O . ALA A 1 356 ? -7.685 21.247 2.818 1.00 96.69 356 ALA A O 1
ATOM 2646 N N . VAL A 1 357 ? -6.784 19.192 3.083 1.00 97.38 357 VAL A N 1
ATOM 2647 C CA . VAL A 1 357 ? -5.433 19.586 3.508 1.00 97.38 357 VAL A CA 1
ATOM 2648 C C . VAL A 1 357 ? -4.458 19.062 2.453 1.00 97.38 357 VAL A C 1
ATOM 2650 O O . VAL A 1 357 ? -4.119 17.879 2.409 1.00 97.38 357 VAL A O 1
ATOM 2653 N N . GLY A 1 358 ? -4.063 19.935 1.523 1.00 96.88 358 GLY A N 1
ATOM 2654 C CA . GLY A 1 358 ? -3.237 19.571 0.367 1.00 96.88 358 GLY A CA 1
ATOM 2655 C C . GLY A 1 358 ? -3.937 18.593 -0.588 1.00 96.88 358 GLY A C 1
ATOM 2656 O O . GLY A 1 358 ? -4.629 19.008 -1.517 1.00 96.88 358 GLY A O 1
ATOM 2657 N N . ARG A 1 359 ? -3.731 17.284 -0.386 1.00 97.94 359 ARG A N 1
ATOM 2658 C CA . ARG A 1 359 ? -4.415 16.209 -1.136 1.00 97.94 359 ARG A CA 1
ATOM 2659 C C . ARG A 1 359 ? -5.391 15.387 -0.299 1.00 97.94 359 ARG A C 1
ATOM 2661 O O . ARG A 1 359 ? -6.203 14.681 -0.893 1.00 97.94 359 ARG A O 1
ATOM 2668 N N . GLU A 1 360 ? -5.306 15.449 1.027 1.00 98.31 360 GLU A N 1
ATOM 2669 C CA . GLU A 1 360 ? -6.180 14.706 1.939 1.00 98.31 360 GLU A CA 1
ATOM 2670 C C . GLU A 1 360 ? -7.546 15.391 2.019 1.00 98.31 360 GLU A C 1
ATOM 2672 O O . GLU A 1 360 ? -7.613 16.610 2.163 1.00 98.31 360 GLU A O 1
ATOM 2677 N N . LEU A 1 361 ? -8.631 14.629 1.896 1.00 97.00 361 LEU A N 1
ATOM 2678 C CA . LEU A 1 361 ? -10.000 15.135 1.914 1.00 97.00 361 LEU A CA 1
ATOM 2679 C C . LEU A 1 361 ? -10.602 15.008 3.312 1.00 97.00 361 LEU A C 1
ATOM 2681 O O . LEU A 1 361 ? -10.625 13.921 3.885 1.00 97.00 361 LEU A O 1
ATOM 2685 N N . ILE A 1 362 ? -11.160 16.108 3.817 1.00 94.31 362 ILE A N 1
ATOM 2686 C CA . ILE A 1 362 ? -11.904 16.117 5.079 1.00 94.31 362 ILE A CA 1
ATOM 2687 C C . ILE A 1 362 ? -13.316 15.606 4.789 1.00 94.31 362 ILE A C 1
ATOM 2689 O O . ILE A 1 362 ? -14.095 16.280 4.107 1.00 94.31 362 ILE A O 1
ATOM 2693 N N . LEU A 1 363 ? -13.645 14.412 5.282 1.00 86.81 363 LEU A N 1
ATOM 2694 C CA . LEU A 1 363 ? -14.958 13.799 5.080 1.00 86.81 363 LEU A CA 1
ATOM 2695 C C . LEU A 1 363 ? -15.961 14.313 6.120 1.00 86.81 363 LEU A C 1
ATOM 2697 O O . LEU A 1 363 ? -15.645 14.387 7.303 1.00 86.81 363 LEU A O 1
ATOM 2701 N N . GLU A 1 364 ? -17.205 14.586 5.714 1.00 73.44 364 GLU A N 1
ATOM 2702 C CA . GLU A 1 364 ? -18.271 15.056 6.626 1.00 73.44 364 GLU A CA 1
ATOM 2703 C C . GLU A 1 364 ? -18.618 14.049 7.745 1.00 73.44 364 GLU A C 1
ATOM 2705 O O . GLU A 1 364 ? -19.239 14.416 8.740 1.00 73.44 364 GLU A O 1
ATOM 2710 N N . SER A 1 365 ? -18.214 12.784 7.591 1.00 66.12 365 SER A N 1
ATOM 2711 C CA . SER A 1 365 ? -18.366 11.715 8.584 1.00 66.12 365 SER A CA 1
ATOM 2712 C C . SER A 1 365 ? -17.244 11.660 9.629 1.00 66.12 365 SER A C 1
ATOM 2714 O O . SER A 1 365 ? -17.370 10.919 10.602 1.00 66.12 365 SER A O 1
ATOM 2716 N N . GLN A 1 366 ? -16.136 12.383 9.438 1.00 64.69 366 GLN A N 1
ATOM 2717 C CA . GLN A 1 366 ? -15.051 12.463 10.419 1.00 64.69 366 GLN A CA 1
ATOM 2718 C C . GLN A 1 366 ? -15.400 13.528 11.467 1.00 64.69 366 GLN A C 1
ATOM 2720 O O . GLN A 1 366 ? -15.723 14.667 11.133 1.00 64.69 366 GLN A O 1
ATOM 2725 N N . GLY A 1 367 ? -15.372 13.147 12.746 1.00 58.50 367 GLY A N 1
ATOM 2726 C CA . GLY A 1 367 ? -15.680 14.061 13.845 1.00 58.50 367 GLY A CA 1
ATOM 2727 C C . GLY A 1 367 ? -14.628 15.163 13.982 1.00 58.50 367 GLY A C 1
ATOM 2728 O O . GLY A 1 367 ? -13.434 14.890 13.914 1.00 58.50 367 GLY A O 1
ATOM 2729 N N . GLU A 1 368 ? -15.066 16.403 14.203 1.00 62.00 368 GLU A N 1
ATOM 2730 C CA . GLU A 1 368 ? -14.154 17.514 14.499 1.00 62.00 368 GLU A CA 1
ATOM 2731 C C . GLU A 1 368 ? -13.614 17.393 15.949 1.00 62.00 368 GLU A C 1
ATOM 2733 O O . GLU A 1 368 ? -14.397 17.088 16.859 1.00 62.00 368 GLU A O 1
ATOM 2738 N N . PRO A 1 369 ? -12.320 17.669 16.207 1.00 80.19 369 PRO A N 1
ATOM 2739 C CA . PRO A 1 369 ? -11.340 18.213 15.266 1.00 80.19 369 PRO A CA 1
ATOM 2740 C C . PRO A 1 369 ? -10.746 17.151 14.329 1.00 80.19 369 PRO A C 1
ATOM 2742 O O . PRO A 1 369 ? -10.171 16.161 14.777 1.00 80.19 369 PRO A O 1
ATOM 2745 N N . PHE A 1 370 ? -10.810 17.408 13.022 1.00 89.44 370 PHE A N 1
ATOM 2746 C CA . PHE A 1 370 ? -10.026 16.657 12.043 1.00 89.44 370 PHE A CA 1
ATOM 2747 C C . PHE A 1 370 ? -8.526 16.977 12.193 1.00 89.44 370 PHE A C 1
ATOM 2749 O O . PHE A 1 370 ? -8.145 18.148 12.242 1.00 89.44 370 PHE A O 1
ATOM 2756 N N . VAL A 1 371 ? -7.675 15.945 12.198 1.00 93.88 371 VAL A N 1
ATOM 2757 C CA . VAL A 1 371 ? -6.207 16.071 12.171 1.00 93.88 371 VAL A CA 1
ATOM 2758 C C . VAL A 1 371 ? -5.676 15.383 10.915 1.00 93.88 371 VAL A C 1
ATOM 2760 O O . VAL A 1 371 ? -5.942 14.200 10.694 1.00 93.88 371 VAL A O 1
ATOM 2763 N N . ALA A 1 372 ? -4.931 16.121 10.091 1.00 96.19 372 ALA A N 1
ATOM 2764 C CA . ALA A 1 372 ? -4.370 15.606 8.844 1.00 96.19 372 ALA A CA 1
ATOM 2765 C C . ALA A 1 372 ? -3.292 14.542 9.104 1.00 96.19 372 ALA A C 1
ATOM 2767 O O . ALA A 1 372 ? -2.505 14.663 10.044 1.00 96.19 372 ALA A O 1
ATOM 2768 N N . LEU A 1 373 ? -3.205 13.535 8.237 1.00 97.50 373 LEU A N 1
ATOM 2769 C CA . LEU A 1 373 ? -2.195 12.479 8.319 1.00 97.50 373 LEU A CA 1
ATOM 2770 C C . LEU A 1 373 ? -0.771 13.058 8.266 1.00 97.50 373 LEU A C 1
ATOM 2772 O O . LEU A 1 373 ? 0.087 12.691 9.061 1.00 97.50 373 LEU A O 1
ATOM 2776 N N . GLU A 1 374 ? -0.534 14.025 7.377 1.00 97.94 374 GLU A N 1
ATOM 2777 C CA . GLU A 1 374 ? 0.771 14.691 7.241 1.00 97.94 374 GLU A CA 1
ATOM 2778 C C . GLU A 1 374 ? 1.164 15.475 8.510 1.00 97.94 374 GLU A C 1
ATOM 2780 O O . GLU A 1 374 ? 2.351 15.623 8.786 1.00 97.94 374 GLU A O 1
ATOM 2785 N N . GLN A 1 375 ? 0.196 15.918 9.325 1.00 96.88 375 GLN A N 1
ATOM 2786 C CA . GLN A 1 375 ? 0.482 16.487 10.645 1.00 96.88 375 GLN A CA 1
ATOM 2787 C C . GLN A 1 375 ? 0.919 15.391 11.629 1.00 96.88 375 GLN A C 1
ATOM 2789 O O . GLN A 1 375 ? 1.973 15.521 12.240 1.00 96.88 375 GLN A O 1
ATOM 2794 N N . GLN A 1 376 ? 0.173 14.286 11.717 1.00 96.50 376 GLN A N 1
ATOM 2795 C CA . GLN A 1 376 ? 0.490 13.156 12.608 1.00 96.50 376 GLN A CA 1
ATOM 2796 C C . GLN A 1 376 ? 1.807 12.440 12.260 1.00 96.50 376 GLN A C 1
ATOM 2798 O O . GLN A 1 376 ? 2.379 11.745 13.103 1.00 96.50 376 GLN A O 1
ATOM 2803 N N . LEU A 1 377 ? 2.264 12.570 11.012 1.00 96.81 377 LEU A N 1
ATOM 2804 C CA . LEU A 1 377 ? 3.576 12.119 10.557 1.00 96.81 377 LEU A CA 1
ATOM 2805 C C . LEU A 1 377 ? 4.675 13.114 10.951 1.00 96.81 377 LEU A C 1
ATOM 2807 O O . LEU A 1 377 ? 5.670 12.694 11.526 1.00 96.81 377 LEU A O 1
ATOM 2811 N N . GLN A 1 378 ? 4.486 14.421 10.729 1.00 96.19 378 GLN A N 1
ATOM 2812 C CA . GLN A 1 378 ? 5.469 15.438 11.140 1.00 96.19 378 GLN A CA 1
ATOM 2813 C C . GLN A 1 378 ? 5.606 15.574 12.667 1.00 96.19 378 GLN A C 1
ATOM 2815 O O . GLN A 1 378 ? 6.671 15.960 13.142 1.00 96.19 378 GLN A O 1
ATOM 2820 N N . GLU A 1 379 ? 4.558 15.258 13.430 1.00 94.94 379 GLU A N 1
ATOM 2821 C CA . GLU A 1 379 ? 4.598 15.182 14.895 1.00 94.94 379 GLU A CA 1
ATOM 2822 C C . GLU A 1 379 ? 5.419 13.966 15.365 1.00 94.94 379 GLU A C 1
ATOM 2824 O O . GLU A 1 379 ? 6.340 14.139 16.157 1.00 94.94 379 GLU A O 1
ATOM 2829 N N . GLU A 1 380 ? 5.189 12.771 14.805 1.00 93.44 380 GLU A N 1
ATOM 2830 C CA . GLU A 1 380 ? 5.993 11.573 15.115 1.00 93.44 380 GLU A CA 1
ATOM 2831 C C . GLU A 1 380 ? 7.458 11.721 14.681 1.00 93.44 380 GLU A C 1
ATOM 2833 O O . GLU A 1 380 ? 8.365 11.411 15.447 1.00 93.44 380 GLU A O 1
ATOM 2838 N N . GLU A 1 381 ? 7.716 12.263 13.489 1.00 93.12 381 GLU A N 1
ATOM 2839 C CA . GLU A 1 381 ? 9.081 12.518 13.013 1.00 93.12 381 GLU A CA 1
ATOM 2840 C C . GLU A 1 381 ? 9.814 13.562 13.866 1.00 93.12 381 GLU A C 1
ATOM 2842 O O . GLU A 1 381 ? 11.033 13.501 13.969 1.00 93.12 381 GLU A O 1
ATOM 2847 N N . ALA A 1 382 ? 9.111 14.496 14.514 1.00 93.81 382 ALA A N 1
ATOM 2848 C CA . ALA A 1 382 ? 9.732 15.443 15.440 1.00 93.81 382 ALA A CA 1
ATOM 2849 C C . ALA A 1 382 ? 10.078 14.827 16.810 1.00 93.81 382 ALA A C 1
ATOM 2851 O O . ALA A 1 382 ? 10.939 15.371 17.505 1.00 93.81 382 ALA A O 1
ATOM 2852 N N . GLU A 1 383 ? 9.431 13.720 17.189 1.00 91.94 383 GLU A N 1
ATOM 2853 C CA . GLU A 1 383 ? 9.692 12.982 18.432 1.00 91.94 383 GLU A CA 1
ATOM 2854 C C . GLU A 1 383 ? 10.730 11.862 18.236 1.00 91.94 383 GLU A C 1
ATOM 2856 O O . GLU A 1 383 ? 11.669 11.764 19.025 1.00 91.94 383 GLU A O 1
ATOM 2861 N N . GLU A 1 384 ? 10.606 11.052 17.177 1.00 88.81 384 GLU A N 1
ATOM 2862 C CA . GLU A 1 384 ? 11.526 9.940 16.885 1.00 88.81 384 GLU A CA 1
ATOM 2863 C C . GLU A 1 384 ? 12.803 10.388 16.143 1.00 88.81 384 GLU A C 1
ATOM 2865 O O . GLU A 1 384 ? 13.868 9.814 16.366 1.00 88.81 384 GLU A O 1
ATOM 2870 N N . HIS A 1 385 ? 12.719 11.418 15.287 1.00 89.06 385 HIS A N 1
ATOM 2871 C CA . HIS A 1 385 ? 13.776 11.814 14.339 1.00 89.06 385 HIS A CA 1
ATOM 2872 C C . HIS A 1 385 ? 13.988 13.344 14.252 1.00 89.06 385 HIS A C 1
ATOM 2874 O O . HIS A 1 385 ? 13.833 13.950 13.179 1.00 89.06 385 HIS A O 1
ATOM 2880 N N . PRO A 1 386 ? 14.369 14.020 15.356 1.00 90.12 386 PRO A N 1
ATOM 2881 C CA . PRO A 1 386 ? 14.515 15.479 15.407 1.00 90.12 386 PRO A CA 1
ATOM 2882 C C . PRO A 1 386 ? 15.497 16.059 14.366 1.00 90.12 386 PRO A C 1
ATOM 2884 O O . PRO A 1 386 ? 15.391 17.230 13.997 1.00 90.12 386 PRO A O 1
ATOM 2887 N N . GLU A 1 387 ? 16.431 15.258 13.846 1.00 88.38 387 GLU A N 1
ATOM 2888 C CA . GLU A 1 387 ? 17.344 15.601 12.750 1.00 88.38 387 GLU A CA 1
ATOM 2889 C C . GLU A 1 387 ? 16.675 15.719 11.366 1.00 88.38 387 GLU A C 1
ATOM 2891 O O . GLU A 1 387 ? 17.233 16.363 10.473 1.00 88.38 387 GLU A O 1
ATOM 2896 N N . LEU A 1 388 ? 15.483 15.140 11.178 1.00 85.50 388 LEU A N 1
ATOM 2897 C CA . LEU A 1 388 ? 14.701 15.201 9.936 1.00 85.50 388 LEU A CA 1
ATOM 2898 C C . LEU A 1 388 ? 13.671 16.348 9.927 1.00 85.50 388 LEU A C 1
ATOM 2900 O O . LEU A 1 388 ? 13.027 16.597 8.903 1.00 85.50 388 LEU A O 1
ATOM 2904 N N . VAL A 1 389 ? 13.520 17.089 11.029 1.00 89.06 389 VAL A N 1
ATOM 2905 C CA . VAL A 1 389 ? 12.536 18.177 11.151 1.00 89.06 389 VAL A CA 1
ATOM 2906 C C . VAL A 1 389 ? 12.764 19.258 10.088 1.00 89.06 389 VAL A C 1
ATOM 2908 O O . VAL A 1 389 ? 13.831 19.861 9.976 1.00 89.06 389 VAL A O 1
ATOM 2911 N N . GLY A 1 390 ? 11.723 19.531 9.296 1.00 89.56 390 GLY A N 1
ATOM 2912 C CA . GLY A 1 390 ? 11.772 20.478 8.175 1.00 89.56 390 GLY A CA 1
ATOM 2913 C C . GLY A 1 390 ? 12.263 19.891 6.844 1.00 89.56 390 GLY A C 1
ATOM 2914 O O . GLY A 1 390 ? 12.371 20.635 5.868 1.00 89.56 390 GLY A O 1
ATOM 2915 N N . ARG A 1 391 ? 12.517 18.575 6.765 1.00 90.00 391 ARG A N 1
ATOM 2916 C CA . ARG A 1 391 ? 12.754 17.846 5.502 1.00 90.00 391 ARG A CA 1
ATOM 2917 C C . ARG A 1 391 ? 11.532 17.853 4.576 1.00 90.00 391 ARG A C 1
ATOM 2919 O O . ARG A 1 391 ? 11.689 17.863 3.353 1.00 90.00 391 ARG A O 1
ATOM 2926 N N . TYR A 1 392 ? 10.335 17.874 5.159 1.00 94.12 392 TYR A N 1
ATOM 2927 C CA . TYR A 1 392 ? 9.051 17.928 4.461 1.00 94.12 392 TYR A CA 1
ATOM 2928 C C . TYR A 1 392 ? 8.485 19.358 4.437 1.00 94.12 392 TYR A C 1
ATOM 2930 O O . TYR A 1 392 ? 8.775 20.155 5.337 1.00 94.12 392 TYR A O 1
ATOM 2938 N N . PRO A 1 393 ? 7.669 19.721 3.428 1.00 94.69 393 PRO A N 1
ATOM 2939 C CA . PRO A 1 393 ? 6.921 20.974 3.439 1.00 94.69 393 PRO A CA 1
ATOM 2940 C C . PRO A 1 393 ? 5.986 21.050 4.650 1.00 94.69 393 PRO A C 1
ATOM 2942 O O . PRO A 1 393 ? 5.432 20.040 5.072 1.00 94.69 393 PRO A O 1
ATOM 2945 N N . LYS A 1 394 ? 5.746 22.256 5.176 1.00 96.00 394 LYS A N 1
ATOM 2946 C CA . LYS A 1 394 ? 4.746 22.451 6.237 1.00 96.00 394 LYS A CA 1
ATOM 2947 C C . LYS A 1 394 ? 3.368 21.963 5.786 1.00 96.00 394 LYS A C 1
ATOM 2949 O O . LYS A 1 394 ? 2.976 22.228 4.648 1.00 96.00 394 LYS A O 1
ATOM 2954 N N . VAL A 1 395 ? 2.633 21.340 6.709 1.00 97.31 395 VAL A N 1
ATOM 2955 C CA . VAL A 1 395 ? 1.218 20.975 6.543 1.00 97.31 395 VAL A CA 1
ATOM 2956 C C . VAL A 1 395 ? 0.428 22.178 5.982 1.00 97.31 395 VAL A C 1
ATOM 2958 O O . VAL A 1 395 ? 0.513 23.267 6.559 1.00 97.31 395 VAL A O 1
ATOM 2961 N N . PRO A 1 396 ? -0.303 22.031 4.858 1.00 96.38 396 PRO A N 1
ATOM 2962 C CA . PRO A 1 396 ? -1.133 23.102 4.308 1.00 96.38 396 PRO A CA 1
ATOM 2963 C C . PRO A 1 396 ? -2.283 23.520 5.236 1.00 96.38 396 PRO A C 1
ATOM 2965 O O . PRO A 1 396 ? -2.752 22.738 6.060 1.00 96.38 396 PRO A O 1
ATOM 2968 N N . GLU A 1 397 ? -2.796 24.737 5.052 1.00 95.69 397 GLU A N 1
ATOM 2969 C CA . GLU A 1 397 ? -4.072 25.142 5.654 1.00 95.69 397 GLU A CA 1
ATOM 2970 C C . GLU A 1 397 ? -5.259 24.437 4.964 1.00 95.69 397 GLU A C 1
ATOM 2972 O O . GLU A 1 397 ? -5.145 23.943 3.840 1.00 95.69 397 GLU A O 1
ATOM 2977 N N . VAL A 1 398 ? -6.416 24.396 5.636 1.00 95.94 398 VAL A N 1
ATOM 2978 C CA . VAL A 1 398 ? -7.642 23.794 5.088 1.00 95.94 398 VAL A CA 1
ATOM 2979 C C . VAL A 1 398 ? -8.222 24.682 3.985 1.00 95.94 398 VAL A C 1
ATOM 2981 O O . VAL A 1 398 ? -8.678 25.794 4.256 1.00 95.94 398 VAL A O 1
ATOM 2984 N N . GLU A 1 399 ? -8.295 24.168 2.759 1.00 95.88 399 GLU A N 1
ATOM 2985 C CA . GLU A 1 399 ? -8.876 24.868 1.606 1.00 95.88 399 GLU A CA 1
ATOM 2986 C C . GLU A 1 399 ? -10.063 24.114 0.980 1.00 95.88 399 GLU A C 1
ATOM 2988 O O . GLU A 1 399 ? -10.316 22.947 1.276 1.00 95.88 399 GLU A O 1
ATOM 2993 N N . ASN A 1 400 ? -10.829 24.798 0.119 1.00 96.38 400 ASN A N 1
ATOM 2994 C CA . ASN A 1 400 ? -11.878 24.174 -0.694 1.00 96.38 400 ASN A CA 1
ATOM 2995 C C . ASN A 1 400 ? -11.325 23.894 -2.097 1.00 96.38 400 ASN A C 1
ATOM 2997 O O . ASN A 1 400 ? -11.140 24.827 -2.879 1.00 96.38 400 ASN A O 1
ATOM 3001 N N . VAL A 1 401 ? -11.093 22.622 -2.421 1.00 96.62 401 VAL A N 1
ATOM 3002 C CA . VAL A 1 401 ? -10.537 22.189 -3.712 1.00 96.62 401 VAL A CA 1
ATOM 3003 C C . VAL A 1 401 ? -11.641 21.818 -4.702 1.00 96.62 401 VAL A C 1
ATOM 3005 O O . VAL A 1 401 ? -12.609 21.148 -4.342 1.00 96.62 401 VAL A O 1
ATOM 3008 N N . GLU A 1 402 ? -11.484 22.209 -5.971 1.00 97.00 402 GLU A N 1
ATOM 3009 C CA . GLU A 1 402 ? -12.261 21.641 -7.080 1.00 97.00 402 GLU A CA 1
ATOM 3010 C C . GLU A 1 402 ? -11.535 20.401 -7.617 1.00 97.00 402 GLU A C 1
ATOM 3012 O O . GLU A 1 402 ? -10.441 20.492 -8.175 1.00 97.00 402 GLU A O 1
ATOM 3017 N N . ILE A 1 403 ? -12.159 19.234 -7.463 1.00 97.19 403 ILE A N 1
ATOM 3018 C CA . ILE A 1 403 ? -11.685 17.961 -8.005 1.00 97.19 403 ILE A CA 1
ATOM 3019 C C . ILE A 1 403 ? -12.385 17.764 -9.360 1.00 97.19 403 ILE A C 1
ATOM 3021 O O . ILE A 1 403 ? -13.602 17.543 -9.380 1.00 97.19 403 ILE A O 1
ATOM 3025 N N . PRO A 1 404 ? -11.675 17.869 -10.500 1.00 96.00 404 PRO A N 1
ATOM 3026 C CA . PRO A 1 404 ? -12.291 17.866 -11.824 1.00 96.00 404 PRO A CA 1
ATOM 3027 C C . PRO A 1 404 ? -12.798 16.477 -12.237 1.00 96.00 404 PRO A C 1
ATOM 3029 O O . PRO A 1 404 ? -12.391 15.447 -11.701 1.00 96.00 404 PRO A O 1
ATOM 3032 N N . ALA A 1 405 ? -13.656 16.427 -13.260 1.00 96.06 405 ALA A N 1
ATOM 3033 C CA . ALA A 1 405 ? -13.995 15.154 -13.890 1.00 96.06 405 ALA A CA 1
ATOM 3034 C C . ALA A 1 405 ? -12.755 14.531 -14.557 1.00 96.06 405 ALA A C 1
ATOM 3036 O O . ALA A 1 405 ? -12.003 15.224 -15.244 1.00 96.06 405 ALA A O 1
ATOM 3037 N N . GLY A 1 406 ? -12.559 13.228 -14.364 1.00 95.81 406 GLY A N 1
ATOM 3038 C CA . GLY A 1 406 ? -11.362 12.499 -14.788 1.00 95.81 406 GLY A CA 1
ATOM 3039 C C . GLY A 1 406 ? -10.234 12.464 -13.750 1.00 95.81 406 GLY A C 1
ATOM 3040 O O . GLY A 1 406 ? -9.259 11.760 -13.978 1.00 95.81 406 GLY A O 1
ATOM 3041 N N . SER A 1 407 ? -10.354 13.168 -12.618 1.00 97.56 407 SER A N 1
ATOM 3042 C CA . SER A 1 407 ? -9.530 12.884 -11.431 1.00 97.56 407 SER A CA 1
ATOM 3043 C C . SER A 1 407 ? -9.948 11.564 -10.769 1.00 97.56 407 SER A C 1
ATOM 3045 O O . SER A 1 407 ? -10.953 10.954 -11.141 1.00 97.56 407 SER A O 1
ATOM 3047 N N . PHE A 1 408 ? -9.191 11.138 -9.760 1.00 98.44 408 PHE A N 1
ATOM 3048 C CA . PHE A 1 408 ? -9.449 9.920 -8.996 1.00 98.44 408 PHE A CA 1
ATOM 3049 C C . PHE A 1 408 ? -9.530 10.240 -7.505 1.00 98.44 408 PHE A C 1
ATOM 3051 O O . PHE A 1 408 ? -8.842 11.147 -7.034 1.00 98.44 408 PHE A O 1
ATOM 3058 N N . LEU A 1 409 ? -10.355 9.501 -6.766 1.00 98.44 409 LEU A N 1
ATOM 3059 C CA . LEU A 1 409 ? -10.258 9.434 -5.308 1.00 98.44 409 LEU A CA 1
ATOM 3060 C C . LEU A 1 409 ? -9.464 8.196 -4.913 1.00 98.44 409 LEU A C 1
ATOM 3062 O O . LEU A 1 409 ? -9.578 7.165 -5.572 1.00 98.44 409 LEU A O 1
ATOM 3066 N N . LEU A 1 410 ? -8.680 8.316 -3.848 1.00 98.81 410 LEU A N 1
ATOM 3067 C CA . LEU A 1 410 ? -7.887 7.242 -3.264 1.00 98.81 410 LEU A CA 1
ATOM 3068 C C . LEU A 1 410 ? -8.305 7.098 -1.803 1.00 98.81 410 LEU A C 1
ATOM 3070 O O . LEU A 1 410 ? -7.875 7.898 -0.973 1.00 98.81 410 LEU A O 1
ATOM 3074 N N . THR A 1 411 ? -9.137 6.110 -1.483 1.00 98.75 411 THR A N 1
ATOM 3075 C CA . THR A 1 411 ? -9.377 5.735 -0.085 1.00 98.75 411 THR A CA 1
ATOM 3076 C C . THR A 1 411 ? -8.363 4.670 0.294 1.00 98.75 411 THR A C 1
ATOM 3078 O O . THR A 1 411 ? -8.380 3.568 -0.252 1.00 98.75 411 THR A O 1
ATOM 3081 N N . VAL A 1 412 ? -7.455 5.026 1.196 1.00 98.88 412 VAL A N 1
ATOM 3082 C CA . VAL A 1 412 ? -6.363 4.178 1.671 1.00 98.88 412 VAL A CA 1
ATOM 3083 C C . VAL A 1 412 ? -6.752 3.589 3.017 1.00 98.88 412 VAL A C 1
ATOM 3085 O O . VAL A 1 412 ? -7.190 4.318 3.904 1.00 98.88 412 VAL A O 1
ATOM 3088 N N . ALA A 1 413 ? -6.596 2.277 3.151 1.00 98.88 413 ALA A N 1
ATOM 3089 C CA . ALA A 1 413 ? -6.769 1.527 4.382 1.00 98.88 413 ALA A CA 1
ATOM 3090 C C . ALA A 1 413 ? -5.427 0.864 4.722 1.00 98.88 413 ALA A C 1
ATOM 3092 O O . ALA A 1 413 ? -4.986 -0.015 3.982 1.00 98.88 413 ALA A O 1
ATOM 3093 N N . ASN A 1 414 ? -4.768 1.304 5.800 1.00 98.88 414 ASN A N 1
ATOM 3094 C CA . ASN A 1 414 ? -3.477 0.752 6.224 1.00 98.88 414 ASN A CA 1
ATOM 3095 C C . ASN A 1 414 ? -3.590 -0.087 7.501 1.00 98.88 414 ASN A C 1
ATOM 3097 O O . ASN A 1 414 ? -4.208 0.346 8.474 1.00 98.88 414 ASN A O 1
ATOM 3101 N N . ILE A 1 415 ? -2.940 -1.250 7.505 1.00 98.94 415 ILE A N 1
ATOM 3102 C CA . ILE A 1 415 ? -2.756 -2.154 8.642 1.00 98.94 415 ILE A CA 1
ATOM 3103 C C . ILE A 1 415 ? -1.270 -2.545 8.651 1.00 98.94 415 ILE A C 1
ATOM 3105 O O . ILE A 1 415 ? -0.823 -3.244 7.749 1.00 98.94 415 ILE A O 1
ATOM 3109 N N . GLY A 1 416 ? -0.506 -2.097 9.648 1.00 98.62 416 GLY A N 1
ATOM 3110 C CA . GLY A 1 416 ? 0.948 -2.310 9.706 1.00 98.62 416 GLY A CA 1
ATOM 3111 C C . GLY A 1 416 ? 1.766 -1.129 9.173 1.00 98.62 416 GLY A C 1
ATOM 3112 O O . GLY A 1 416 ? 1.316 0.017 9.243 1.00 98.62 416 GLY A O 1
ATOM 3113 N N . ASP A 1 417 ? 2.972 -1.401 8.686 1.00 98.25 417 ASP A N 1
ATOM 3114 C CA . ASP A 1 417 ? 4.020 -0.440 8.294 1.00 98.25 417 ASP A CA 1
ATOM 3115 C C . ASP A 1 417 ? 4.420 -0.500 6.806 1.00 98.25 417 ASP A C 1
ATOM 3117 O O . ASP A 1 417 ? 5.251 0.289 6.362 1.00 98.25 417 ASP A O 1
ATOM 3121 N N . SER A 1 418 ? 3.747 -1.327 5.998 1.00 98.69 418 SER A N 1
ATOM 3122 C CA . SER A 1 418 ? 3.696 -1.146 4.541 1.00 98.69 418 SER A CA 1
ATOM 3123 C C . SER A 1 418 ? 3.134 0.243 4.171 1.00 98.69 418 SER A C 1
ATOM 3125 O O . SER A 1 418 ? 2.221 0.773 4.815 1.00 98.69 418 SER 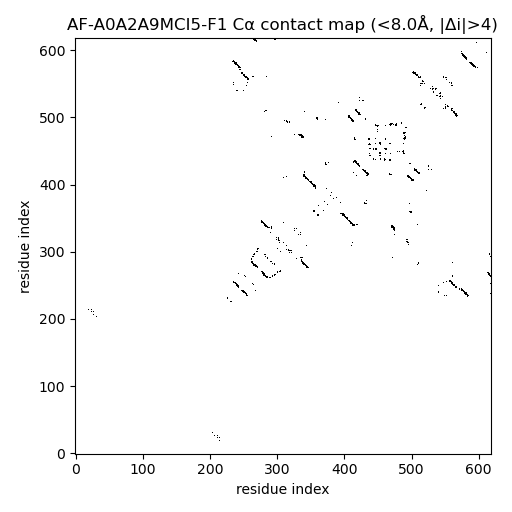A O 1
ATOM 3127 N N . ARG A 1 419 ? 3.662 0.865 3.108 1.00 98.81 419 ARG A N 1
ATOM 3128 C CA . ARG A 1 419 ? 3.487 2.305 2.830 1.00 98.81 419 ARG A CA 1
ATOM 3129 C C . ARG A 1 419 ? 2.857 2.611 1.477 1.00 98.81 419 ARG A C 1
ATOM 3131 O O . ARG A 1 419 ? 3.132 1.953 0.475 1.00 98.81 419 ARG A O 1
ATOM 3138 N N . ALA A 1 420 ? 2.058 3.680 1.435 1.00 98.88 420 ALA A N 1
ATOM 3139 C CA . ALA A 1 420 ? 1.540 4.265 0.198 1.00 98.88 420 ALA A CA 1
ATOM 3140 C C . ALA A 1 420 ? 1.869 5.762 0.086 1.00 98.88 420 ALA A C 1
ATOM 3142 O O . ALA A 1 420 ? 1.726 6.523 1.045 1.00 98.88 420 ALA A O 1
ATOM 3143 N N . MET A 1 421 ? 2.259 6.209 -1.111 1.00 98.69 421 MET A N 1
ATOM 3144 C CA . MET A 1 421 ? 2.488 7.623 -1.432 1.00 98.69 421 MET A CA 1
ATOM 3145 C C . MET A 1 421 ? 1.926 7.996 -2.814 1.00 98.69 421 MET A C 1
ATOM 3147 O O . MET A 1 421 ? 1.813 7.157 -3.708 1.00 98.69 421 MET A O 1
ATOM 3151 N N . LEU A 1 422 ? 1.589 9.272 -3.001 1.00 98.88 422 LEU A N 1
ATOM 3152 C CA . LEU A 1 422 ? 1.171 9.846 -4.282 1.00 98.88 422 LEU A CA 1
ATOM 3153 C C . LEU A 1 422 ? 2.228 10.847 -4.755 1.00 98.88 422 LEU A C 1
ATOM 3155 O O . LEU A 1 422 ? 2.359 11.916 -4.161 1.00 98.88 422 LEU A O 1
ATOM 3159 N N . LEU A 1 423 ? 2.966 10.497 -5.806 1.00 98.69 423 LEU A N 1
ATOM 3160 C CA . LEU A 1 423 ? 3.989 11.332 -6.430 1.00 98.69 423 LEU A CA 1
ATOM 3161 C C . LEU A 1 423 ? 3.317 12.292 -7.420 1.00 98.69 423 LEU A C 1
ATOM 3163 O O . LEU A 1 423 ? 2.448 11.883 -8.194 1.00 98.69 423 LEU A O 1
ATOM 3167 N N . HIS A 1 424 ? 3.723 13.560 -7.424 1.00 98.06 424 HIS A N 1
ATOM 3168 C CA . HIS A 1 424 ? 3.101 14.616 -8.226 1.00 98.06 424 HIS A CA 1
ATOM 3169 C C . HIS A 1 424 ? 3.991 15.021 -9.404 1.00 98.06 424 HIS A C 1
ATOM 3171 O O . HIS A 1 424 ? 5.218 15.027 -9.326 1.00 98.06 424 HIS A O 1
ATOM 3177 N N . SER A 1 425 ? 3.371 15.455 -10.504 1.00 94.62 425 SER A N 1
ATOM 3178 C CA . SER A 1 425 ? 4.065 15.852 -11.745 1.00 94.62 425 SER A CA 1
ATOM 3179 C C . SER A 1 425 ? 5.001 17.072 -11.636 1.00 94.62 425 SER A C 1
ATOM 3181 O O . SER A 1 425 ? 5.605 17.467 -12.632 1.00 94.62 425 SER A O 1
ATOM 3183 N N . ASP A 1 426 ? 5.088 17.704 -10.465 1.00 95.50 426 ASP A N 1
ATOM 3184 C CA . ASP A 1 426 ? 6.017 18.796 -10.141 1.00 95.50 426 ASP A CA 1
ATOM 3185 C C . ASP A 1 426 ? 7.210 18.350 -9.265 1.00 95.50 426 ASP A C 1
ATOM 3187 O O . ASP A 1 426 ? 8.078 19.168 -8.961 1.00 95.50 426 ASP A O 1
ATOM 3191 N N . GLY A 1 427 ? 7.284 17.063 -8.901 1.00 95.94 427 GLY A N 1
ATOM 3192 C CA . GLY A 1 427 ? 8.333 16.479 -8.057 1.00 95.94 427 GLY A CA 1
ATOM 3193 C C . GLY A 1 427 ? 8.035 16.493 -6.554 1.00 95.94 427 GLY A C 1
ATOM 3194 O O . GLY A 1 427 ? 8.828 15.956 -5.780 1.00 95.94 427 GLY A O 1
ATOM 3195 N N . SER A 1 428 ? 6.915 17.086 -6.128 1.00 97.50 428 SER A N 1
ATOM 3196 C CA . SER A 1 428 ? 6.401 16.932 -4.762 1.00 97.50 428 SER A CA 1
ATOM 3197 C C . SER A 1 428 ? 5.602 15.628 -4.605 1.00 97.50 428 SER A C 1
ATOM 3199 O O . SER A 1 428 ? 5.335 14.936 -5.583 1.00 97.50 428 SER A O 1
ATOM 3201 N N . PHE A 1 429 ? 5.216 15.275 -3.378 1.00 98.56 429 PHE A N 1
ATOM 3202 C CA . PHE A 1 429 ? 4.435 14.069 -3.090 1.00 98.56 429 PHE A CA 1
ATOM 3203 C C . PHE A 1 429 ? 3.495 14.272 -1.898 1.00 98.56 429 PHE A C 1
ATOM 3205 O O . PHE A 1 429 ? 3.547 15.287 -1.202 1.00 98.56 429 PHE A O 1
ATOM 3212 N N . THR A 1 430 ? 2.622 13.296 -1.664 1.00 98.81 430 THR A N 1
ATOM 3213 C CA . THR A 1 430 ? 1.806 13.173 -0.451 1.00 98.81 430 THR A CA 1
ATOM 3214 C C . THR A 1 430 ? 1.971 11.776 0.133 1.00 98.81 430 THR A C 1
ATOM 3216 O O . THR A 1 430 ? 1.893 10.793 -0.604 1.00 98.81 430 THR A O 1
ATOM 3219 N N . ARG A 1 431 ? 2.174 11.684 1.450 1.00 98.75 431 ARG A N 1
ATOM 3220 C CA . ARG A 1 431 ? 2.162 10.423 2.204 1.00 98.75 431 ARG A CA 1
ATOM 3221 C C . ARG A 1 431 ? 0.713 10.016 2.465 1.00 98.75 431 ARG A C 1
ATOM 3223 O O . ARG A 1 431 ? -0.091 10.869 2.831 1.00 98.75 431 ARG A O 1
ATOM 3230 N N . LEU A 1 432 ? 0.360 8.757 2.203 1.00 98.88 432 LEU A N 1
ATOM 3231 C CA . LEU A 1 432 ? -1.035 8.288 2.232 1.00 98.88 432 LEU A CA 1
ATOM 3232 C C . LEU A 1 432 ? -1.339 7.299 3.366 1.00 98.88 432 LEU A C 1
ATOM 3234 O O . LEU A 1 432 ? -2.507 6.986 3.594 1.00 98.88 432 LEU A O 1
ATOM 3238 N N . SER A 1 433 ? -0.313 6.813 4.066 1.00 98.75 433 SER A N 1
ATOM 3239 C CA . SER A 1 433 ? -0.436 5.980 5.262 1.00 98.75 433 SER A CA 1
ATOM 3240 C C . SER A 1 433 ? 0.556 6.407 6.345 1.00 98.75 433 SER A C 1
ATOM 3242 O O . SER A 1 433 ? 1.553 7.072 6.058 1.00 98.75 433 SER A O 1
ATOM 3244 N N . LYS A 1 434 ? 0.263 6.011 7.585 1.00 98.06 434 LYS A N 1
ATOM 3245 C CA . LYS A 1 434 ? 1.171 6.048 8.730 1.00 98.06 434 LYS A CA 1
ATOM 3246 C C . LYS A 1 434 ? 1.390 4.622 9.240 1.00 98.06 434 LYS A C 1
ATOM 3248 O O . LYS A 1 434 ? 0.461 3.812 9.212 1.00 98.06 434 LYS A O 1
ATOM 3253 N N . ASP A 1 435 ? 2.620 4.326 9.644 1.00 98.25 435 ASP A N 1
ATOM 3254 C CA . ASP A 1 435 ? 3.035 3.015 10.147 1.00 98.25 435 ASP A CA 1
ATOM 3255 C C . ASP A 1 435 ? 2.358 2.699 11.493 1.00 98.25 435 ASP A C 1
ATOM 3257 O O . ASP A 1 435 ? 2.105 3.611 12.280 1.00 98.25 435 ASP A O 1
ATOM 3261 N N . HIS A 1 436 ? 2.117 1.420 11.790 1.00 98.44 436 HIS A N 1
ATOM 3262 C CA . HIS A 1 436 ? 1.475 0.971 13.034 1.00 98.44 436 HIS A CA 1
ATOM 3263 C C . HIS A 1 436 ? 2.477 0.302 13.989 1.00 98.44 436 HIS A C 1
ATOM 3265 O O . HIS A 1 436 ? 2.649 -0.923 13.991 1.00 98.44 436 HIS A O 1
ATOM 3271 N N . LYS A 1 437 ? 3.138 1.131 14.806 1.00 97.06 437 LYS A N 1
ATOM 3272 C CA . LYS A 1 437 ? 4.240 0.740 15.698 1.00 97.06 437 LYS A CA 1
ATOM 3273 C C . LYS A 1 437 ? 3.747 0.516 17.141 1.00 97.06 437 LYS A C 1
ATOM 3275 O O . LYS A 1 437 ? 3.012 1.354 17.664 1.00 97.06 437 LYS A O 1
ATOM 3280 N N . PRO A 1 438 ? 4.193 -0.535 17.859 1.00 98.12 438 PRO A N 1
ATOM 3281 C CA . PRO A 1 438 ? 3.798 -0.800 19.247 1.00 98.12 438 PRO A CA 1
ATOM 3282 C C . PRO A 1 438 ? 4.062 0.331 20.252 1.00 98.12 438 PRO A C 1
ATOM 3284 O O . PRO A 1 438 ? 3.359 0.392 21.253 1.00 98.12 438 PRO A O 1
ATOM 3287 N N . ASN A 1 439 ? 5.039 1.214 20.010 1.00 95.50 439 ASN A N 1
ATOM 3288 C CA . ASN A 1 439 ? 5.358 2.364 20.872 1.00 95.50 439 ASN A CA 1
ATOM 3289 C C . ASN A 1 439 ? 4.482 3.610 20.638 1.00 95.50 439 ASN A C 1
ATOM 3291 O O . ASN A 1 439 ? 4.616 4.580 21.381 1.00 95.50 439 ASN A O 1
ATOM 3295 N N . GLN A 1 440 ? 3.602 3.624 19.632 1.00 96.00 440 GLN A N 1
ATOM 3296 C CA . GLN A 1 440 ? 2.683 4.748 19.428 1.00 96.00 440 GLN A CA 1
ATOM 3297 C C . GLN A 1 440 ? 1.639 4.795 20.563 1.00 96.00 440 GLN A C 1
ATOM 3299 O O . GLN A 1 440 ? 1.096 3.744 20.912 1.00 96.00 440 GLN A O 1
ATOM 3304 N N . PRO A 1 441 ? 1.289 5.970 21.128 1.00 95.81 441 PRO A N 1
ATOM 3305 C CA . PRO A 1 441 ? 0.478 6.048 22.350 1.00 95.81 441 PRO A CA 1
ATOM 3306 C C . PRO A 1 441 ? -0.872 5.311 22.303 1.00 95.81 441 PRO A C 1
ATOM 3308 O O . PRO A 1 441 ? -1.218 4.602 23.248 1.00 95.81 441 PRO A O 1
ATOM 3311 N N . GLU A 1 442 ? -1.623 5.429 21.201 1.00 95.94 442 GLU A N 1
ATOM 3312 C CA . GLU A 1 442 ? -2.918 4.743 21.025 1.00 95.94 442 GLU A CA 1
ATOM 3313 C C . GLU A 1 442 ? -2.766 3.216 20.888 1.00 95.94 442 GLU A C 1
ATOM 3315 O O . GLU A 1 442 ? -3.623 2.441 21.327 1.00 95.94 442 GLU A O 1
ATOM 3320 N N . GLU A 1 443 ? -1.654 2.776 20.300 1.00 98.38 443 GLU A N 1
ATOM 3321 C CA . GLU A 1 443 ? -1.331 1.367 20.106 1.00 98.38 443 GLU A CA 1
ATOM 3322 C C . GLU A 1 443 ? -0.886 0.734 21.428 1.00 98.38 443 GLU A C 1
ATOM 3324 O O . GLU A 1 443 ? -1.406 -0.319 21.807 1.00 98.38 443 GLU A O 1
ATOM 3329 N N . GLN A 1 444 ? -0.011 1.415 22.175 1.00 98.31 444 GLN A N 1
ATOM 3330 C CA . GLN A 1 444 ? 0.435 0.996 23.500 1.00 98.31 444 GLN A CA 1
ATOM 3331 C C . GLN A 1 444 ? -0.724 0.934 24.507 1.00 98.31 444 GLN A C 1
ATOM 3333 O O . GLN A 1 444 ? -0.858 -0.089 25.184 1.00 98.31 444 GLN A O 1
ATOM 3338 N N . GLU A 1 445 ? -1.609 1.947 24.575 1.00 98.44 445 GLU A N 1
ATOM 3339 C CA . GLU A 1 445 ? -2.774 1.899 25.482 1.00 98.44 445 GLU A CA 1
ATOM 3340 C C . GLU A 1 445 ? -3.632 0.662 25.185 1.00 98.44 445 GLU A C 1
ATOM 3342 O O . GLU A 1 445 ? -4.021 -0.063 26.105 1.00 98.44 445 GLU A O 1
ATOM 3347 N N . ARG A 1 446 ? -3.894 0.365 23.903 1.00 98.69 446 ARG A N 1
ATOM 3348 C CA . ARG A 1 446 ? -4.646 -0.835 23.518 1.00 98.69 446 ARG A CA 1
ATOM 3349 C C . ARG A 1 446 ? -3.919 -2.116 23.927 1.00 98.69 446 ARG A C 1
ATOM 3351 O O . ARG A 1 446 ? -4.562 -3.000 24.491 1.00 98.69 446 ARG A O 1
ATOM 3358 N N . ILE A 1 447 ? -2.618 -2.233 23.656 1.00 98.81 447 ILE A N 1
ATOM 3359 C CA . ILE A 1 447 ? -1.820 -3.428 23.971 1.00 98.81 447 ILE A CA 1
ATOM 3360 C C . ILE A 1 447 ? -1.842 -3.720 25.477 1.00 98.81 447 ILE A C 1
ATOM 3362 O O . ILE A 1 447 ? -2.128 -4.852 25.877 1.00 98.81 447 ILE A O 1
ATOM 3366 N N . GLU A 1 448 ? -1.610 -2.708 26.315 1.00 98.31 448 GLU A N 1
ATOM 3367 C CA . GLU A 1 448 ? -1.608 -2.846 27.777 1.00 98.31 448 GLU A CA 1
ATOM 3368 C C . GLU A 1 448 ? -3.009 -3.156 28.327 1.00 98.31 448 GLU A C 1
ATOM 3370 O O . GLU A 1 448 ? -3.186 -4.067 29.140 1.00 98.31 448 GLU A O 1
ATOM 3375 N N . LYS A 1 449 ? -4.042 -2.478 27.816 1.00 98.19 449 LYS A N 1
ATOM 3376 C CA . LYS A 1 449 ? -5.458 -2.729 28.143 1.00 98.19 449 LYS A CA 1
ATOM 3377 C C . LYS A 1 449 ? -5.936 -4.118 27.711 1.00 98.19 449 LYS A C 1
ATOM 3379 O O . LYS A 1 449 ? -6.798 -4.699 28.372 1.00 98.19 449 LYS A O 1
ATOM 3384 N N . ALA A 1 450 ? -5.351 -4.674 26.651 1.00 98.38 450 ALA A N 1
ATOM 3385 C CA . ALA A 1 450 ? -5.556 -6.051 26.216 1.00 98.38 450 ALA A CA 1
ATOM 3386 C C . ALA A 1 450 ? -4.799 -7.090 27.069 1.00 98.38 450 ALA A C 1
ATOM 3388 O O . ALA A 1 450 ? -4.982 -8.293 26.859 1.00 98.38 450 ALA A O 1
ATOM 3389 N N . GLY A 1 451 ? -3.994 -6.653 28.046 1.00 97.75 451 GLY A N 1
ATOM 3390 C CA . GLY A 1 451 ? -3.199 -7.505 28.933 1.00 97.75 451 GLY A CA 1
ATOM 3391 C C . GLY A 1 451 ? -1.838 -7.918 28.366 1.00 97.75 451 GLY A C 1
ATOM 3392 O O . GLY A 1 451 ? -1.239 -8.861 28.882 1.00 97.75 451 GLY A O 1
ATOM 3393 N N . GLY A 1 452 ? -1.376 -7.257 27.302 1.00 97.81 452 GLY A N 1
ATOM 3394 C CA . GLY A 1 452 ? -0.011 -7.367 26.794 1.00 97.81 452 GLY A CA 1
ATOM 3395 C C . GLY A 1 452 ? 0.926 -6.324 27.405 1.00 97.81 452 GLY A C 1
ATOM 3396 O O . GLY A 1 452 ? 0.604 -5.642 28.376 1.00 97.81 452 GLY A O 1
ATOM 3397 N N . SER A 1 453 ? 2.104 -6.201 26.806 1.00 97.81 453 SER A N 1
ATOM 3398 C CA . SER A 1 453 ? 3.140 -5.226 27.144 1.00 97.81 453 SER A CA 1
ATOM 3399 C C . SER A 1 453 ? 3.863 -4.763 25.879 1.00 97.81 453 SER A C 1
ATOM 3401 O O . SER A 1 453 ? 3.908 -5.501 24.898 1.00 97.81 453 SER A O 1
ATOM 3403 N N . VAL A 1 454 ? 4.456 -3.571 25.894 1.00 98.25 454 VAL A N 1
ATOM 3404 C CA . VAL A 1 454 ? 5.377 -3.107 24.842 1.00 98.25 454 VAL A CA 1
ATOM 3405 C C . VAL A 1 454 ? 6.797 -3.174 25.394 1.00 98.25 454 VAL A C 1
ATOM 3407 O O . VAL A 1 454 ? 7.029 -2.811 26.547 1.00 98.25 454 VAL A O 1
ATOM 3410 N N . ARG A 1 455 ? 7.743 -3.715 24.619 1.00 96.50 455 ARG A N 1
ATOM 3411 C CA . ARG A 1 455 ? 9.137 -3.898 25.053 1.00 96.50 455 ARG A CA 1
ATOM 3412 C C . ARG A 1 455 ? 10.094 -3.587 23.919 1.00 96.50 455 ARG A C 1
ATOM 3414 O O . ARG A 1 455 ? 9.956 -4.159 22.841 1.00 96.50 455 ARG A O 1
ATOM 3421 N N . ASN A 1 456 ? 11.092 -2.758 24.192 1.00 93.44 456 ASN A N 1
ATOM 3422 C CA . ASN A 1 456 ? 12.183 -2.515 23.257 1.00 93.44 456 ASN A CA 1
ATOM 3423 C C . ASN A 1 456 ? 13.206 -3.652 23.399 1.00 93.44 456 ASN A C 1
ATOM 3425 O O . ASN A 1 456 ? 13.639 -3.954 24.512 1.00 93.44 456 ASN A O 1
ATOM 3429 N N . VAL A 1 457 ? 13.552 -4.300 22.287 1.00 90.44 457 VAL A N 1
ATOM 3430 C CA . VAL A 1 457 ? 14.545 -5.393 22.233 1.00 90.44 457 VAL A CA 1
ATOM 3431 C C . VAL A 1 457 ? 15.647 -5.012 21.245 1.00 90.44 457 VAL A C 1
ATOM 3433 O O . VAL A 1 457 ? 16.814 -4.894 21.601 1.00 90.44 457 VAL A O 1
ATOM 3436 N N . ASP A 1 458 ? 15.215 -4.763 20.017 1.00 89.44 458 ASP A N 1
ATOM 3437 C CA . ASP A 1 458 ? 15.910 -4.185 18.869 1.00 89.44 458 ASP A CA 1
ATOM 3438 C C . ASP A 1 458 ? 15.079 -2.997 18.346 1.00 89.44 458 ASP A C 1
ATOM 3440 O O . ASP A 1 458 ? 15.584 -1.888 18.207 1.00 89.44 458 ASP A O 1
ATOM 3444 N N . VAL A 1 459 ? 13.772 -3.223 18.195 1.00 91.31 459 VAL A N 1
ATOM 3445 C CA . VAL A 1 459 ? 12.696 -2.239 18.023 1.00 91.31 459 VAL A CA 1
ATOM 3446 C C . VAL A 1 459 ? 11.647 -2.422 19.131 1.00 91.31 459 VAL A C 1
ATOM 3448 O O . VAL A 1 459 ? 11.757 -3.334 19.961 1.00 91.31 459 VAL A O 1
ATOM 3451 N N . ALA A 1 460 ? 10.622 -1.568 19.164 1.00 95.62 460 ALA A N 1
ATOM 3452 C CA . ALA A 1 460 ? 9.468 -1.743 20.042 1.00 95.62 460 ALA A CA 1
ATOM 3453 C C . ALA A 1 460 ? 8.621 -2.946 19.595 1.00 95.62 460 ALA A C 1
ATOM 3455 O O . ALA A 1 460 ? 8.165 -3.003 18.456 1.00 95.62 460 ALA A O 1
ATOM 3456 N N . ARG A 1 461 ? 8.395 -3.916 20.490 1.00 98.19 461 ARG A N 1
ATOM 3457 C CA . ARG A 1 461 ? 7.675 -5.160 20.181 1.00 98.19 461 ARG A CA 1
ATOM 3458 C C . ARG A 1 461 ? 6.550 -5.470 21.166 1.00 98.19 461 ARG A C 1
ATOM 3460 O O . ARG A 1 461 ? 6.737 -5.395 22.384 1.00 98.19 461 ARG A O 1
ATOM 3467 N N . VAL A 1 462 ? 5.415 -5.936 20.641 1.00 98.19 462 VAL A N 1
ATOM 3468 C CA . VAL A 1 462 ? 4.304 -6.518 21.407 1.00 98.19 462 VAL A CA 1
ATOM 3469 C C . VAL A 1 462 ? 4.803 -7.761 22.143 1.00 98.19 462 VAL A C 1
ATOM 3471 O O . VAL A 1 462 ? 5.265 -8.727 21.535 1.00 98.19 462 VAL A O 1
ATOM 3474 N N . ASP A 1 463 ? 4.757 -7.699 23.470 1.00 97.38 463 ASP A N 1
ATOM 3475 C CA . ASP A 1 463 ? 5.279 -8.668 24.437 1.00 97.38 463 ASP A CA 1
ATOM 3476 C C . ASP A 1 463 ? 6.758 -9.062 24.248 1.00 97.38 463 ASP A C 1
ATOM 3478 O O . ASP A 1 463 ? 7.218 -10.067 24.792 1.00 97.38 463 ASP A O 1
ATOM 3482 N N . GLY A 1 464 ? 7.531 -8.235 23.530 1.00 96.12 464 GLY A N 1
ATOM 3483 C CA . GLY A 1 464 ? 8.912 -8.531 23.136 1.00 96.12 464 GLY A CA 1
ATOM 3484 C C . GLY A 1 464 ? 9.042 -9.465 21.925 1.00 96.12 464 GLY A C 1
ATOM 3485 O O . GLY A 1 464 ? 10.124 -9.997 21.701 1.00 96.12 464 GLY A O 1
ATOM 3486 N N . ILE A 1 465 ? 7.960 -9.693 21.169 1.00 96.44 465 ILE A N 1
ATOM 3487 C CA . ILE A 1 465 ? 7.901 -10.644 20.047 1.00 96.44 465 ILE A CA 1
ATOM 3488 C C . ILE A 1 465 ? 7.624 -9.930 18.714 1.00 96.44 465 ILE A C 1
ATOM 3490 O O . ILE A 1 465 ? 8.489 -9.913 17.838 1.00 96.44 465 ILE A O 1
ATOM 3494 N N . LEU A 1 466 ? 6.440 -9.335 18.540 1.00 95.62 466 LEU A N 1
ATOM 3495 C CA . LEU A 1 466 ? 6.000 -8.809 17.241 1.00 95.62 466 LEU A CA 1
ATOM 3496 C C . LEU A 1 466 ? 6.290 -7.307 17.108 1.00 95.62 466 LEU A C 1
ATOM 3498 O O . LEU A 1 466 ? 5.893 -6.545 17.980 1.00 95.62 466 LEU A O 1
ATOM 3502 N N . ALA A 1 467 ? 6.951 -6.881 16.027 1.00 96.44 467 ALA A N 1
ATOM 3503 C CA . ALA A 1 467 ? 7.288 -5.469 15.773 1.00 96.44 467 ALA A CA 1
ATOM 3504 C C . ALA A 1 467 ? 6.096 -4.609 15.303 1.00 96.44 467 ALA A C 1
ATOM 3506 O O . ALA A 1 467 ? 6.179 -3.389 15.319 1.00 96.44 467 ALA A O 1
ATOM 3507 N N . LEU A 1 468 ? 4.984 -5.246 14.933 1.00 97.62 468 LEU A N 1
ATOM 3508 C CA . LEU A 1 468 ? 3.748 -4.631 14.453 1.00 97.62 468 LEU A CA 1
ATOM 3509 C C . LEU A 1 468 ? 2.695 -4.557 15.562 1.00 97.62 468 LEU A C 1
ATOM 3511 O O . LEU A 1 468 ? 2.497 -5.520 16.306 1.00 97.62 468 LEU A O 1
ATOM 3515 N N . SER A 1 469 ? 1.949 -3.454 15.633 1.00 98.50 469 SER A N 1
ATOM 3516 C CA . SER A 1 469 ? 0.766 -3.352 16.503 1.00 98.50 469 SER A CA 1
ATOM 3517 C C . SER A 1 469 ? -0.546 -3.726 15.799 1.00 98.50 469 SER A C 1
ATOM 3519 O O . SER A 1 469 ? -1.540 -4.024 16.472 1.00 98.50 469 SER A O 1
ATOM 3521 N N . ARG A 1 470 ? -0.576 -3.735 14.459 1.00 98.88 470 ARG A N 1
ATOM 3522 C CA . ARG A 1 470 ? -1.746 -4.095 13.638 1.00 98.88 470 ARG A CA 1
ATOM 3523 C C . ARG A 1 470 ? -1.346 -5.004 12.478 1.00 98.88 470 ARG A C 1
ATOM 3525 O O . ARG A 1 470 ? -0.390 -4.703 11.776 1.00 98.88 470 ARG A O 1
ATOM 3532 N N . ALA A 1 471 ? -2.098 -6.086 12.290 1.00 98.81 471 ALA A N 1
ATOM 3533 C CA . ALA A 1 471 ? -1.868 -7.106 11.266 1.00 98.81 471 ALA A CA 1
ATOM 3534 C C . ALA A 1 471 ? -3.121 -7.981 11.065 1.00 98.81 471 ALA A C 1
ATOM 3536 O O . ALA A 1 471 ? -3.923 -8.170 11.993 1.00 98.81 471 ALA A O 1
ATOM 3537 N N . PHE A 1 472 ? -3.264 -8.565 9.876 1.00 98.88 472 PHE A N 1
ATOM 3538 C CA . PHE A 1 472 ? -4.104 -9.745 9.647 1.00 98.88 472 PHE A CA 1
ATOM 3539 C C . PHE A 1 472 ? -3.429 -10.994 10.231 1.00 98.88 472 PHE A C 1
ATOM 3541 O O . PHE A 1 472 ? -2.211 -11.033 10.365 1.00 98.88 472 PHE A O 1
ATOM 3548 N N . GLY A 1 473 ? -4.194 -12.030 10.585 1.00 98.31 473 GLY A N 1
ATOM 3549 C CA . GLY A 1 473 ? -3.630 -13.266 11.142 1.00 98.31 473 GLY A CA 1
ATOM 3550 C C . GLY A 1 473 ? -3.201 -13.094 12.602 1.00 98.31 473 GLY A C 1
ATOM 3551 O O . GLY A 1 473 ? -4.032 -12.707 13.421 1.00 98.31 473 GLY A O 1
ATOM 3552 N N . ASP A 1 474 ? -1.949 -13.405 12.959 1.00 98.00 474 ASP A N 1
ATOM 3553 C CA . ASP A 1 474 ? -1.375 -13.202 14.311 1.00 98.00 474 ASP A CA 1
ATOM 3554 C C . ASP A 1 474 ? -2.237 -13.754 15.468 1.00 98.00 474 ASP A C 1
ATOM 3556 O O . ASP A 1 474 ? -2.375 -13.164 16.544 1.00 98.00 474 ASP A O 1
ATOM 3560 N N . SER A 1 475 ? -2.841 -14.924 15.240 1.00 96.75 475 SER A N 1
ATOM 3561 C CA . SER A 1 475 ? -3.859 -15.532 16.117 1.00 96.75 475 SER A CA 1
ATOM 3562 C C . SER A 1 475 ? -3.518 -15.542 17.620 1.00 96.75 475 SER A C 1
ATOM 3564 O O . SER A 1 475 ? -4.398 -15.280 18.439 1.00 96.75 475 SER A O 1
ATOM 3566 N N . GLU A 1 476 ? -2.255 -15.781 18.001 1.00 96.19 476 GLU A N 1
ATOM 3567 C CA . GLU A 1 476 ? -1.762 -15.773 19.395 1.00 96.19 476 GLU A CA 1
ATOM 3568 C C . GLU A 1 476 ? -2.020 -14.433 20.114 1.00 96.19 476 GLU A C 1
ATOM 3570 O O . GLU A 1 476 ? -2.328 -14.395 21.310 1.00 96.19 476 GLU A O 1
ATOM 3575 N N . PHE A 1 477 ? -1.956 -13.313 19.394 1.00 97.75 477 PHE A N 1
ATOM 3576 C CA . PHE A 1 477 ? -2.147 -11.972 19.948 1.00 97.75 477 PHE A CA 1
ATOM 3577 C C . PHE A 1 477 ? -3.626 -11.572 20.082 1.00 97.75 477 PHE A C 1
ATOM 3579 O O . PHE A 1 477 ? -3.927 -10.619 20.807 1.00 97.75 477 PHE A O 1
ATOM 3586 N N . LYS A 1 478 ? -4.538 -12.348 19.474 1.00 97.62 478 LYS A N 1
ATOM 3587 C CA . LYS A 1 478 ? -5.989 -12.096 19.365 1.00 97.62 478 LYS A CA 1
ATOM 3588 C C . LYS A 1 478 ? -6.865 -12.995 20.258 1.00 97.62 478 LYS A C 1
ATOM 3590 O O . LYS A 1 478 ? -8.070 -13.112 20.045 1.00 97.62 478 LYS A O 1
ATOM 3595 N N . MET A 1 479 ? -6.276 -13.643 21.268 1.00 95.38 479 MET A N 1
ATOM 3596 C CA . MET A 1 479 ? -6.957 -14.630 22.128 1.00 95.38 479 MET A CA 1
ATOM 3597 C C . MET A 1 479 ? -7.620 -14.070 23.405 1.00 95.38 479 MET A C 1
ATOM 3599 O O . MET A 1 479 ? -8.074 -14.859 24.240 1.00 95.38 479 MET A O 1
ATOM 3603 N N . ASN A 1 480 ? -7.698 -12.749 23.614 1.00 96.62 480 ASN A N 1
ATOM 3604 C CA . ASN A 1 480 ? -8.352 -12.195 24.804 1.00 96.62 480 ASN A CA 1
ATOM 3605 C C . ASN A 1 480 ? -9.883 -12.267 24.663 1.00 96.62 480 ASN A C 1
ATOM 3607 O O . ASN A 1 480 ? -10.532 -11.340 24.183 1.00 96.62 480 ASN A O 1
ATOM 3611 N N . ALA A 1 481 ? -10.460 -13.373 25.139 1.00 93.50 481 ALA A N 1
ATOM 3612 C CA . ALA A 1 481 ? -11.898 -13.654 25.115 1.00 93.50 481 ALA A CA 1
ATOM 3613 C C . ALA A 1 481 ? -12.768 -12.703 25.971 1.00 93.50 481 ALA A C 1
ATOM 3615 O O . ALA A 1 481 ? -13.992 -12.835 25.967 1.00 93.50 481 ALA A O 1
ATOM 3616 N N . GLY A 1 482 ? -12.165 -11.775 26.723 1.00 96.62 482 GLY A N 1
ATOM 3617 C CA . GLY A 1 482 ? -12.873 -10.699 27.422 1.00 96.62 482 GLY A CA 1
ATOM 3618 C C . GLY A 1 482 ? -13.084 -9.437 26.578 1.00 96.62 482 GLY A C 1
ATOM 3619 O O . GLY A 1 482 ? -13.801 -8.543 27.021 1.00 96.62 482 GLY A O 1
ATOM 3620 N N . LEU A 1 483 ? -12.472 -9.354 25.390 1.00 98.06 483 LEU A N 1
ATOM 3621 C CA . LEU A 1 483 ? -12.444 -8.164 24.538 1.00 98.06 483 LEU A CA 1
ATOM 3622 C C . LEU A 1 483 ? -12.901 -8.483 23.101 1.00 98.06 483 LEU A C 1
ATOM 3624 O O . LEU A 1 483 ? -12.731 -9.612 22.634 1.00 98.06 483 LEU A O 1
ATOM 3628 N N . PRO A 1 484 ? -13.484 -7.511 22.375 1.00 98.19 484 PRO A N 1
ATOM 3629 C CA . PRO A 1 484 ? -13.807 -7.669 20.957 1.00 98.19 484 PRO A CA 1
ATOM 3630 C C . PRO A 1 484 ? -12.540 -7.743 20.073 1.00 98.19 484 PRO A C 1
ATOM 3632 O O . PRO A 1 484 ? -11.441 -7.425 20.541 1.00 98.19 484 PRO A O 1
ATOM 3635 N N . PRO A 1 485 ? -12.661 -8.141 18.788 1.00 97.94 485 PRO A N 1
ATOM 3636 C CA . PRO A 1 485 ? -11.528 -8.225 17.858 1.00 97.94 485 PRO A CA 1
ATOM 3637 C C . PRO A 1 485 ? -10.777 -6.902 17.640 1.00 97.94 485 PRO A C 1
ATOM 3639 O O . PRO A 1 485 ? -9.578 -6.919 17.389 1.00 97.94 485 PRO A O 1
ATOM 3642 N N . ASP A 1 486 ? -11.450 -5.756 17.781 1.00 98.12 486 ASP A N 1
ATOM 3643 C CA . ASP A 1 486 ? -10.860 -4.418 17.641 1.00 98.12 486 ASP A CA 1
ATOM 3644 C C . ASP A 1 486 ? -10.196 -3.881 18.924 1.00 98.12 486 ASP A C 1
ATOM 3646 O O . ASP A 1 486 ? -9.722 -2.747 18.943 1.00 98.12 486 ASP A O 1
ATOM 3650 N N . GLN A 1 487 ? -10.129 -4.688 19.989 1.00 98.44 487 GLN A N 1
ATOM 3651 C CA . GLN A 1 487 ? -9.475 -4.352 21.265 1.00 98.44 487 GLN A CA 1
ATOM 3652 C C . GLN A 1 487 ? -8.498 -5.450 21.726 1.00 98.44 487 GLN A C 1
ATOM 3654 O O . GLN A 1 487 ? -8.194 -5.566 22.910 1.00 98.44 487 GLN A O 1
ATOM 3659 N N . GLN A 1 488 ? -8.009 -6.274 20.798 1.00 98.62 488 GLN A N 1
ATOM 3660 C CA . GLN A 1 488 ? -6.929 -7.231 21.054 1.00 98.62 488 GLN A CA 1
ATOM 3661 C C . GLN A 1 488 ? -5.558 -6.530 21.097 1.00 98.62 488 GLN A C 1
ATOM 3663 O O . GLN A 1 488 ? -5.450 -5.346 20.774 1.00 98.62 488 GLN A O 1
ATOM 3668 N N . ARG A 1 489 ? -4.494 -7.261 21.467 1.00 98.44 489 ARG A N 1
ATOM 3669 C CA . ARG A 1 489 ? -3.117 -6.723 21.453 1.00 98.44 489 ARG A CA 1
ATOM 3670 C C . ARG A 1 489 ? -2.740 -6.273 20.035 1.00 98.44 489 ARG A C 1
ATOM 3672 O O . ARG A 1 489 ? -2.419 -5.109 19.813 1.00 98.44 489 ARG A O 1
ATOM 3679 N N . VAL A 1 490 ? -2.894 -7.190 19.080 1.00 98.69 490 VAL A N 1
ATOM 3680 C CA . VAL A 1 490 ? -2.748 -6.951 17.637 1.00 98.69 490 VAL A CA 1
ATOM 3681 C C . VAL A 1 490 ? -4.132 -6.988 17.000 1.00 98.69 490 VAL A C 1
ATOM 3683 O O . VAL A 1 490 ? -4.903 -7.901 17.291 1.00 98.69 490 VAL A O 1
ATOM 3686 N N . ILE A 1 491 ? -4.463 -6.019 16.145 1.00 98.88 491 ILE A N 1
ATOM 3687 C CA . ILE A 1 491 ? -5.799 -5.893 15.532 1.00 98.88 491 ILE A CA 1
ATOM 3688 C C . ILE A 1 491 ? -5.723 -5.757 14.008 1.00 98.88 491 ILE A C 1
ATOM 3690 O O . ILE A 1 491 ? -4.805 -5.132 13.488 1.00 98.88 491 ILE A O 1
ATOM 3694 N N . ALA A 1 492 ? -6.728 -6.271 13.295 1.00 98.75 492 ALA A N 1
ATOM 3695 C CA . ALA A 1 492 ? -6.911 -6.063 11.853 1.00 98.75 492 ALA A CA 1
ATOM 3696 C C . ALA A 1 492 ? -7.838 -4.862 11.557 1.00 98.75 492 ALA A C 1
ATOM 3698 O O . ALA A 1 492 ? -8.735 -4.931 10.717 1.00 98.75 492 ALA A O 1
ATOM 3699 N N . VAL A 1 493 ? -7.668 -3.764 12.304 1.00 98.81 493 VAL A N 1
ATOM 3700 C CA . VAL A 1 493 ? -8.434 -2.521 12.113 1.00 98.81 493 VAL A CA 1
ATOM 3701 C C . VAL A 1 493 ? -7.583 -1.525 11.329 1.00 98.81 493 VAL A C 1
ATOM 3703 O O . VAL A 1 493 ? -6.544 -1.098 11.842 1.00 98.81 493 VAL A O 1
ATOM 3706 N N . PRO A 1 494 ? -8.010 -1.116 10.125 1.00 98.62 494 PRO A N 1
ATOM 3707 C CA . PRO A 1 494 ? -7.263 -0.155 9.338 1.00 98.62 494 PRO A CA 1
ATOM 3708 C C . PRO A 1 494 ? -7.365 1.257 9.920 1.00 98.62 494 PRO A C 1
ATOM 3710 O O . PRO A 1 494 ? -8.419 1.662 10.417 1.00 98.62 494 PRO A O 1
ATOM 3713 N N . GLU A 1 495 ? -6.301 2.045 9.776 1.00 98.00 495 GLU A N 1
ATOM 3714 C CA . GLU A 1 495 ? -6.485 3.488 9.608 1.00 98.00 495 GLU A CA 1
ATOM 3715 C C . GLU A 1 495 ? -7.053 3.735 8.202 1.00 98.00 495 GLU A C 1
ATOM 3717 O O . GLU A 1 495 ? -6.548 3.165 7.235 1.00 98.00 495 GLU A O 1
ATOM 3722 N N . VAL A 1 496 ? -8.103 4.557 8.077 1.00 98.00 496 VAL A N 1
ATOM 3723 C CA . VAL A 1 496 ? -8.760 4.846 6.790 1.00 98.00 496 VAL A CA 1
ATOM 3724 C C . VAL A 1 496 ? -8.700 6.341 6.484 1.00 98.00 496 VAL A C 1
ATOM 3726 O O . VAL A 1 496 ? -9.297 7.155 7.190 1.00 98.00 496 VAL A O 1
ATOM 3729 N N . ARG A 1 497 ? -8.005 6.696 5.400 1.00 97.94 497 ARG A N 1
ATOM 3730 C CA . ARG A 1 497 ? -7.818 8.071 4.904 1.00 97.94 497 ARG A CA 1
ATOM 3731 C C . ARG A 1 497 ? -8.300 8.188 3.463 1.00 97.94 497 ARG A C 1
ATOM 3733 O O . ARG A 1 497 ? -8.379 7.193 2.752 1.00 97.94 497 ARG A O 1
ATOM 3740 N N . THR A 1 498 ? -8.660 9.388 3.010 1.00 98.31 498 THR A N 1
ATOM 3741 C CA . THR A 1 498 ? -9.114 9.615 1.625 1.00 98.31 498 THR A CA 1
ATOM 3742 C C . THR A 1 498 ? -8.394 10.803 1.007 1.00 98.31 498 THR A C 1
ATOM 3744 O O . THR A 1 498 ? -8.313 11.865 1.614 1.00 98.31 498 THR A O 1
ATOM 3747 N N . PHE A 1 499 ? -7.901 10.638 -0.218 1.00 98.69 499 PHE A N 1
ATOM 3748 C CA . PHE A 1 499 ? -7.135 11.641 -0.958 1.00 98.69 499 PHE A CA 1
ATOM 3749 C C . PHE A 1 499 ? -7.679 11.816 -2.380 1.00 98.69 499 PHE A C 1
ATOM 3751 O O . PHE A 1 499 ? -8.482 11.005 -2.849 1.00 98.69 499 PHE A O 1
ATOM 3758 N N . TYR A 1 500 ? -7.215 12.842 -3.101 1.00 98.44 500 TYR A N 1
ATOM 3759 C CA . TYR A 1 500 ? -7.488 12.992 -4.536 1.00 98.44 500 TYR A CA 1
ATOM 3760 C C . TYR A 1 500 ? -6.218 13.009 -5.401 1.00 98.44 500 TYR A C 1
ATOM 3762 O O . TYR A 1 500 ? -5.251 13.732 -5.134 1.00 98.44 500 TYR A O 1
ATOM 3770 N N . ALA A 1 501 ? -6.263 12.249 -6.496 1.00 98.44 501 ALA A N 1
ATOM 3771 C CA . ALA A 1 501 ? -5.233 12.188 -7.525 1.00 98.44 501 ALA A CA 1
ATOM 3772 C C . ALA A 1 501 ? -5.696 12.843 -8.834 1.00 98.44 501 ALA A C 1
ATOM 3774 O O . ALA A 1 501 ? -6.880 12.864 -9.188 1.00 98.44 501 ALA A O 1
ATOM 3775 N N . LYS A 1 502 ? -4.737 13.397 -9.568 1.00 96.38 502 LYS A N 1
ATOM 3776 C CA . LYS A 1 502 ? -4.869 13.960 -10.914 1.00 96.38 502 LYS A CA 1
ATOM 3777 C C . LYS A 1 502 ? -4.410 12.906 -11.933 1.00 96.38 502 LYS A C 1
ATOM 3779 O O . LYS A 1 502 ? -3.562 12.084 -11.595 1.00 96.38 502 LYS A O 1
ATOM 3784 N N . PRO A 1 503 ? -4.842 12.979 -13.206 1.00 95.50 503 PRO A N 1
ATOM 3785 C CA . PRO A 1 503 ? -4.325 12.127 -14.289 1.00 95.50 503 PRO A CA 1
ATOM 3786 C C . PRO A 1 503 ? -2.810 12.207 -14.559 1.00 95.50 503 PRO A C 1
ATOM 3788 O O . PRO A 1 503 ? -2.326 11.558 -15.477 1.00 95.50 503 PRO A O 1
ATOM 3791 N N . THR A 1 504 ? -2.080 13.063 -13.842 1.00 95.56 504 THR A N 1
ATOM 3792 C CA . THR A 1 504 ? -0.635 13.293 -13.982 1.00 95.56 504 THR A CA 1
ATOM 3793 C C . THR A 1 504 ? 0.165 12.871 -12.748 1.00 95.56 504 THR A C 1
ATOM 3795 O O . THR A 1 504 ? 1.381 13.028 -12.752 1.00 95.56 504 THR A O 1
ATOM 3798 N N . ASP A 1 505 ? -0.498 12.387 -11.697 1.00 97.88 505 ASP A N 1
ATOM 3799 C CA . ASP A 1 505 ? 0.167 11.855 -10.507 1.00 97.88 505 ASP A CA 1
ATOM 3800 C C . ASP A 1 505 ? 0.507 10.360 -10.708 1.00 97.88 505 ASP A C 1
ATOM 3802 O O . ASP A 1 505 ? -0.024 9.705 -11.612 1.00 97.88 505 ASP A O 1
ATOM 3806 N N . VAL A 1 506 ? 1.364 9.804 -9.849 1.00 98.69 506 VAL A N 1
ATOM 3807 C CA . VAL A 1 506 ? 1.691 8.368 -9.805 1.00 98.69 506 VAL A CA 1
ATOM 3808 C C . VAL A 1 506 ? 1.458 7.849 -8.391 1.00 98.69 506 VAL A C 1
ATOM 3810 O O . VAL A 1 506 ? 2.017 8.377 -7.434 1.00 98.69 506 VAL A O 1
ATOM 3813 N N . LEU A 1 507 ? 0.626 6.820 -8.245 1.00 98.94 507 LEU A N 1
ATOM 3814 C CA . LEU A 1 507 ? 0.427 6.125 -6.973 1.00 98.94 507 LEU A CA 1
ATOM 3815 C C . LEU A 1 507 ? 1.522 5.065 -6.799 1.00 98.94 507 LEU A C 1
ATOM 3817 O O . LEU A 1 507 ? 1.723 4.248 -7.697 1.00 98.94 507 LEU A O 1
ATOM 3821 N N . MET A 1 508 ? 2.179 5.057 -5.642 1.00 98.88 508 MET A N 1
ATOM 3822 C CA . MET A 1 508 ? 3.128 4.029 -5.217 1.00 98.88 508 MET A CA 1
ATOM 3823 C C . MET A 1 508 ? 2.608 3.319 -3.963 1.00 98.88 508 MET A C 1
ATOM 3825 O O . MET A 1 508 ? 2.190 3.986 -3.016 1.00 98.88 508 MET A O 1
ATOM 3829 N N . LEU A 1 509 ? 2.679 1.987 -3.950 1.00 98.94 509 LEU A N 1
ATOM 3830 C CA . LEU A 1 509 ? 2.600 1.140 -2.751 1.00 98.94 509 LEU A CA 1
ATOM 3831 C C . LEU A 1 509 ? 3.911 0.345 -2.646 1.00 98.94 509 LEU A C 1
ATOM 3833 O O . LEU A 1 509 ? 4.425 -0.087 -3.678 1.00 98.94 509 LEU A O 1
ATOM 3837 N N . ALA A 1 510 ? 4.413 0.101 -1.437 1.00 98.88 510 ALA A N 1
ATOM 3838 C CA . ALA A 1 510 ? 5.533 -0.812 -1.181 1.00 98.88 510 ALA A CA 1
ATOM 3839 C C . ALA A 1 510 ? 5.482 -1.392 0.244 1.00 98.88 510 ALA A C 1
ATOM 3841 O O . ALA A 1 510 ? 4.843 -0.804 1.120 1.00 98.88 510 ALA A O 1
ATOM 3842 N N . CYS A 1 511 ? 6.155 -2.526 0.465 1.00 98.69 511 CYS A N 1
ATOM 3843 C CA . CYS A 1 511 ? 6.432 -3.035 1.813 1.00 98.69 511 CYS A CA 1
ATOM 3844 C C . CYS A 1 511 ? 7.517 -2.199 2.520 1.00 98.69 511 CYS A C 1
ATOM 3846 O O . CYS A 1 511 ? 8.096 -1.273 1.936 1.00 98.69 511 CYS A O 1
ATOM 3848 N N . ASP A 1 512 ? 7.782 -2.513 3.786 1.00 97.88 512 ASP A N 1
ATOM 3849 C CA . ASP A 1 512 ? 8.809 -1.866 4.604 1.00 97.88 512 ASP A CA 1
ATOM 3850 C C . ASP A 1 512 ? 10.225 -2.042 4.022 1.00 97.88 512 ASP A C 1
ATOM 3852 O O . ASP A 1 512 ? 10.992 -1.082 4.037 1.00 97.88 512 ASP A O 1
ATOM 3856 N N . GLY A 1 513 ? 10.544 -3.185 3.402 1.00 98.06 513 GLY A N 1
ATOM 3857 C CA . GLY A 1 513 ? 11.849 -3.495 2.796 1.00 98.06 513 GLY A CA 1
ATOM 3858 C C . GLY A 1 513 ? 12.357 -2.499 1.738 1.00 98.06 513 GLY A C 1
ATOM 3859 O O . GLY A 1 513 ? 13.564 -2.371 1.532 1.00 98.06 513 GLY A O 1
ATOM 3860 N N . LEU A 1 514 ? 11.475 -1.713 1.100 1.00 98.38 514 LEU A N 1
ATOM 3861 C CA . LEU A 1 514 ? 11.893 -0.598 0.229 1.00 98.38 514 LEU A CA 1
ATOM 3862 C C . LEU A 1 514 ? 12.466 0.595 1.026 1.00 98.38 514 LEU A C 1
ATOM 3864 O O . LEU A 1 514 ? 13.276 1.359 0.501 1.00 98.38 514 LEU A O 1
ATOM 3868 N N . PHE A 1 515 ? 12.027 0.766 2.273 1.00 97.50 515 PHE A N 1
ATOM 3869 C CA . PHE A 1 515 ? 12.334 1.893 3.158 1.00 97.50 515 PHE A CA 1
ATOM 3870 C C . PHE A 1 515 ? 13.200 1.521 4.379 1.00 97.50 515 PHE A C 1
ATOM 3872 O O . PHE A 1 515 ? 13.698 2.422 5.051 1.00 97.50 515 PHE A O 1
ATOM 3879 N N . GLU A 1 516 ? 13.385 0.228 4.668 1.00 93.00 516 GLU A N 1
ATOM 3880 C CA . GLU A 1 516 ? 14.302 -0.312 5.687 1.00 93.00 516 GLU A CA 1
ATOM 3881 C C . GLU A 1 516 ? 15.734 0.267 5.585 1.00 93.00 516 GLU A C 1
ATOM 3883 O O . GLU A 1 516 ? 16.326 0.570 6.629 1.00 93.00 516 GLU A O 1
ATOM 3888 N N . PRO A 1 517 ? 16.331 0.476 4.387 1.00 93.75 517 PRO A N 1
ATOM 3889 C CA . PRO A 1 517 ? 17.696 0.977 4.305 1.00 93.75 517 PRO A CA 1
ATOM 3890 C C . PRO A 1 517 ? 17.825 2.408 4.838 1.00 93.75 517 PRO A C 1
ATOM 3892 O O . PRO A 1 517 ? 17.179 3.337 4.352 1.00 93.75 517 PRO A O 1
ATOM 3895 N N . ASN A 1 518 ? 18.722 2.612 5.807 1.00 82.00 518 ASN A N 1
ATOM 3896 C CA . ASN A 1 518 ? 18.918 3.909 6.456 1.00 82.00 518 ASN A CA 1
ATOM 3897 C C . ASN A 1 518 ? 19.198 5.031 5.429 1.00 82.00 518 ASN A C 1
ATOM 3899 O O . ASN A 1 518 ? 20.199 5.006 4.709 1.00 82.00 518 ASN A O 1
ATOM 3903 N N . GLY A 1 519 ? 18.297 6.016 5.381 1.00 85.50 519 GLY A N 1
ATOM 3904 C CA . GLY A 1 519 ? 18.303 7.130 4.430 1.00 85.50 519 GLY A CA 1
ATOM 3905 C C . GLY A 1 519 ? 17.299 7.003 3.276 1.00 85.50 519 GLY A C 1
ATOM 3906 O O . GLY A 1 519 ? 17.014 8.016 2.635 1.00 85.50 519 GLY A O 1
ATOM 3907 N N . MET A 1 520 ? 16.706 5.826 3.039 1.00 93.62 520 MET A N 1
ATOM 3908 C CA . MET A 1 520 ? 15.631 5.609 2.056 1.00 93.62 520 MET A CA 1
ATOM 3909 C C . MET A 1 520 ? 14.244 5.969 2.615 1.00 93.62 520 MET A C 1
ATOM 3911 O O . MET A 1 520 ? 13.274 5.231 2.481 1.00 93.62 520 MET A O 1
ATOM 3915 N N . ASP A 1 521 ? 14.134 7.149 3.229 1.00 94.44 521 ASP A N 1
ATOM 3916 C CA . ASP A 1 521 ? 12.848 7.684 3.679 1.00 94.44 521 ASP A CA 1
ATOM 3917 C C . ASP A 1 521 ? 11.921 8.085 2.516 1.00 94.44 521 ASP A C 1
ATOM 3919 O O . ASP A 1 521 ? 12.312 8.136 1.345 1.00 94.44 521 ASP A O 1
ATOM 3923 N N . TRP A 1 522 ? 10.679 8.439 2.862 1.00 97.06 522 TRP A N 1
ATOM 3924 C CA . TRP A 1 522 ? 9.643 8.912 1.942 1.00 97.06 522 TRP A CA 1
ATOM 3925 C C . TRP A 1 522 ? 10.141 9.939 0.913 1.00 97.06 522 TRP A C 1
ATOM 3927 O O . TRP A 1 522 ? 9.767 9.876 -0.259 1.00 97.06 522 TRP A O 1
ATOM 3937 N N . LYS A 1 523 ? 10.986 10.895 1.323 1.00 96.75 523 LYS A N 1
ATOM 3938 C CA . LYS A 1 523 ? 11.482 11.935 0.417 1.00 96.75 523 LYS A CA 1
ATOM 3939 C C . LYS A 1 523 ? 12.561 11.390 -0.518 1.00 96.75 523 LYS A C 1
ATOM 3941 O O . LYS A 1 523 ? 12.566 11.745 -1.693 1.00 96.75 523 LYS A O 1
ATOM 3946 N N . TYR A 1 524 ? 13.451 10.532 -0.020 1.00 96.88 524 TYR A N 1
ATOM 3947 C CA . TYR A 1 524 ? 14.483 9.899 -0.844 1.00 96.88 524 TYR A CA 1
ATOM 3948 C C . TYR A 1 524 ? 13.865 8.973 -1.899 1.00 96.88 524 TYR A C 1
ATOM 3950 O O . TYR A 1 524 ? 14.215 9.067 -3.074 1.00 96.88 524 TYR A O 1
ATOM 3958 N N . VAL A 1 525 ? 12.888 8.148 -1.507 1.00 98.25 525 VAL A N 1
ATOM 3959 C CA . VAL A 1 525 ? 12.162 7.249 -2.418 1.00 98.25 525 VAL A CA 1
ATOM 3960 C C . VAL A 1 525 ? 11.378 8.034 -3.479 1.00 98.25 525 VAL A C 1
ATOM 3962 O O . VAL A 1 525 ? 11.431 7.666 -4.651 1.00 98.25 525 VAL A O 1
ATOM 3965 N N . ASN A 1 526 ? 10.738 9.160 -3.128 1.00 98.31 526 ASN A N 1
ATOM 3966 C CA . ASN A 1 526 ? 10.138 10.066 -4.118 1.00 98.31 526 ASN A CA 1
ATOM 3967 C C . ASN A 1 526 ? 11.176 10.631 -5.102 1.00 98.31 526 ASN A C 1
ATOM 3969 O O . ASN A 1 52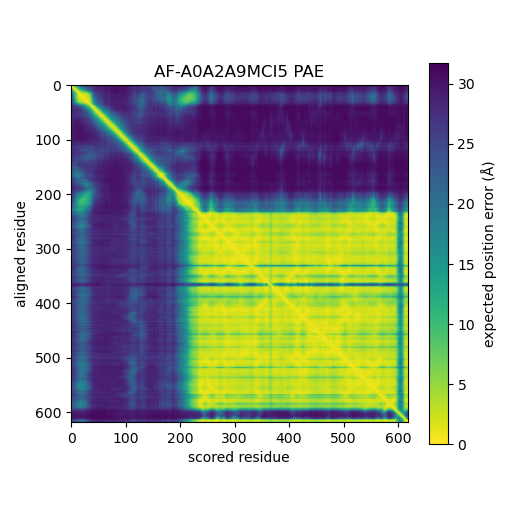6 ? 10.979 10.551 -6.315 1.00 98.31 526 ASN A O 1
ATOM 3973 N N . ASP A 1 527 ? 12.267 11.214 -4.595 1.00 97.62 527 ASP A N 1
ATOM 3974 C CA . ASP A 1 527 ? 13.294 11.848 -5.431 1.00 97.62 527 ASP A CA 1
ATOM 3975 C C . ASP A 1 527 ? 13.906 10.835 -6.419 1.00 97.62 527 ASP A C 1
ATOM 3977 O O . ASP A 1 527 ? 14.089 11.140 -7.600 1.00 97.62 527 ASP A O 1
ATOM 3981 N N . LEU A 1 528 ? 14.163 9.613 -5.941 1.00 97.69 528 LEU A N 1
ATOM 3982 C CA . LEU A 1 528 ? 14.696 8.498 -6.717 1.00 97.69 528 LEU A CA 1
ATOM 3983 C C . LEU A 1 528 ? 13.692 7.977 -7.755 1.00 97.69 528 LEU A C 1
ATOM 3985 O O . LEU A 1 528 ? 14.049 7.792 -8.917 1.00 97.69 528 LEU A O 1
ATOM 3989 N N . ALA A 1 529 ? 12.426 7.794 -7.374 1.00 98.06 529 ALA A N 1
ATOM 3990 C CA . ALA A 1 529 ? 11.380 7.345 -8.288 1.00 98.06 529 ALA A CA 1
ATOM 3991 C C . ALA A 1 529 ? 11.112 8.368 -9.401 1.00 98.06 529 ALA A C 1
ATOM 3993 O O . ALA A 1 529 ? 10.983 7.990 -10.564 1.00 98.06 529 ALA A O 1
ATOM 3994 N N . MET A 1 530 ? 11.096 9.666 -9.083 1.00 97.56 530 MET A N 1
ATOM 3995 C CA . MET A 1 530 ? 10.966 10.726 -10.089 1.00 97.56 530 MET A CA 1
ATOM 3996 C C . MET A 1 530 ? 12.179 10.777 -11.031 1.00 97.56 530 MET A C 1
ATOM 3998 O O . MET A 1 530 ? 12.005 10.985 -12.235 1.00 97.56 530 MET A O 1
ATOM 4002 N N . ALA A 1 531 ? 13.392 10.536 -10.519 1.00 97.19 531 ALA A N 1
ATOM 4003 C CA . ALA A 1 531 ? 14.591 10.416 -11.345 1.00 97.19 531 ALA A CA 1
ATOM 4004 C C . ALA A 1 531 ? 14.529 9.195 -12.280 1.00 97.19 531 ALA A C 1
ATOM 4006 O O . ALA A 1 531 ? 14.777 9.339 -13.478 1.00 97.19 531 ALA A O 1
ATOM 4007 N N . GLU A 1 532 ? 14.133 8.019 -11.788 1.00 97.31 532 GLU A N 1
ATOM 4008 C CA . GLU A 1 532 ? 14.089 6.807 -12.613 1.00 97.31 532 GLU A CA 1
ATOM 4009 C C . GLU A 1 532 ? 12.917 6.764 -13.594 1.00 97.31 532 GLU A C 1
ATOM 4011 O O . GLU A 1 532 ? 13.101 6.333 -14.731 1.00 97.31 532 GLU A O 1
ATOM 4016 N N . LEU A 1 533 ? 11.759 7.334 -13.252 1.00 95.81 533 LEU A N 1
ATOM 4017 C CA . LEU A 1 533 ? 10.688 7.580 -14.224 1.00 95.81 533 LEU A CA 1
ATOM 4018 C C . LEU A 1 533 ? 11.152 8.508 -15.361 1.00 95.81 533 LEU A C 1
ATOM 4020 O O . LEU A 1 533 ? 10.748 8.319 -16.511 1.00 95.81 533 LEU A O 1
ATOM 4024 N N . GLN A 1 534 ? 12.030 9.478 -15.081 1.00 94.69 534 GLN A N 1
ATOM 4025 C CA . GLN A 1 534 ? 12.638 10.319 -16.114 1.00 94.69 534 GLN A CA 1
ATOM 4026 C C . GLN A 1 534 ? 13.708 9.562 -16.927 1.00 94.69 534 GLN A C 1
ATOM 4028 O O . GLN A 1 534 ? 13.697 9.645 -18.160 1.00 94.69 534 GLN A O 1
ATOM 4033 N N . ASN A 1 535 ? 14.608 8.826 -16.267 1.00 94.12 535 ASN A N 1
ATOM 4034 C CA . ASN A 1 535 ? 15.709 8.088 -16.899 1.00 94.12 535 ASN A CA 1
ATOM 4035 C C . ASN A 1 535 ? 15.205 6.951 -17.800 1.00 94.12 535 ASN A C 1
ATOM 4037 O O . ASN A 1 535 ? 15.703 6.786 -18.911 1.00 94.12 535 ASN A O 1
ATOM 4041 N N . ALA A 1 536 ? 14.168 6.234 -17.365 1.00 92.44 536 ALA A N 1
ATOM 4042 C CA . ALA A 1 536 ? 13.495 5.169 -18.108 1.00 92.44 536 ALA A CA 1
ATOM 4043 C C . ALA A 1 536 ? 12.487 5.689 -19.162 1.00 92.44 536 ALA A C 1
ATOM 4045 O O . ALA A 1 536 ? 11.663 4.935 -19.676 1.00 92.44 536 ALA A O 1
ATOM 4046 N N . ASN A 1 537 ? 12.482 6.995 -19.469 1.00 93.44 537 ASN A N 1
ATOM 4047 C CA . ASN A 1 537 ? 11.544 7.639 -20.403 1.00 93.44 537 ASN A CA 1
ATOM 4048 C C . ASN A 1 537 ? 10.043 7.363 -20.120 1.00 93.44 537 ASN A C 1
ATOM 4050 O O . ASN A 1 537 ? 9.223 7.382 -21.039 1.00 93.44 537 ASN A O 1
ATOM 4054 N N . GLY A 1 538 ? 9.672 7.149 -18.854 1.00 90.88 538 GLY A N 1
ATOM 4055 C CA . GLY A 1 538 ? 8.315 6.801 -18.417 1.00 90.88 538 GLY A CA 1
ATOM 4056 C C . GLY A 1 538 ? 8.002 5.299 -18.393 1.00 90.88 538 GLY A C 1
ATOM 4057 O O . GLY A 1 538 ? 6.856 4.930 -18.141 1.00 90.88 538 GLY A O 1
ATOM 4058 N N . ASN A 1 539 ? 8.983 4.426 -18.645 1.00 96.12 539 ASN A N 1
ATOM 4059 C CA . ASN A 1 539 ? 8.830 2.978 -18.518 1.00 96.12 539 ASN A CA 1
ATOM 4060 C C . ASN A 1 539 ? 8.742 2.563 -17.036 1.00 96.12 539 ASN A C 1
ATOM 4062 O O . ASN A 1 539 ? 9.748 2.517 -16.327 1.00 96.12 539 ASN A O 1
ATOM 4066 N N . LEU A 1 540 ? 7.528 2.245 -16.577 1.00 97.38 540 LEU A N 1
ATOM 4067 C CA . LEU A 1 540 ? 7.270 1.851 -15.188 1.00 97.38 540 LEU A CA 1
ATOM 4068 C C . LEU A 1 540 ? 7.975 0.547 -14.791 1.00 97.38 540 LEU A C 1
ATOM 4070 O O . LEU A 1 540 ? 8.376 0.418 -13.643 1.00 97.38 540 LEU A O 1
ATOM 4074 N N . GLU A 1 541 ? 8.140 -0.403 -15.716 1.00 96.69 541 GLU A N 1
ATOM 4075 C CA . GLU A 1 541 ? 8.762 -1.707 -15.435 1.00 96.69 541 GLU A CA 1
ATOM 4076 C C . GLU A 1 541 ? 10.234 -1.541 -15.039 1.00 96.69 541 GLU A C 1
ATOM 4078 O O . GLU A 1 541 ? 10.690 -2.061 -14.025 1.00 96.69 541 GLU A O 1
ATOM 4083 N N . GLU A 1 542 ? 10.952 -0.716 -15.794 1.00 96.38 542 GLU A N 1
ATOM 4084 C CA . GLU A 1 542 ? 12.354 -0.368 -15.565 1.00 96.38 542 GLU A CA 1
ATOM 4085 C C . GLU A 1 542 ? 12.549 0.517 -14.323 1.00 96.38 542 GLU A C 1
ATOM 4087 O O . GLU A 1 542 ? 13.503 0.306 -13.575 1.00 96.38 542 GLU A O 1
ATOM 4092 N N . ALA A 1 543 ? 11.628 1.450 -14.052 1.00 97.56 543 ALA A N 1
ATOM 4093 C CA . ALA A 1 543 ? 11.660 2.265 -12.836 1.00 97.56 543 ALA A CA 1
ATOM 4094 C C . ALA A 1 543 ? 11.387 1.438 -11.562 1.00 97.56 543 ALA A C 1
ATOM 4096 O O . ALA A 1 543 ? 12.099 1.598 -10.572 1.00 97.56 543 ALA A O 1
ATOM 4097 N N . VAL A 1 544 ? 10.405 0.524 -11.593 1.00 97.94 544 VAL A N 1
ATOM 4098 C CA . VAL A 1 544 ? 10.101 -0.396 -10.481 1.00 97.94 544 VAL A CA 1
ATOM 4099 C C . VAL A 1 544 ? 11.296 -1.300 -10.183 1.00 97.94 544 VAL A C 1
ATOM 4101 O O . VAL A 1 544 ? 11.756 -1.330 -9.043 1.00 97.94 544 VAL A O 1
ATOM 4104 N N . MET A 1 545 ? 11.852 -1.978 -11.196 1.00 96.56 545 MET A N 1
ATOM 4105 C CA . MET A 1 545 ? 12.993 -2.878 -10.985 1.00 96.56 545 MET A CA 1
ATOM 4106 C C . MET A 1 545 ? 14.194 -2.152 -10.368 1.00 96.56 545 MET A C 1
ATOM 4108 O O . MET A 1 545 ? 14.767 -2.654 -9.402 1.00 96.56 545 MET A O 1
ATOM 4112 N N . ARG A 1 546 ? 14.526 -0.947 -10.857 1.00 96.94 546 ARG A N 1
ATOM 4113 C CA . ARG A 1 546 ? 15.631 -0.147 -10.305 1.00 96.94 546 ARG A CA 1
ATOM 4114 C C . ARG A 1 546 ? 15.396 0.286 -8.865 1.00 96.94 546 ARG A C 1
ATOM 4116 O O . ARG A 1 546 ? 16.332 0.233 -8.080 1.00 96.94 546 ARG A O 1
ATOM 4123 N N . LEU A 1 547 ? 14.184 0.701 -8.497 1.00 97.88 547 LEU A N 1
ATOM 4124 C CA . LEU A 1 547 ? 13.867 1.080 -7.113 1.00 97.88 547 LEU A CA 1
ATOM 4125 C C . LEU A 1 547 ? 14.092 -0.087 -6.135 1.00 97.88 547 LEU A C 1
ATOM 4127 O O . LEU A 1 547 ? 14.656 0.121 -5.063 1.00 97.88 547 LEU A O 1
ATOM 4131 N N . MET A 1 548 ? 13.732 -1.310 -6.536 1.00 98.19 548 MET A N 1
ATOM 4132 C CA . MET A 1 548 ? 13.999 -2.527 -5.756 1.00 98.19 548 MET A CA 1
ATOM 4133 C C . MET A 1 548 ? 15.502 -2.849 -5.699 1.00 98.19 548 MET A C 1
ATOM 4135 O O . MET A 1 548 ? 16.026 -3.169 -4.633 1.00 98.19 548 MET A O 1
ATOM 4139 N N . ASP A 1 549 ? 16.215 -2.713 -6.826 1.00 97.06 549 ASP A N 1
ATOM 4140 C CA . ASP A 1 549 ? 17.675 -2.872 -6.877 1.00 97.06 549 ASP A CA 1
ATOM 4141 C C . ASP A 1 549 ? 18.390 -1.880 -5.946 1.00 97.06 549 ASP A C 1
ATOM 4143 O O . ASP A 1 549 ? 19.304 -2.281 -5.230 1.00 97.06 549 ASP A O 1
ATOM 4147 N N . TYR A 1 550 ? 17.942 -0.621 -5.887 1.00 97.19 550 TYR A N 1
ATOM 4148 C CA . TYR A 1 550 ? 18.489 0.386 -4.976 1.00 97.19 550 TYR A CA 1
ATOM 4149 C C . TYR A 1 550 ? 18.301 0.012 -3.500 1.00 97.19 550 TYR A C 1
ATOM 4151 O O . TYR A 1 550 ? 19.254 0.150 -2.738 1.00 97.19 550 TYR A O 1
ATOM 4159 N N . ALA A 1 551 ? 17.134 -0.494 -3.088 1.00 97.75 551 ALA A N 1
ATOM 4160 C CA . ALA A 1 551 ? 16.923 -0.926 -1.702 1.00 97.75 551 ALA A CA 1
ATOM 4161 C C . ALA A 1 551 ? 17.763 -2.166 -1.335 1.00 97.75 551 ALA A C 1
ATOM 4163 O O . ALA A 1 551 ? 18.368 -2.213 -0.261 1.00 97.75 551 ALA A O 1
ATOM 4164 N N . TYR A 1 552 ? 17.897 -3.128 -2.254 1.00 96.12 552 TYR A N 1
ATOM 4165 C CA . TYR A 1 552 ? 18.782 -4.283 -2.074 1.00 96.12 552 TYR A CA 1
ATOM 4166 C C . TYR A 1 552 ? 20.265 -3.876 -1.978 1.00 96.12 552 TYR A C 1
ATOM 4168 O O . TYR A 1 552 ? 20.993 -4.357 -1.109 1.00 96.12 552 TYR A O 1
ATOM 4176 N N . GLU A 1 553 ? 20.724 -2.963 -2.840 1.00 94.38 553 GLU A N 1
ATOM 4177 C CA . GLU A 1 553 ? 22.116 -2.483 -2.877 1.00 94.38 553 GLU A CA 1
ATOM 4178 C C . GLU A 1 553 ? 22.449 -1.524 -1.721 1.00 94.38 553 GLU A C 1
ATOM 4180 O O . GLU A 1 553 ? 23.585 -1.504 -1.249 1.00 94.38 553 GLU A O 1
ATOM 4185 N N . MET A 1 554 ? 21.449 -0.821 -1.181 1.00 94.88 554 MET A N 1
ATOM 4186 C CA . MET A 1 554 ? 21.517 -0.120 0.110 1.00 94.88 554 MET A CA 1
ATOM 4187 C C . MET A 1 554 ? 21.417 -1.075 1.322 1.00 94.88 554 MET A C 1
ATOM 4189 O O . MET A 1 554 ? 21.419 -0.624 2.466 1.00 94.88 554 MET A O 1
ATOM 4193 N N . ASN A 1 555 ? 21.423 -2.392 1.082 1.00 94.19 555 ASN A N 1
ATOM 4194 C CA . ASN A 1 555 ? 21.462 -3.465 2.075 1.00 94.19 555 ASN A CA 1
ATOM 4195 C C . ASN A 1 555 ? 20.197 -3.568 2.952 1.00 94.19 555 ASN A C 1
ATOM 4197 O O . ASN A 1 555 ? 20.298 -3.807 4.157 1.00 94.19 555 ASN A O 1
ATOM 4201 N N . SER A 1 556 ? 19.010 -3.505 2.340 1.00 96.62 556 SER A N 1
ATOM 4202 C CA . SER A 1 556 ? 17.825 -4.145 2.934 1.00 96.62 556 SER A CA 1
ATOM 4203 C C . SER A 1 556 ? 18.122 -5.621 3.260 1.00 96.62 556 SER A C 1
ATOM 4205 O O . SER A 1 556 ? 18.898 -6.286 2.560 1.00 96.62 556 SER A O 1
ATOM 4207 N N . GLN A 1 557 ? 17.577 -6.124 4.366 1.00 94.81 557 GLN A N 1
ATOM 4208 C CA . GLN A 1 557 ? 17.622 -7.532 4.768 1.00 94.81 557 GLN A CA 1
ATOM 4209 C C . GLN A 1 557 ? 16.330 -8.288 4.400 1.00 94.81 557 GLN A C 1
ATOM 4211 O O . GLN A 1 557 ? 16.205 -9.468 4.741 1.00 94.81 557 GLN A O 1
ATOM 4216 N N . ASP A 1 558 ? 15.397 -7.634 3.706 1.00 96.69 558 ASP A N 1
ATOM 4217 C CA . ASP A 1 558 ? 13.998 -8.042 3.605 1.00 96.69 558 ASP A CA 1
ATOM 4218 C C . ASP A 1 558 ? 13.574 -8.638 2.247 1.00 96.69 558 ASP A C 1
ATOM 4220 O O . ASP A 1 558 ? 14.395 -8.832 1.340 1.00 96.69 558 ASP A O 1
ATOM 4224 N N . ASN A 1 559 ? 12.283 -8.972 2.134 1.00 98.12 559 ASN A N 1
ATOM 4225 C CA . ASN A 1 559 ? 11.571 -9.059 0.860 1.00 98.12 559 ASN A CA 1
ATOM 4226 C C . ASN A 1 559 ? 11.287 -7.636 0.351 1.00 98.12 559 ASN A C 1
ATOM 4228 O O . ASN A 1 559 ? 11.134 -6.704 1.137 1.00 98.12 559 ASN A O 1
ATOM 4232 N N . ILE A 1 560 ? 11.261 -7.431 -0.969 1.00 98.69 560 ILE A N 1
ATOM 4233 C CA . ILE A 1 560 ? 11.096 -6.086 -1.541 1.00 98.69 560 ILE A CA 1
ATOM 4234 C C . ILE A 1 560 ? 9.998 -6.106 -2.605 1.00 98.69 560 ILE A C 1
ATOM 4236 O O . ILE A 1 560 ? 10.249 -6.416 -3.771 1.00 98.69 560 ILE A O 1
ATOM 4240 N N . SER A 1 561 ? 8.791 -5.716 -2.199 1.00 98.75 561 SER A N 1
ATOM 4241 C CA . SER A 1 561 ? 7.621 -5.507 -3.055 1.00 98.75 561 SER A CA 1
ATOM 4242 C C . SER A 1 561 ? 7.354 -4.034 -3.338 1.00 98.75 561 SER A C 1
ATOM 4244 O O . SER A 1 561 ? 7.330 -3.195 -2.436 1.00 98.75 561 SER A O 1
ATOM 4246 N N . LEU A 1 562 ? 7.071 -3.723 -4.604 1.00 98.56 562 LEU A N 1
ATOM 4247 C CA . LEU A 1 562 ? 6.781 -2.373 -5.084 1.00 98.56 562 LEU A CA 1
ATOM 4248 C C . LEU A 1 562 ? 5.724 -2.401 -6.193 1.00 98.56 562 LEU A C 1
ATOM 4250 O O . LEU A 1 562 ? 5.794 -3.187 -7.138 1.00 98.56 562 LEU A O 1
ATOM 4254 N N . MET A 1 563 ? 4.765 -1.480 -6.117 1.00 98.81 563 MET A N 1
ATOM 4255 C CA . MET A 1 563 ? 3.768 -1.231 -7.151 1.00 98.81 563 MET A CA 1
ATOM 4256 C C . MET A 1 563 ? 3.727 0.252 -7.527 1.00 98.81 563 MET A C 1
ATOM 4258 O O . MET A 1 563 ? 3.482 1.098 -6.670 1.00 98.81 563 MET A O 1
ATOM 4262 N N . LEU A 1 564 ? 3.868 0.564 -8.819 1.00 98.88 564 LEU A N 1
ATOM 4263 C CA . LEU A 1 564 ? 3.579 1.882 -9.393 1.00 98.88 564 LEU A CA 1
ATOM 4264 C C . LEU A 1 564 ? 2.314 1.825 -10.255 1.00 98.88 564 LEU A C 1
ATOM 4266 O O . LEU A 1 564 ? 2.166 0.952 -11.106 1.00 98.88 564 LEU A O 1
ATOM 4270 N N . THR A 1 565 ? 1.411 2.788 -10.077 1.00 98.81 565 THR A N 1
ATOM 4271 C CA . THR A 1 565 ? 0.204 2.966 -10.896 1.00 98.81 565 THR A CA 1
ATOM 4272 C C . THR A 1 565 ? 0.141 4.382 -11.455 1.00 98.81 565 THR A C 1
ATOM 4274 O O . THR A 1 565 ? 0.066 5.351 -10.698 1.00 98.81 565 THR A O 1
ATOM 4277 N N . THR A 1 566 ? 0.113 4.505 -12.782 1.00 98.44 566 THR A N 1
ATOM 4278 C CA . THR A 1 566 ? -0.195 5.761 -13.481 1.00 98.44 566 THR A CA 1
ATOM 4279 C C . THR A 1 566 ? -1.665 5.822 -13.876 1.00 98.44 566 THR A C 1
ATOM 4281 O O . THR A 1 566 ? -2.312 4.803 -14.137 1.00 98.44 566 THR A O 1
ATOM 4284 N N . PHE A 1 567 ? -2.192 7.043 -13.942 1.00 97.44 567 PHE A N 1
ATOM 4285 C CA . PHE A 1 567 ? -3.586 7.320 -14.272 1.00 97.44 567 PHE A CA 1
ATOM 4286 C C . PHE A 1 567 ? -3.753 7.769 -15.732 1.00 97.44 567 PHE A C 1
ATOM 4288 O O . PHE A 1 567 ? -2.955 8.533 -16.270 1.00 97.44 567 PHE A O 1
ATOM 4295 N N . GLY A 1 568 ? -4.821 7.311 -16.381 1.00 91.62 568 GLY A N 1
ATOM 4296 C CA . GLY A 1 568 ? -5.167 7.626 -17.764 1.00 91.62 568 GLY A CA 1
ATOM 4297 C C . GLY A 1 568 ? -6.398 8.525 -17.873 1.00 91.62 568 GLY A C 1
ATOM 4298 O O . GLY A 1 568 ? -7.358 8.398 -17.120 1.00 91.62 568 GLY A O 1
ATOM 4299 N N . SER A 1 569 ? -6.418 9.406 -18.878 1.00 89.50 569 SER A N 1
ATOM 4300 C CA . SER A 1 569 ? -7.610 10.205 -19.230 1.00 89.50 569 SER A CA 1
ATOM 4301 C C . SER A 1 569 ? -8.608 9.462 -20.135 1.00 89.50 569 SER A C 1
ATOM 4303 O O . SER A 1 569 ? -9.691 9.973 -20.422 1.00 89.50 569 SER A O 1
ATOM 4305 N N . GLN A 1 570 ? -8.255 8.261 -20.598 1.00 90.56 570 GLN A N 1
ATOM 4306 C CA . GLN A 1 570 ? -9.073 7.400 -21.452 1.00 90.56 570 GLN A CA 1
ATOM 4307 C C . GLN A 1 570 ? -9.051 5.974 -20.901 1.00 90.56 570 GLN A C 1
ATOM 4309 O O . GLN A 1 570 ? -8.045 5.550 -20.334 1.00 90.56 570 GLN A O 1
ATOM 4314 N N . ARG A 1 571 ? -10.152 5.239 -21.089 1.00 93.81 571 ARG A N 1
ATOM 4315 C CA . ARG A 1 571 ? -10.231 3.822 -20.724 1.00 93.81 571 ARG A CA 1
ATOM 4316 C C . ARG A 1 571 ? -9.465 2.980 -21.746 1.00 93.81 571 ARG A C 1
ATOM 4318 O O . ARG A 1 571 ? -9.616 3.212 -22.947 1.00 93.81 571 ARG A O 1
ATOM 4325 N N . PHE A 1 572 ? -8.720 1.975 -21.296 1.00 92.50 572 PHE A N 1
ATOM 4326 C CA . PHE A 1 572 ? -8.152 0.958 -22.181 1.00 92.50 572 PHE A CA 1
ATOM 4327 C C . PHE A 1 572 ? -9.269 0.217 -22.930 1.00 92.50 572 PHE A C 1
ATOM 4329 O O . PHE A 1 572 ? -10.168 -0.358 -22.318 1.00 92.50 572 PHE A O 1
ATOM 4336 N N . SER A 1 573 ? -9.213 0.248 -24.264 1.00 90.94 573 SER A N 1
ATOM 4337 C CA . SER A 1 573 ? -10.147 -0.447 -25.166 1.00 90.94 573 SER A CA 1
ATOM 4338 C C . SER A 1 573 ? -9.735 -1.887 -25.482 1.00 90.94 573 SER A C 1
ATOM 4340 O O . SER A 1 573 ? -10.511 -2.641 -26.060 1.00 90.94 573 SER A O 1
ATOM 4342 N N . GLN A 1 574 ? -8.503 -2.254 -25.133 1.00 89.69 574 GLN A N 1
ATOM 4343 C CA . GLN A 1 574 ? -7.961 -3.606 -25.179 1.00 89.69 574 GLN A CA 1
ATOM 4344 C C . GLN A 1 574 ? -7.100 -3.762 -23.921 1.00 89.69 574 GLN A C 1
ATOM 4346 O O . GLN A 1 574 ? -5.981 -3.243 -23.906 1.00 89.69 574 GLN A O 1
ATOM 4351 N N . PRO A 1 575 ? -7.625 -4.361 -22.837 1.00 92.31 575 PRO A N 1
ATOM 4352 C CA . PRO A 1 575 ? -6.839 -4.566 -21.632 1.00 92.31 575 PRO A CA 1
ATOM 4353 C C . PRO A 1 575 ? -5.753 -5.621 -21.875 1.00 92.31 575 PRO A C 1
ATOM 4355 O O . PRO A 1 575 ? -5.928 -6.534 -22.685 1.00 92.31 575 PRO A O 1
ATOM 4358 N N . SER A 1 576 ? -4.630 -5.520 -21.171 1.00 94.25 576 SER A N 1
ATOM 4359 C CA . SER A 1 576 ? -3.540 -6.495 -21.261 1.00 94.25 576 SER A CA 1
ATOM 4360 C C . SER A 1 576 ? -2.862 -6.708 -19.918 1.00 94.25 576 SER A C 1
ATOM 4362 O O . SER A 1 576 ? -2.757 -5.790 -19.105 1.00 94.25 576 SER A O 1
ATOM 4364 N N . VAL A 1 577 ? -2.389 -7.932 -19.699 1.00 96.00 577 VAL A N 1
ATOM 4365 C CA . VAL A 1 577 ? -1.606 -8.314 -18.524 1.00 96.00 577 VAL A CA 1
ATOM 4366 C C . VAL A 1 577 ? -0.361 -9.038 -19.011 1.00 96.00 577 VAL A C 1
ATOM 4368 O O . VAL A 1 577 ? -0.455 -9.941 -19.841 1.00 96.00 577 VAL A O 1
ATOM 4371 N N . VAL A 1 578 ? 0.806 -8.630 -18.528 1.00 97.00 578 VAL A N 1
ATOM 4372 C CA . VAL A 1 578 ? 2.092 -9.232 -18.881 1.00 97.00 578 VAL A CA 1
ATOM 4373 C C . VAL A 1 578 ? 2.806 -9.607 -17.594 1.00 97.00 578 VAL A C 1
ATOM 4375 O O . VAL A 1 578 ? 3.222 -8.726 -16.846 1.00 97.00 578 VAL A O 1
ATOM 4378 N N . TYR A 1 579 ? 2.927 -10.908 -17.352 1.00 97.38 579 TYR A N 1
ATOM 4379 C CA . TYR A 1 579 ? 3.767 -11.477 -16.303 1.00 97.38 579 TYR A CA 1
ATOM 4380 C C . TYR A 1 579 ? 5.184 -11.662 -16.851 1.00 97.38 579 TYR A C 1
ATOM 4382 O O . TYR A 1 579 ? 5.334 -12.166 -17.969 1.00 97.38 579 TYR A O 1
ATOM 4390 N N . LYS A 1 580 ? 6.216 -11.311 -16.080 1.00 97.69 580 LYS A N 1
ATOM 4391 C CA . LYS A 1 580 ? 7.618 -11.618 -16.405 1.00 97.69 580 LYS A CA 1
ATOM 4392 C C . LYS A 1 580 ? 8.395 -12.101 -15.188 1.00 97.69 580 LYS A C 1
ATOM 4394 O O . LYS A 1 580 ? 8.086 -11.746 -14.052 1.00 97.69 580 LYS A O 1
ATOM 4399 N N . THR A 1 581 ? 9.457 -12.848 -15.462 1.00 97.31 581 THR A N 1
ATOM 4400 C CA . THR A 1 581 ? 10.544 -13.113 -14.514 1.00 97.31 581 THR A CA 1
ATOM 4401 C C . THR A 1 581 ? 11.823 -12.517 -15.086 1.00 97.31 581 THR A C 1
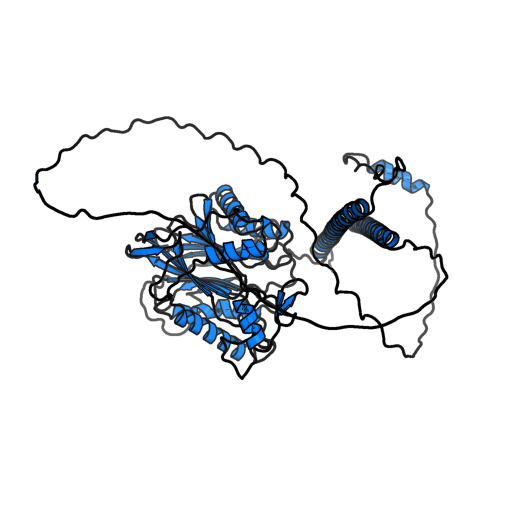ATOM 4403 O O . THR A 1 581 ? 12.163 -12.808 -16.234 1.00 97.31 581 THR A O 1
ATOM 4406 N N . PHE A 1 582 ? 12.533 -11.711 -14.302 1.00 96.69 582 PHE A N 1
ATOM 4407 C CA . PHE A 1 582 ? 13.838 -11.148 -14.644 1.00 96.69 582 PHE A CA 1
ATOM 4408 C C . PHE A 1 582 ? 14.912 -11.709 -13.719 1.00 96.69 582 PHE A C 1
ATOM 4410 O O . PHE A 1 582 ? 14.684 -11.779 -12.514 1.00 96.69 582 PHE A O 1
ATOM 4417 N N . SER A 1 583 ? 16.089 -12.031 -14.256 1.00 94.12 583 SER A N 1
ATOM 4418 C CA . SER A 1 583 ? 17.270 -12.319 -13.438 1.00 94.12 583 SER A CA 1
ATOM 4419 C C . SER A 1 583 ? 17.762 -11.067 -12.704 1.00 94.12 583 SER A C 1
ATOM 4421 O O . SER A 1 583 ? 17.453 -9.933 -13.086 1.00 94.12 583 SER A O 1
ATOM 4423 N N . GLY A 1 584 ? 18.631 -11.252 -11.715 1.00 87.88 584 GLY A N 1
ATOM 4424 C CA . GLY A 1 584 ? 19.338 -10.193 -11.002 1.00 87.88 584 GLY A CA 1
ATOM 4425 C C . GLY A 1 584 ? 20.247 -9.310 -11.858 1.00 87.88 584 GLY A C 1
ATOM 4426 O O . GLY A 1 584 ? 20.715 -8.272 -11.391 1.00 87.88 584 GLY A O 1
ATOM 4427 N N . GLN A 1 585 ? 20.486 -9.701 -13.114 1.00 87.00 585 GLN A N 1
ATOM 4428 C CA . GLN A 1 585 ? 21.225 -8.930 -14.120 1.00 87.00 585 GLN A CA 1
ATOM 4429 C C . GLN A 1 585 ? 20.291 -8.271 -15.158 1.00 87.00 585 GLN A C 1
ATOM 4431 O O . GLN A 1 585 ? 20.768 -7.616 -16.084 1.00 87.00 585 GLN A O 1
ATOM 4436 N N . GLY A 1 586 ? 18.969 -8.427 -15.006 1.00 89.00 586 GLY A N 1
ATOM 4437 C CA . GLY A 1 586 ? 17.945 -7.846 -15.875 1.00 89.00 586 GLY A CA 1
ATOM 4438 C C . GLY A 1 586 ? 17.620 -8.655 -17.136 1.00 89.00 586 GLY A C 1
ATOM 4439 O O . GLY A 1 586 ? 16.979 -8.120 -18.041 1.00 89.00 586 GLY A O 1
ATOM 4440 N N . GLU A 1 587 ? 18.038 -9.923 -17.236 1.00 92.56 587 GLU A N 1
ATOM 4441 C CA . GLU A 1 587 ? 17.665 -10.780 -18.370 1.00 92.56 587 GLU A CA 1
ATOM 4442 C C . GLU A 1 587 ? 16.253 -11.356 -18.178 1.00 92.56 587 GLU A C 1
ATOM 4444 O O . GLU A 1 587 ? 15.927 -11.866 -17.108 1.00 92.56 587 GLU A O 1
ATOM 4449 N N . VAL A 1 588 ? 15.402 -11.304 -19.211 1.00 95.88 588 VAL A N 1
ATOM 4450 C CA . VAL A 1 588 ? 14.045 -11.882 -19.158 1.00 95.88 588 VAL A CA 1
ATOM 4451 C C . VAL A 1 588 ? 14.136 -13.411 -19.198 1.00 95.88 588 VAL A C 1
ATOM 4453 O O . VAL A 1 588 ? 14.399 -14.000 -20.248 1.00 95.88 588 VAL A O 1
ATOM 4456 N N . LEU A 1 589 ? 13.889 -14.048 -18.054 1.00 94.25 589 LEU A N 1
ATOM 4457 C CA . LEU A 1 589 ? 13.857 -15.502 -17.878 1.00 94.25 589 LEU A CA 1
ATOM 4458 C C . LEU A 1 589 ? 12.513 -16.100 -18.320 1.00 94.25 589 LEU A C 1
ATOM 4460 O O . LEU A 1 589 ? 12.469 -17.206 -18.861 1.00 94.25 589 LEU A O 1
ATOM 4464 N N . SER A 1 590 ? 11.413 -15.368 -18.113 1.00 95.38 590 SER A N 1
ATOM 4465 C CA . SER A 1 590 ? 10.079 -15.753 -18.584 1.00 95.38 590 SER A CA 1
ATOM 4466 C C . SER A 1 590 ? 9.238 -14.529 -18.963 1.00 95.38 590 SER A C 1
ATOM 4468 O O . SER A 1 590 ? 9.392 -13.462 -18.374 1.00 95.38 590 SER A O 1
ATOM 4470 N N . GLU A 1 591 ? 8.335 -14.688 -19.935 1.00 95.38 591 GLU A N 1
ATOM 4471 C CA . GLU A 1 591 ? 7.284 -13.716 -20.254 1.00 95.38 591 GLU A CA 1
ATOM 4472 C C . GLU A 1 591 ? 5.992 -14.463 -20.615 1.00 95.38 591 GLU A C 1
ATOM 4474 O O . GLU A 1 591 ? 6.006 -15.394 -21.423 1.00 95.38 591 GLU A O 1
ATOM 4479 N N . THR A 1 592 ? 4.867 -14.062 -20.021 1.00 93.56 592 THR A N 1
ATOM 4480 C CA . THR A 1 592 ? 3.525 -14.580 -20.324 1.00 93.56 592 THR A CA 1
ATOM 4481 C C . THR A 1 592 ? 2.553 -13.419 -20.499 1.00 93.56 592 THR A C 1
ATOM 4483 O O . THR A 1 592 ? 2.275 -12.675 -19.560 1.00 93.56 592 THR A O 1
ATOM 4486 N N . VAL A 1 593 ? 2.009 -13.281 -21.710 1.00 90.25 593 VAL A N 1
ATOM 4487 C CA . VAL A 1 593 ? 1.013 -12.258 -22.057 1.00 90.25 593 VAL A CA 1
ATOM 4488 C C . VAL A 1 593 ? -0.389 -12.860 -22.015 1.00 90.25 593 VAL A C 1
ATOM 4490 O O . VAL A 1 593 ? -0.661 -13.867 -22.670 1.00 90.25 593 VAL A O 1
ATOM 4493 N N . TRP A 1 594 ? -1.297 -12.199 -21.301 1.00 84.19 594 TRP A N 1
ATOM 4494 C CA . TRP A 1 594 ? -2.721 -12.510 -21.247 1.00 84.19 594 TRP A CA 1
ATOM 4495 C C . TRP A 1 594 ? -3.567 -11.282 -21.616 1.00 84.19 594 TRP A C 1
ATOM 4497 O O . TRP A 1 594 ? -3.161 -10.127 -21.470 1.00 84.19 594 TRP A O 1
ATOM 4507 N N . THR A 1 595 ? -4.770 -11.540 -22.120 1.00 77.12 595 THR A N 1
ATOM 4508 C CA . THR A 1 595 ? -5.768 -10.524 -22.463 1.00 77.12 595 THR A CA 1
ATOM 4509 C C . THR A 1 595 ? -7.038 -10.852 -21.680 1.00 77.12 595 THR A C 1
ATOM 4511 O O . THR A 1 595 ? -7.671 -11.865 -21.995 1.00 77.12 595 THR A O 1
ATOM 4514 N N . PRO A 1 596 ? -7.413 -10.035 -20.676 1.00 71.06 596 PRO A N 1
ATOM 4515 C CA . PRO A 1 596 ? -8.680 -10.182 -19.972 1.00 71.06 596 PRO A CA 1
ATOM 4516 C C . PRO A 1 596 ? -9.852 -10.164 -20.955 1.00 71.06 596 PRO A C 1
ATOM 4518 O O . PRO A 1 596 ? -9.819 -9.444 -21.959 1.00 71.06 596 PRO A O 1
ATOM 4521 N N . ARG A 1 597 ? -10.905 -10.940 -20.677 1.00 57.78 597 ARG A N 1
ATOM 4522 C CA . ARG A 1 597 ? -12.138 -10.842 -21.468 1.00 57.78 597 ARG A CA 1
ATOM 4523 C C . ARG A 1 597 ? -12.793 -9.489 -21.214 1.00 57.78 597 ARG A C 1
ATOM 4525 O O . ARG A 1 597 ? -12.828 -9.009 -20.086 1.00 57.78 597 ARG A O 1
ATOM 4532 N N . ASP A 1 598 ? -13.334 -8.883 -22.265 1.00 48.34 598 ASP A N 1
ATOM 4533 C CA . ASP A 1 598 ? -14.072 -7.631 -22.133 1.00 48.34 598 ASP A CA 1
ATOM 4534 C C . ASP A 1 598 ? -15.460 -7.908 -21.531 1.00 48.34 598 ASP A C 1
ATOM 4536 O O . ASP A 1 598 ? -16.395 -8.302 -22.227 1.00 48.34 598 ASP A O 1
ATOM 4540 N N . THR A 1 599 ? -15.585 -7.722 -20.216 1.00 48.78 599 THR A N 1
ATOM 4541 C CA . THR A 1 599 ? -16.819 -7.940 -19.445 1.00 48.78 599 THR A CA 1
ATOM 4542 C C . THR A 1 599 ? -17.868 -6.830 -19.631 1.00 48.78 599 THR A C 1
ATOM 4544 O O . THR A 1 599 ? -18.849 -6.777 -18.890 1.00 48.78 599 THR A O 1
ATOM 4547 N N . THR A 1 600 ? -17.710 -5.933 -20.618 1.00 43.88 600 THR A N 1
ATOM 4548 C CA . THR A 1 600 ? -18.702 -4.876 -20.901 1.00 43.88 600 THR A CA 1
ATOM 4549 C C . THR A 1 600 ? -19.959 -5.364 -21.632 1.00 43.88 600 THR A C 1
ATOM 4551 O O . THR A 1 600 ? -21.004 -4.716 -21.517 1.00 43.88 600 THR A O 1
ATOM 4554 N N . ASP A 1 601 ? -19.917 -6.515 -22.312 1.00 33.53 601 ASP A N 1
ATOM 4555 C CA . ASP A 1 601 ? -21.122 -7.188 -22.813 1.00 33.53 601 ASP A CA 1
ATOM 4556 C C . ASP A 1 601 ? -21.834 -7.909 -21.654 1.00 33.53 601 ASP A C 1
ATOM 4558 O O . ASP A 1 601 ? -21.426 -8.983 -21.217 1.00 33.53 601 ASP A O 1
ATOM 4562 N N . GLY A 1 602 ? -22.922 -7.306 -21.157 1.00 37.56 602 GLY A N 1
ATOM 4563 C CA . GLY A 1 602 ? -23.663 -7.710 -19.951 1.00 37.56 602 GLY A CA 1
ATOM 4564 C C . GLY A 1 602 ? -24.458 -9.024 -20.034 1.00 37.56 602 GLY A C 1
ATOM 4565 O O . GLY A 1 602 ? -25.637 -9.058 -19.674 1.00 37.56 602 GLY A O 1
ATOM 4566 N N . ALA A 1 603 ? -23.836 -10.106 -20.498 1.00 31.39 603 ALA A N 1
ATOM 4567 C CA . ALA A 1 603 ? -24.325 -11.464 -20.311 1.00 31.39 603 ALA A CA 1
ATOM 4568 C C . ALA A 1 603 ? -24.080 -11.904 -18.857 1.00 31.39 603 ALA A C 1
ATOM 4570 O O . ALA A 1 603 ? -22.966 -11.805 -18.348 1.00 31.39 603 ALA A O 1
ATOM 4571 N N . ALA A 1 604 ? -25.115 -12.400 -18.176 1.00 34.72 604 ALA A N 1
ATOM 4572 C CA . ALA A 1 604 ? -24.967 -12.914 -16.816 1.00 34.72 604 ALA A CA 1
ATOM 4573 C C . ALA A 1 604 ? -24.027 -14.135 -16.797 1.00 34.72 604 ALA A C 1
ATOM 4575 O O . ALA A 1 604 ? -24.184 -15.047 -17.609 1.00 34.72 604 ALA A O 1
ATOM 4576 N N . ALA A 1 605 ? -23.075 -14.152 -15.860 1.00 38.59 605 ALA A N 1
ATOM 4577 C CA . ALA A 1 605 ? -22.084 -15.216 -15.723 1.00 38.59 605 ALA A CA 1
ATOM 4578 C C . ALA A 1 605 ? -22.725 -16.532 -15.236 1.00 38.59 605 ALA A C 1
ATOM 4580 O O . ALA A 1 605 ? -22.859 -16.777 -14.035 1.00 38.59 605 ALA A O 1
ATOM 4581 N N . ASP A 1 606 ? -23.126 -17.385 -16.180 1.00 34.38 606 ASP A N 1
ATOM 4582 C CA . ASP A 1 606 ? -23.696 -18.704 -15.896 1.00 34.38 606 ASP A CA 1
ATOM 4583 C C . ASP A 1 606 ? -22.593 -19.728 -15.572 1.00 34.38 606 ASP A C 1
ATOM 4585 O O . ASP A 1 606 ? -22.091 -20.441 -16.437 1.00 34.38 606 ASP A O 1
ATOM 4589 N N . GLY A 1 607 ? -22.207 -19.774 -14.294 1.00 35.78 607 GLY A N 1
ATOM 4590 C CA . GLY A 1 607 ? -21.606 -20.951 -13.662 1.00 35.78 607 GLY A CA 1
ATOM 4591 C C . GLY A 1 607 ? -20.154 -21.307 -14.015 1.00 35.78 607 GLY A C 1
ATOM 4592 O O . GLY A 1 607 ? -19.912 -22.280 -14.723 1.00 35.78 607 GLY A O 1
ATOM 4593 N N . GLY A 1 608 ? -19.190 -20.664 -13.342 1.00 29.52 608 GLY A N 1
ATOM 4594 C CA . GLY A 1 608 ? -17.897 -21.301 -13.028 1.00 29.52 608 GLY A CA 1
ATOM 4595 C C . GLY A 1 608 ? -16.641 -20.640 -13.599 1.00 29.52 608 GLY A C 1
ATOM 4596 O O . GLY A 1 608 ? -16.039 -21.156 -14.534 1.00 29.52 608 GLY A O 1
ATOM 4597 N N . GLY A 1 609 ? -16.192 -19.563 -12.955 1.00 28.72 609 GLY A N 1
ATOM 4598 C CA . GLY A 1 609 ? -14.865 -18.974 -13.150 1.00 28.72 609 GLY A CA 1
ATOM 4599 C C . GLY A 1 609 ? -14.683 -17.773 -12.225 1.00 28.72 609 GLY A C 1
ATOM 4600 O O . GLY A 1 609 ? -15.346 -16.761 -12.418 1.00 28.72 609 GLY A O 1
ATOM 4601 N N . LYS A 1 610 ? -13.838 -17.892 -11.192 1.00 37.62 610 LYS A N 1
ATOM 4602 C CA . LYS A 1 610 ? -13.507 -16.782 -10.271 1.00 37.62 610 LYS A CA 1
ATOM 4603 C C . LYS A 1 610 ? -12.258 -15.992 -10.700 1.00 37.62 610 LYS A C 1
ATOM 4605 O O . LYS A 1 610 ? -11.945 -14.984 -10.084 1.00 37.62 610 LYS A O 1
ATOM 4610 N N . GLU A 1 611 ? -11.548 -16.464 -11.722 1.00 39.75 611 GLU A N 1
ATOM 4611 C CA . GLU A 1 611 ? -10.148 -16.108 -12.004 1.00 39.75 611 GLU A CA 1
ATOM 4612 C C . GLU A 1 611 ? -9.972 -14.967 -13.031 1.00 39.75 611 GLU A C 1
ATOM 4614 O O . GLU A 1 611 ? -8.841 -14.633 -13.359 1.00 39.75 611 GLU A O 1
ATOM 4619 N N . GLU A 1 612 ? -11.047 -14.373 -13.572 1.00 54.03 612 GLU A N 1
ATOM 4620 C CA . GLU A 1 612 ? -10.942 -13.429 -14.710 1.00 54.03 612 GLU A CA 1
ATOM 4621 C C . GLU A 1 612 ? -11.053 -11.926 -14.352 1.00 54.03 612 GLU A C 1
ATOM 4623 O O . GLU A 1 612 ? -10.698 -11.098 -15.189 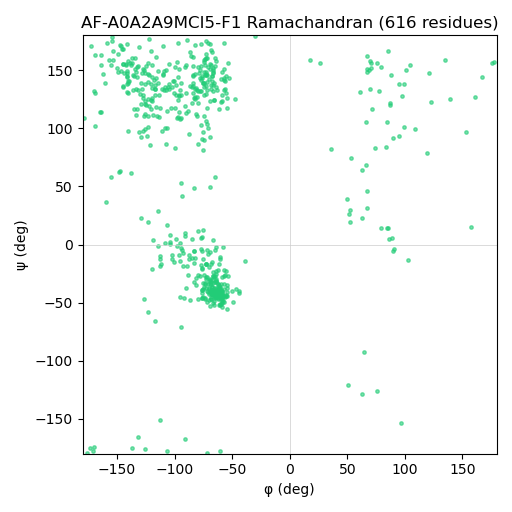1.00 54.03 612 GLU A O 1
ATOM 4628 N N . ASP A 1 613 ? -11.474 -11.555 -13.131 1.00 73.19 613 ASP A N 1
ATOM 4629 C CA . ASP A 1 613 ? -11.687 -10.149 -12.697 1.00 73.19 613 ASP A CA 1
ATOM 4630 C C . ASP A 1 613 ? -10.639 -9.613 -11.684 1.00 73.19 613 ASP A C 1
ATOM 4632 O O . ASP A 1 613 ? -10.731 -8.465 -11.230 1.00 73.19 613 ASP A O 1
ATOM 4636 N N . GLN A 1 614 ? -9.640 -10.425 -11.318 1.00 91.38 614 GLN A N 1
ATOM 4637 C CA . GLN A 1 614 ? -8.576 -10.084 -10.363 1.00 91.38 614 GLN A CA 1
ATOM 4638 C C . GLN A 1 614 ? -7.198 -10.518 -10.882 1.00 91.38 614 GLN A C 1
ATOM 4640 O O . GLN A 1 614 ? -7.064 -11.556 -11.522 1.00 91.38 614 GLN A O 1
ATOM 4645 N N . ILE A 1 615 ? -6.170 -9.724 -10.572 1.00 96.00 615 ILE A N 1
ATOM 4646 C CA . ILE A 1 615 ? -4.766 -9.977 -10.905 1.00 96.00 615 ILE A CA 1
ATOM 4647 C C . ILE A 1 615 ? -3.944 -9.937 -9.613 1.00 96.00 615 ILE A C 1
ATOM 4649 O O . ILE A 1 615 ? -3.887 -8.896 -8.953 1.00 96.00 615 ILE A O 1
ATOM 4653 N N . THR A 1 616 ? -3.281 -11.044 -9.282 1.00 96.62 616 THR A N 1
ATOM 4654 C CA . THR A 1 616 ? -2.336 -11.161 -8.161 1.00 96.62 616 THR A CA 1
ATOM 4655 C C . THR A 1 616 ? -0.912 -11.459 -8.639 1.00 96.62 616 THR A C 1
ATOM 4657 O O . THR A 1 616 ? -0.689 -11.880 -9.781 1.00 96.62 616 THR A O 1
ATOM 4660 N N . LEU A 1 617 ? 0.047 -11.206 -7.749 1.00 96.81 617 LEU A N 1
ATOM 4661 C CA . LEU A 1 617 ? 1.459 -11.566 -7.855 1.00 96.81 617 LEU A CA 1
ATOM 4662 C C . LEU A 1 617 ? 1.952 -12.042 -6.476 1.00 96.81 617 LEU A C 1
ATOM 4664 O O . LEU A 1 617 ? 1.572 -11.463 -5.457 1.00 96.81 617 LEU A O 1
ATOM 4668 N N . TYR A 1 618 ? 2.795 -13.074 -6.481 1.00 92.25 618 TYR A N 1
ATOM 4669 C CA . TYR A 1 618 ? 3.558 -13.607 -5.347 1.00 92.25 618 TYR A CA 1
ATOM 4670 C C . TYR A 1 618 ? 4.908 -14.135 -5.856 1.00 92.25 618 TYR A C 1
ATOM 4672 O O . TYR A 1 618 ? 5.158 -14.081 -7.085 1.00 92.25 618 TYR A O 1
#

Radius of gyration: 34.13 Å; Cα contacts (8 Å, |Δi|>4): 926; chains: 1; bounding box: 88×104×103 Å

pLDDT: mean 73.12, std 28.62, range [25.27, 98.94]

InterPro domains:
  IPR001932 PPM-type phosphatase-like domain [PF00481] (410-560)
  IPR001932 PPM-type phosphatase-like domain [PS51746] (248-567)
  IPR001932 PPM-type phosphatase-like domain [SM00332] (238-565)
  IPR001932 PPM-type phosphatase-like domain [cd00143] (253-564)
  IPR015655 Protein phosphatase 2C [PTHR13832] (242-563)
  IPR036457 PPM-type phosphatase-like domain superfamily [G3DSA:3.60.40.10] (237-582)
  IPR036457 PPM-type phosphatase-like domain superfamily [SSF81606] (235-568)

Sequence (618 aa):
MAVSSAPPSCLRLGSVLRLCLLAALSASLEFAARDASAPTVSSSLVSPLPSPLLSARASTLDPGSGASISVEGGDDGNDSDDGEYGTHSRPTAPPSSKPKRRSSSAPPPFSAPPPFSAPPPLSSGDEDELSREVGLFLDDGASHPGDVHPEERGEDALGDDDMEALMARVGRHQEPIMPLRGLFHGAGREARSDANEDEDRAQARSAAMEHISRLVQMLRAAQEDEEELLFGLDRKEKRTVTANEWYTTTVAATMTGKRPTDEDAILVTAASSVRPDVRIKAIFDGHAGESTSRYCADNISSYLGTLTEFVYDEVKKACLDLDAEIIAKLGPRHVAGSTGIIVMIELVSKPRVARAVGRELILESQGEPFVALEQQLQEEEAEEHPELVGRYPKVPEVENVEIPAGSFLLTVANIGDSRAMLLHSDGSFTRLSKDHKPNQPEEQERIEKAGGSVRNVDVARVDGILALSRAFGDSEFKMNAGLPPDQQRVIAVPEVRTFYAKPTDVLMLACDGLFEPNGMDWKYVNDLAMAELQNANGNLEEAVMRLMDYAYEMNSQDNISLMLTTFGSQRFSQPSVVYKTFSGQGEVLSETVWTPRDTTDGAAADGGGKEEDQITLY

Nearest PDB structures (foldseek):
  2isn-assembly1_A  TM=9.893E-01  e=3.442E-49  Toxoplasma gondii
  2isn-assembly1_B  TM=9.880E-01  e=5.657E-48  Toxoplasma gondii
  6b67-assembly3_C  TM=8.331E-01  e=9.570E-18  Homo sapiens
  3ujk-assembly1_A  TM=7.641E-01  e=1.068E-17  Arabidopsis thaliana
  3d8k-assembly1_B  TM=7.419E-01  e=7.684E-18  Toxoplasma gondii

Secondary structure (DSSP, 8-state):
-------TTSHHHHHHHHHHHHHHHHHHHHHHHHHT--PPPP-------------------------------------------------------PPPP----PPPPPPPPPPPPPPPPPPP--------------------------------PPPTHHHHHHHTT--SS-PPPPPS-GGG---------THHHHHHHHHHHHHHHHHHHHHHHHHHHHHHHHHHHHHT--TT-EEEEEEEETTEEEEEEEE-TTSSS---EEEEEEE-SS-TTEEEEEEE-EES-THHHHHHHHHHHHHHTT-SS--HHHHHHHHHHHHHHHHHHH-SSSPPEE-EEEEEEEE--S-EEEEEETTEE--TTSPSSP--HHHHHHHHHHHH-GGGTTSSPPPPPEEEEEE-TT-EEEEEEEESS-EEEEE-TTS-EEE------TTSHHHHHHHHHTT--EEESSSEEETTTBS-SB-EE-GGGG--TTS-GGGSSSB-PPEEEEEEE-TT-EEEEE-GGGT-STT--HHHHHHHHHHHHHHTTT-HHHHHHHHHHHHHHTT--S-EEEEEEEE-SS--SS-EEEEEEE-TTS-EEEEEEE----TTS-----S--SSSSEEEE-